Protein AF-A0A7X7YHY4-F1 (afdb_monomer)

Sequence (370 aa):
EFGNKSLGGVEYPEKTPDALAEPYRSQIYEALDLHNGIWAAFHLRSSAHLWWWDYYIDPFHLYNQFLPLALYAGDDDLAVESLRTADRVVSGSEAVRATPGLSDFYAVSTQTVFTLTNGRFSGLEKLSQWLHGSSKSAYRSDPIFNLTMPAQGSFVVHVVKVAPWGIDSIKILIDNVSVSEATYAVDSANFDISVPLSAGLHKVQVKNTGQDWFLVGSYEFVPNDIRPIDSIGMVSDNRAWLWIFDTASQLGMTPNPPFENETITVRGLADGDYFIDSYATRPPGGRIATVEASSVGGILTAGLPTFSRDIAVKVIPVCFVGIGDLLTMASAWLSDQSQWPADRNGDGRVDIMDLEALSGVWMTRCIEYP

Secondary structure (DSSP, 8-state):
--SSSEETTEE-SSS-GGGSPTTHHHHHHTTHHHHHHHHHHHHTT-----TTIIIIITTTTGGGGHHHHHHHHTT--TTSS--EEPPP-B---S-EEE---B--TTPPPS--EEEEETTEES-GGG-BSEEE-GGGGGG----EEEEEESSSEEEEEEEEEE-TT-TT-EEEEETTEE-------TT-EEEEEEEEE-SEEEEEEEEE-SSSEEEEEEEEEE--SS-S-EEEEEE-SS-EEEEEE-HHHHTTSPPPSPB-S-EEEEESPPSEEEEEEEEE-STT-EEEEEEEEEEETTEEEEEPPPBSSEEEEEEEE-----HHHHHHHHHHHHH-TT-----SSSSSS--HHHHHHHHHHHHHHTTS--

Solvent-accessible surface area (backbone atoms only — not comparable to full-atom values): 20390 Å² total; per-residue (Å²): 96,77,87,73,57,24,51,88,77,46,77,52,97,66,100,51,60,86,79,46,60,82,49,61,27,58,34,57,80,67,38,42,71,60,49,54,40,47,56,48,17,60,34,66,81,47,83,61,78,71,86,57,38,82,78,50,36,60,78,66,61,50,69,56,57,54,46,8,53,44,62,67,50,70,88,63,72,73,84,86,47,73,68,40,80,40,71,48,28,46,72,39,28,44,53,49,66,54,51,46,52,27,76,60,86,79,54,64,55,88,50,51,71,31,50,54,51,73,88,39,70,56,68,37,67,32,29,57,24,47,34,28,5,65,79,40,55,90,34,49,47,57,46,30,40,37,40,70,32,78,31,67,33,30,40,35,40,37,31,49,34,38,38,74,55,26,60,62,19,53,36,40,22,54,74,83,42,79,75,51,77,56,83,68,64,76,58,41,57,69,49,75,51,76,42,81,37,65,52,43,82,45,42,40,34,45,36,44,73,25,43,35,36,33,38,40,62,33,36,33,34,32,52,33,74,60,32,74,39,45,40,50,15,31,29,22,57,62,38,35,41,37,40,36,30,28,55,47,37,73,72,47,44,82,56,69,78,68,47,65,85,42,51,40,45,47,76,57,35,51,65,47,52,25,39,41,40,30,27,39,58,53,74,85,33,36,80,75,48,75,48,79,39,53,24,57,94,22,38,28,60,46,76,47,77,73,43,58,50,48,39,31,36,38,37,41,61,60,80,79,76,46,73,68,50,52,52,49,52,50,51,52,60,73,69,54,82,86,77,81,88,64,68,85,84,70,78,88,67,88,52,71,68,50,50,54,60,43,51,66,54,56,65,53,56,69,73,78,65,135

Foldseek 3Di:
DDDPCDDPRDHDDDLALVSDDPPSSVCLLQVLCVLCQCLQQAFVVHDRDDPCCVSRCVVNVVPLLVQQVCQVCVLDDPPVFPKDKWQKWFFAWDFLKLFALCEDPQDAQPDQEWEQDSSHTPPSNRGYLKQWEDQNVVRHHWHKYKYFAQAKFKKKWFFQWDAQFQAQFKWKAKVNHTFDRDGDDGGDGGDMDIGIDGGGIIIIIIHGHTHGITRTRIMTIPGRDTHQKTKIHMDGQFKIKIKMFRPCVSVSHDWDPKDPFIKTKTFNHHWAKKKKWKWDSGPPIHTDDIDMWTQDPRITMDTDHTDTGIIMIMIHGDDDCDPVNVVVVVVVVVVDPPDDDQPPVPPPDCDVVSVVVVVVVVVSVVVPDD

Nearest PDB structures (foldseek):
  1spp-assembly1_B  TM=4.273E-01  e=7.389E-02  Sus scrofa
  6qe7-assembly1_A  TM=2.360E-01  e=1.186E-03  Acetivibrio thermocellus
  1nqj-assembly2_B  TM=4.763E-01  e=2.328E-01  Hathewaya histolytica
  7bzt-assembly1_E  TM=3.839E-01  e=6.541E-01  Homo sapiens
  7wr7-assembly1_A  TM=2.816E-01  e=1.104E-01  Homo sapiens

Structure (mmCIF, N/CA/C/O backbone):
data_AF-A0A7X7YHY4-F1
#
_entry.id   AF-A0A7X7YHY4-F1
#
loop_
_atom_site.group_PDB
_atom_site.id
_atom_site.type_symbol
_atom_site.label_atom_id
_atom_site.label_alt_id
_atom_site.label_comp_id
_atom_site.label_asym_id
_atom_site.label_entity_id
_atom_site.label_seq_id
_atom_site.pdbx_PDB_ins_code
_atom_site.Cartn_x
_atom_site.Cartn_y
_atom_site.Cartn_z
_atom_site.occupancy
_atom_site.B_iso_or_equiv
_atom_site.auth_seq_id
_atom_site.auth_comp_id
_atom_site.auth_asym_id
_atom_site.auth_atom_id
_atom_site.pdbx_PDB_model_num
ATOM 1 N N . GLU A 1 1 ? 15.287 -12.973 -6.610 1.00 38.38 1 GLU A N 1
ATOM 2 C CA . GLU A 1 1 ? 14.851 -14.370 -6.405 1.00 38.38 1 GLU A CA 1
ATOM 3 C C . GLU A 1 1 ? 15.840 -15.043 -5.470 1.00 38.38 1 GLU A C 1
ATOM 5 O O . GLU A 1 1 ? 17.034 -14.849 -5.668 1.00 38.38 1 GLU A O 1
ATOM 10 N N . PHE A 1 2 ? 15.366 -15.769 -4.458 1.00 44.53 2 PHE A N 1
ATOM 11 C CA . PHE A 1 2 ? 16.198 -16.705 -3.695 1.00 44.53 2 PHE A CA 1
ATOM 12 C C . PHE A 1 2 ? 16.125 -18.090 -4.365 1.00 44.53 2 PHE A C 1
ATOM 14 O O . PHE A 1 2 ? 15.246 -18.345 -5.189 1.00 44.53 2 PHE A O 1
ATOM 21 N N . GLY A 1 3 ? 17.023 -19.008 -3.998 1.00 38.94 3 GLY A N 1
ATOM 22 C CA . GLY A 1 3 ? 16.894 -20.429 -4.359 1.00 38.94 3 GLY A CA 1
ATOM 23 C C . GLY A 1 3 ? 17.849 -20.964 -5.428 1.00 38.94 3 GLY A C 1
ATOM 24 O O . GLY A 1 3 ? 17.668 -22.092 -5.869 1.00 38.94 3 GLY A O 1
ATOM 25 N N . ASN A 1 4 ? 18.887 -20.217 -5.826 1.00 45.16 4 ASN A N 1
ATOM 26 C CA . ASN A 1 4 ? 19.926 -20.757 -6.720 1.00 45.16 4 ASN A CA 1
ATOM 27 C C . ASN A 1 4 ? 21.339 -20.248 -6.377 1.00 45.16 4 ASN A C 1
ATOM 29 O O . ASN A 1 4 ? 22.083 -19.816 -7.249 1.00 45.16 4 ASN A O 1
ATOM 33 N N . LYS A 1 5 ? 21.655 -20.158 -5.073 1.00 53.06 5 LYS A N 1
ATOM 34 C CA . LYS A 1 5 ? 22.750 -19.333 -4.501 1.00 53.06 5 LYS A CA 1
ATOM 35 C C . LYS A 1 5 ? 22.674 -17.833 -4.826 1.00 53.06 5 LYS A C 1
ATOM 37 O O . LYS A 1 5 ? 23.527 -17.076 -4.378 1.00 53.06 5 LYS A O 1
ATOM 42 N N . SER A 1 6 ? 21.662 -17.417 -5.584 1.00 47.62 6 SER A N 1
ATOM 43 C CA . SER A 1 6 ? 21.396 -16.032 -5.936 1.00 47.62 6 SER A CA 1
ATOM 44 C C . SER A 1 6 ? 20.590 -15.330 -4.844 1.00 47.62 6 SER A C 1
ATOM 46 O O . SER A 1 6 ? 19.629 -15.904 -4.328 1.00 47.62 6 SER A O 1
ATOM 48 N N . LEU A 1 7 ? 20.959 -14.088 -4.534 1.00 53.44 7 LEU A N 1
ATOM 49 C CA . LEU A 1 7 ? 20.134 -13.117 -3.817 1.00 53.44 7 LEU A CA 1
ATOM 50 C C . LEU A 1 7 ? 20.278 -11.776 -4.543 1.00 53.44 7 LEU A C 1
ATOM 52 O O . LEU A 1 7 ? 21.387 -11.349 -4.852 1.00 53.44 7 LEU A O 1
ATOM 56 N N . GLY A 1 8 ? 19.157 -11.160 -4.929 1.00 50.25 8 GLY A N 1
ATOM 57 C CA . GLY A 1 8 ? 19.166 -9.941 -5.754 1.00 50.25 8 GLY A CA 1
ATOM 58 C C . GLY A 1 8 ? 19.834 -10.086 -7.136 1.00 50.25 8 GLY A C 1
ATOM 59 O O . GLY A 1 8 ? 20.130 -9.080 -7.768 1.00 50.25 8 GLY A O 1
ATOM 60 N N . GLY A 1 9 ? 20.093 -11.314 -7.608 1.00 48.25 9 GLY A N 1
ATOM 61 C CA . GLY A 1 9 ? 20.873 -11.580 -8.825 1.00 48.25 9 GLY A CA 1
ATOM 62 C C . GLY A 1 9 ? 22.367 -11.848 -8.584 1.00 48.25 9 GLY A C 1
ATOM 63 O O . GLY A 1 9 ? 23.075 -12.172 -9.532 1.00 48.25 9 GLY A O 1
ATOM 64 N N . VAL A 1 10 ? 22.853 -11.771 -7.341 1.00 45.66 10 VAL A N 1
ATOM 65 C CA . VAL A 1 10 ? 24.259 -12.023 -6.982 1.00 45.66 10 VAL A CA 1
ATOM 66 C C . VAL A 1 10 ? 24.429 -13.459 -6.486 1.00 45.66 10 VAL A C 1
ATOM 68 O O . VAL A 1 10 ? 23.756 -13.855 -5.539 1.00 45.66 10 VAL A O 1
ATOM 71 N N . GLU A 1 11 ? 25.310 -14.246 -7.113 1.00 51.94 11 GLU A N 1
ATOM 72 C CA . GLU A 1 11 ? 25.667 -15.596 -6.648 1.00 51.94 11 GLU A CA 1
ATOM 73 C C . GLU A 1 11 ? 26.631 -15.551 -5.451 1.00 51.94 11 GLU A C 1
ATOM 75 O O . GLU A 1 11 ? 27.674 -14.897 -5.515 1.00 51.94 11 GLU A O 1
ATOM 80 N N . TYR A 1 12 ? 26.330 -16.307 -4.389 1.00 56.16 12 TYR A N 1
ATOM 81 C CA . TYR A 1 12 ? 27.159 -16.381 -3.181 1.00 56.16 12 TYR A CA 1
ATOM 82 C C . TYR A 1 12 ? 27.761 -17.782 -2.952 1.00 56.16 12 TYR A C 1
ATOM 84 O O . TYR A 1 12 ? 27.056 -18.785 -3.106 1.00 56.16 12 TYR A O 1
ATOM 92 N N . PRO A 1 13 ? 29.058 -17.912 -2.587 1.00 45.59 13 PRO A N 1
ATOM 93 C CA . PRO A 1 13 ? 29.722 -19.220 -2.602 1.00 45.59 13 PRO A CA 1
ATOM 94 C C . PRO A 1 13 ? 29.287 -20.189 -1.490 1.00 45.59 13 PRO A C 1
ATOM 96 O O . PRO A 1 13 ? 29.252 -21.400 -1.733 1.00 45.59 13 PRO A O 1
ATOM 99 N N . GLU A 1 14 ? 28.953 -19.676 -0.300 1.00 52.41 14 GLU A N 1
ATOM 100 C CA . GLU A 1 14 ? 28.766 -20.453 0.937 1.00 52.41 14 GLU A CA 1
ATOM 101 C C . GLU A 1 14 ? 27.497 -20.056 1.718 1.00 52.41 14 GLU A C 1
ATOM 103 O O . GLU A 1 14 ? 26.879 -19.027 1.462 1.00 52.41 14 GLU A O 1
ATOM 108 N N . LYS A 1 15 ? 27.073 -20.920 2.651 1.00 54.47 15 LYS A N 1
ATOM 109 C CA . LYS A 1 15 ? 25.731 -20.924 3.272 1.00 54.47 15 LYS A CA 1
ATOM 110 C C . LYS A 1 15 ? 25.506 -19.889 4.395 1.00 54.47 15 LYS A C 1
ATOM 112 O O . LYS A 1 15 ? 24.612 -20.092 5.213 1.00 54.47 15 LYS A O 1
ATOM 117 N N . THR A 1 16 ? 26.306 -18.829 4.498 1.00 63.56 16 THR A N 1
ATOM 118 C CA . THR A 1 16 ? 26.253 -17.883 5.629 1.00 63.56 16 THR A CA 1
ATOM 119 C C . THR A 1 16 ? 25.935 -16.451 5.173 1.00 63.56 16 THR A C 1
ATOM 121 O O . THR A 1 16 ? 26.610 -15.936 4.279 1.00 63.56 16 THR A O 1
ATOM 124 N N . PRO A 1 17 ? 24.953 -15.758 5.792 1.00 66.94 17 PRO A N 1
ATOM 125 C CA . PRO A 1 17 ? 24.632 -14.366 5.462 1.00 66.94 17 PRO A CA 1
ATOM 126 C C . PRO A 1 17 ? 25.795 -13.402 5.715 1.00 66.94 17 PRO A C 1
ATOM 128 O O . PRO A 1 17 ? 25.865 -12.349 5.094 1.00 66.94 17 PRO A O 1
ATOM 131 N N . ASP A 1 18 ? 26.747 -13.777 6.573 1.00 74.25 18 ASP A N 1
ATOM 132 C CA . ASP A 1 18 ? 27.978 -13.025 6.836 1.00 74.25 18 ASP A CA 1
ATOM 133 C C . ASP A 1 18 ? 28.838 -12.757 5.588 1.00 74.25 18 ASP A C 1
ATOM 135 O O . ASP A 1 18 ? 29.633 -11.819 5.590 1.00 74.25 18 ASP A O 1
ATOM 139 N N . ALA A 1 19 ? 28.677 -13.551 4.522 1.00 73.88 19 ALA A N 1
ATOM 140 C CA . ALA A 1 19 ? 29.342 -13.337 3.235 1.00 73.88 19 ALA A CA 1
ATOM 141 C C . ALA A 1 19 ? 28.641 -12.293 2.337 1.00 73.88 19 ALA A C 1
ATOM 143 O O . ALA A 1 19 ? 29.170 -11.935 1.282 1.00 73.88 19 ALA A O 1
ATOM 144 N N . LEU A 1 20 ? 27.452 -11.815 2.721 1.00 71.00 20 LEU A N 1
ATOM 145 C CA . LEU A 1 20 ? 26.691 -10.814 1.980 1.00 71.00 20 LEU A CA 1
ATOM 146 C C . LEU A 1 20 ? 27.177 -9.397 2.313 1.00 71.00 20 LEU A C 1
ATOM 148 O O . LEU A 1 20 ? 27.482 -9.069 3.460 1.00 71.00 20 LEU A O 1
ATOM 152 N N . ALA A 1 21 ? 27.185 -8.525 1.305 1.00 73.88 21 ALA A N 1
ATOM 153 C CA . ALA A 1 21 ? 27.317 -7.090 1.528 1.00 73.88 21 ALA A CA 1
ATOM 154 C C . ALA A 1 21 ? 26.028 -6.520 2.146 1.00 73.88 21 ALA A C 1
ATOM 156 O O . ALA A 1 21 ? 24.936 -7.054 1.936 1.00 73.88 21 ALA A O 1
ATOM 157 N N . GLU A 1 22 ? 26.134 -5.401 2.862 1.00 72.25 22 GLU A N 1
ATOM 158 C CA . GLU A 1 22 ? 24.947 -4.616 3.211 1.00 72.25 22 GLU A CA 1
ATOM 159 C C . GLU A 1 22 ? 24.322 -3.991 1.947 1.00 72.25 22 GLU A C 1
ATOM 161 O O . GLU A 1 22 ? 25.059 -3.638 1.021 1.00 72.25 22 GLU A O 1
ATOM 166 N N . PRO A 1 23 ? 22.986 -3.837 1.887 1.00 67.56 23 PRO A N 1
ATOM 167 C CA . PRO A 1 23 ? 22.009 -4.153 2.940 1.00 67.56 23 PRO A CA 1
ATOM 168 C C . PRO A 1 23 ? 21.560 -5.626 2.986 1.00 67.56 23 PRO A C 1
ATOM 170 O O . PRO A 1 23 ? 20.834 -6.025 3.889 1.00 67.56 23 PRO A O 1
ATOM 173 N N . TYR A 1 24 ? 21.970 -6.468 2.036 1.00 73.00 24 TYR A N 1
ATOM 174 C CA . TYR A 1 24 ? 21.436 -7.829 1.896 1.00 73.00 24 TYR A CA 1
ATOM 175 C C . TYR A 1 24 ? 21.663 -8.721 3.125 1.00 73.00 24 TYR A C 1
ATOM 177 O O . TYR A 1 24 ? 20.822 -9.561 3.448 1.00 73.00 24 TYR A O 1
ATOM 185 N N . ARG A 1 25 ? 22.776 -8.526 3.845 1.00 76.19 25 ARG A N 1
ATOM 186 C CA . ARG A 1 25 ? 23.043 -9.232 5.106 1.00 76.19 25 ARG A CA 1
ATOM 187 C C . ARG A 1 25 ? 22.022 -8.891 6.191 1.00 76.19 25 ARG A C 1
ATOM 189 O O . ARG A 1 25 ? 21.435 -9.803 6.774 1.00 76.19 25 ARG A O 1
ATOM 196 N N . SER A 1 26 ? 21.808 -7.603 6.466 1.00 75.50 26 SER A N 1
ATOM 197 C CA . SER A 1 26 ? 20.820 -7.162 7.458 1.00 75.50 26 SER A CA 1
AT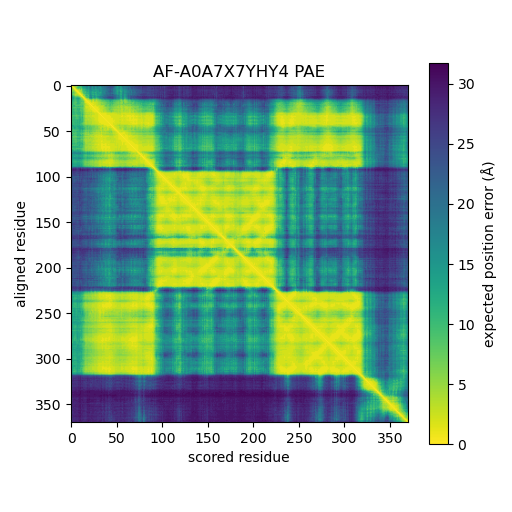OM 198 C C . SER A 1 26 ? 19.398 -7.566 7.062 1.00 75.50 26 SER A C 1
ATOM 200 O O . SER A 1 26 ? 18.672 -8.075 7.909 1.00 75.50 26 SER A O 1
ATOM 202 N N . GLN A 1 27 ? 19.035 -7.491 5.777 1.00 80.75 27 GLN A N 1
ATOM 203 C CA . GLN A 1 27 ? 17.734 -7.958 5.272 1.00 80.75 27 GLN A CA 1
ATOM 204 C C . GLN A 1 27 ? 17.447 -9.439 5.589 1.00 80.75 27 GLN A C 1
ATOM 206 O O . GLN A 1 27 ? 16.311 -9.779 5.931 1.00 80.75 27 GLN A O 1
ATOM 211 N N . ILE A 1 28 ? 18.456 -10.324 5.537 1.00 79.12 28 ILE A N 1
ATOM 212 C CA . ILE A 1 28 ? 18.288 -11.722 5.970 1.00 79.12 28 ILE A CA 1
ATOM 213 C C . ILE A 1 28 ? 18.055 -11.813 7.480 1.00 79.12 28 ILE A C 1
ATOM 215 O O . ILE A 1 28 ? 17.080 -12.436 7.899 1.00 79.12 28 ILE A O 1
ATOM 219 N N . TYR A 1 29 ? 18.927 -11.213 8.296 1.00 77.94 29 TYR A N 1
ATOM 220 C CA . TYR A 1 29 ? 18.837 -11.331 9.757 1.00 77.94 29 TYR A CA 1
ATOM 221 C C . TYR A 1 29 ? 17.596 -10.641 10.349 1.00 77.94 29 TYR A C 1
ATOM 223 O O . TYR A 1 29 ? 17.088 -11.067 11.383 1.00 77.94 29 TYR A O 1
ATOM 231 N N . GLU A 1 30 ? 17.075 -9.614 9.679 1.00 82.50 30 GLU A N 1
ATOM 232 C CA . GLU A 1 30 ? 15.824 -8.928 10.023 1.00 82.50 30 GLU A CA 1
ATOM 233 C C . GLU A 1 30 ? 14.576 -9.603 9.431 1.00 82.50 30 GLU A C 1
ATOM 235 O O . GLU A 1 30 ? 13.463 -9.109 9.630 1.00 82.50 30 GLU A O 1
ATOM 240 N N . ALA A 1 31 ? 14.760 -10.729 8.729 1.00 88.25 31 ALA A N 1
ATOM 241 C CA . ALA A 1 31 ? 13.719 -11.530 8.094 1.00 88.25 31 ALA A CA 1
ATOM 242 C C . ALA A 1 31 ? 12.815 -10.741 7.131 1.00 88.25 31 ALA A C 1
ATOM 244 O O . ALA A 1 31 ? 11.614 -11.005 7.066 1.00 88.25 31 ALA A O 1
ATOM 245 N N . LEU A 1 32 ? 13.365 -9.752 6.418 1.00 88.31 32 LEU A N 1
ATOM 246 C CA . LEU A 1 32 ? 12.579 -8.702 5.767 1.00 88.31 32 LEU A CA 1
ATOM 247 C C . LEU A 1 32 ? 11.507 -9.245 4.809 1.00 88.31 32 LEU A C 1
ATOM 249 O O . LEU A 1 32 ? 10.341 -8.878 4.930 1.00 88.31 32 LEU A O 1
ATOM 253 N N . ASP A 1 33 ? 11.871 -10.159 3.906 1.00 86.31 33 ASP A N 1
ATOM 254 C CA . ASP A 1 33 ? 10.929 -10.737 2.938 1.00 86.31 33 ASP A CA 1
ATOM 255 C C . ASP A 1 33 ? 9.823 -11.560 3.615 1.00 86.31 33 ASP A C 1
ATOM 257 O O . ASP A 1 33 ? 8.667 -11.536 3.186 1.00 86.31 33 ASP A O 1
ATOM 261 N N . LEU A 1 34 ? 10.160 -12.271 4.699 1.00 91.75 34 LEU A N 1
ATOM 262 C CA . LEU A 1 34 ? 9.187 -13.032 5.480 1.00 91.75 34 LEU A CA 1
ATOM 263 C C . LEU A 1 34 ? 8.229 -12.086 6.212 1.00 91.75 34 LEU A C 1
ATOM 265 O O . LEU A 1 34 ? 7.018 -12.251 6.095 1.00 91.75 34 LEU A O 1
ATOM 269 N N . HIS A 1 35 ? 8.771 -11.099 6.930 1.00 94.31 35 HIS A N 1
ATOM 270 C CA . HIS A 1 35 ? 8.023 -10.097 7.691 1.00 94.31 35 HIS A CA 1
ATOM 271 C C . HIS A 1 35 ? 7.052 -9.336 6.788 1.00 94.31 35 HIS A C 1
ATOM 273 O O . HIS A 1 35 ? 5.843 -9.359 7.013 1.00 94.31 35 HIS A O 1
ATOM 279 N N . ASN A 1 36 ? 7.564 -8.728 5.717 1.00 93.00 36 ASN A N 1
ATOM 280 C CA . ASN A 1 36 ? 6.755 -7.943 4.792 1.00 93.00 36 ASN A CA 1
ATOM 281 C C . ASN A 1 36 ? 5.705 -8.830 4.108 1.00 93.00 36 ASN A C 1
ATOM 283 O O . ASN A 1 36 ? 4.553 -8.425 3.968 1.00 93.00 36 ASN A O 1
ATOM 287 N N . GLY A 1 37 ? 6.078 -10.061 3.736 1.00 93.19 37 GLY A N 1
ATOM 288 C CA . GLY A 1 37 ? 5.175 -11.034 3.130 1.00 93.19 37 GLY A CA 1
ATOM 289 C C . GLY A 1 37 ? 3.985 -11.388 4.025 1.00 93.19 37 GLY A C 1
ATOM 290 O O . GLY A 1 37 ? 2.843 -11.288 3.574 1.00 93.19 37 GLY A O 1
ATOM 291 N N . ILE A 1 38 ? 4.220 -11.771 5.286 1.00 95.69 38 ILE A N 1
ATOM 292 C CA . ILE A 1 38 ? 3.141 -12.181 6.205 1.00 95.69 38 ILE A CA 1
ATOM 293 C C . ILE A 1 38 ? 2.239 -11.006 6.599 1.00 95.69 38 ILE A C 1
ATOM 295 O O . ILE A 1 38 ? 1.014 -11.147 6.575 1.00 95.69 38 ILE A O 1
ATOM 299 N N . TRP A 1 39 ? 2.821 -9.837 6.893 1.00 97.06 39 TRP A N 1
ATOM 300 C CA . TRP A 1 39 ? 2.059 -8.651 7.279 1.00 97.06 39 TRP A CA 1
ATOM 301 C C . TRP A 1 39 ? 1.232 -8.106 6.113 1.00 97.06 39 TRP A C 1
ATOM 303 O O . TRP A 1 39 ? 0.050 -7.804 6.302 1.00 97.06 39 TRP A O 1
ATOM 313 N N . ALA A 1 40 ? 1.792 -8.064 4.899 1.00 94.94 40 ALA A N 1
ATOM 314 C CA . ALA A 1 40 ? 1.051 -7.635 3.719 1.00 94.94 40 ALA A CA 1
ATOM 315 C C . ALA A 1 40 ? -0.053 -8.618 3.321 1.00 94.94 40 ALA A C 1
ATOM 317 O O . ALA A 1 40 ? -1.155 -8.186 2.990 1.00 94.94 40 ALA A O 1
ATOM 318 N N . ALA A 1 41 ? 0.205 -9.929 3.376 1.00 94.50 41 ALA A N 1
ATOM 319 C CA . ALA A 1 41 ? -0.792 -10.926 3.006 1.00 94.50 41 ALA A CA 1
ATOM 320 C C . ALA A 1 41 ? -2.038 -10.849 3.898 1.00 94.50 41 ALA A C 1
ATOM 322 O O . ALA A 1 41 ? -3.147 -10.779 3.366 1.00 94.50 41 ALA A O 1
ATOM 323 N N . PHE A 1 42 ? -1.866 -10.755 5.224 1.00 95.31 42 PHE A N 1
ATOM 324 C CA . PHE A 1 42 ? -2.983 -10.571 6.157 1.00 95.31 42 PHE A CA 1
ATOM 325 C C . PHE A 1 42 ? -3.812 -9.326 5.804 1.00 95.31 42 PHE A C 1
ATOM 327 O O . PHE A 1 42 ? -5.018 -9.413 5.582 1.00 95.31 42 PHE A O 1
ATOM 334 N N . HIS A 1 43 ? -3.149 -8.176 5.653 1.00 96.00 43 HIS A N 1
ATOM 335 C CA . HIS A 1 43 ? -3.794 -6.885 5.392 1.00 96.00 43 HIS A CA 1
ATOM 336 C C . HIS A 1 43 ? -4.381 -6.735 3.978 1.00 96.00 43 HIS A C 1
ATOM 338 O O . HIS A 1 43 ? -5.097 -5.769 3.714 1.00 96.00 43 HIS A O 1
ATOM 344 N N . LEU A 1 44 ? -4.111 -7.685 3.078 1.00 90.56 44 LEU A N 1
ATOM 345 C CA . LEU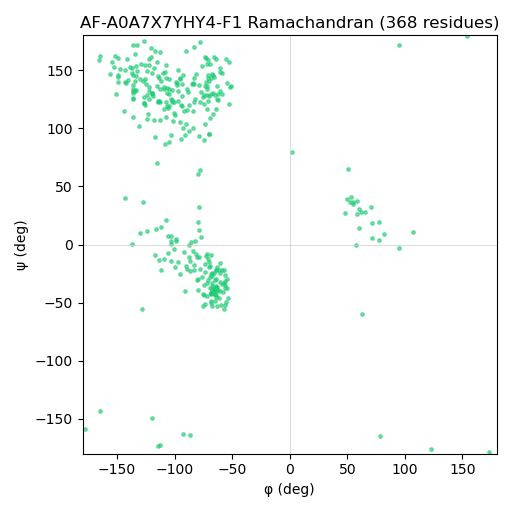 A 1 44 ? -4.637 -7.740 1.710 1.00 90.56 44 LEU A CA 1
ATOM 346 C C . LEU A 1 44 ? -5.528 -8.970 1.456 1.00 90.56 44 LEU A C 1
ATOM 348 O O . LEU A 1 44 ? -5.848 -9.250 0.301 1.00 90.56 44 LEU A O 1
ATOM 352 N N . ARG A 1 45 ? -5.957 -9.689 2.507 1.00 89.00 45 ARG A N 1
ATOM 353 C CA . ARG A 1 45 ? -6.822 -10.889 2.418 1.00 89.00 45 ARG A CA 1
ATOM 354 C C . ARG A 1 45 ? -6.226 -12.015 1.560 1.00 89.00 45 ARG A C 1
ATOM 356 O O . ARG A 1 45 ? -6.943 -12.704 0.835 1.00 89.00 45 ARG A O 1
ATOM 363 N N . SER A 1 46 ? -4.913 -12.192 1.639 1.00 87.94 46 SER A N 1
ATOM 364 C CA . SER A 1 46 ? -4.143 -13.194 0.901 1.00 87.94 46 SER A CA 1
ATOM 365 C C . SER A 1 46 ? -3.411 -14.145 1.854 1.00 87.94 46 SER A C 1
ATOM 367 O O . SER A 1 46 ? -3.318 -13.901 3.056 1.00 87.94 46 SER A O 1
ATOM 369 N N . SER A 1 47 ? -2.854 -15.231 1.319 1.00 83.69 47 SER A N 1
ATOM 370 C CA . SER A 1 47 ? -1.944 -16.114 2.048 1.00 83.69 47 SER A CA 1
ATOM 371 C C . SER A 1 47 ? -0.486 -15.763 1.745 1.00 83.69 47 SER A C 1
ATOM 373 O O . SER A 1 47 ? -0.080 -15.638 0.590 1.00 83.69 47 SER A O 1
ATOM 375 N N . ALA A 1 48 ? 0.333 -15.645 2.790 1.00 86.62 48 ALA A N 1
ATOM 376 C CA . ALA A 1 48 ? 1.782 -15.627 2.644 1.00 86.62 48 ALA A CA 1
ATOM 377 C C . ALA A 1 48 ? 2.306 -17.064 2.675 1.00 86.62 48 ALA A C 1
ATOM 379 O O . ALA A 1 48 ? 2.141 -17.770 3.670 1.00 86.62 48 ALA A O 1
ATOM 380 N N . HIS A 1 49 ? 2.969 -17.489 1.603 1.00 81.31 49 HIS A N 1
ATOM 381 C CA . HIS A 1 49 ? 3.728 -18.733 1.592 1.00 81.31 49 HIS A CA 1
ATOM 382 C C . HIS A 1 49 ? 5.077 -18.503 0.915 1.00 81.31 49 HIS A C 1
ATOM 384 O O . HIS A 1 49 ? 5.152 -18.291 -0.295 1.00 81.31 49 HIS A O 1
ATOM 390 N N . LEU A 1 50 ? 6.147 -18.533 1.706 1.00 83.06 50 LEU A N 1
ATOM 391 C CA . LEU A 1 50 ? 7.508 -18.335 1.226 1.00 83.06 50 LEU A CA 1
ATOM 392 C C . LEU A 1 50 ? 8.131 -19.711 0.961 1.00 83.06 50 LEU A C 1
ATOM 394 O O . LEU A 1 50 ? 8.453 -20.446 1.890 1.00 83.06 50 LEU A O 1
ATOM 398 N N . TRP A 1 51 ? 8.260 -20.062 -0.323 1.00 78.31 51 TRP A N 1
ATOM 399 C CA . TRP A 1 51 ? 8.674 -21.399 -0.778 1.00 78.31 51 TRP A CA 1
ATOM 400 C C . TRP A 1 51 ? 10.025 -21.851 -0.206 1.00 78.31 51 TRP A C 1
ATOM 402 O O . TRP A 1 51 ? 10.206 -23.024 0.097 1.00 78.31 51 TRP A O 1
ATOM 412 N N . TRP A 1 52 ? 10.957 -20.917 -0.012 1.00 78.38 52 TRP A N 1
ATOM 413 C CA . TRP A 1 52 ? 12.324 -21.158 0.466 1.00 78.38 52 TRP A CA 1
ATOM 414 C C . TRP A 1 52 ? 12.428 -21.378 1.986 1.00 78.38 52 TRP A C 1
ATOM 416 O O . TRP A 1 52 ? 13.412 -20.975 2.607 1.00 78.38 52 TRP A O 1
ATOM 426 N N . TRP A 1 53 ? 11.412 -21.971 2.617 1.00 84.00 53 TRP A N 1
ATOM 427 C CA . TRP A 1 53 ? 11.381 -22.179 4.068 1.00 84.00 53 TRP A CA 1
ATOM 428 C C . TRP A 1 53 ? 12.571 -23.014 4.568 1.00 84.00 53 TRP A C 1
ATOM 430 O O . TRP A 1 53 ? 13.108 -22.722 5.631 1.00 84.00 53 TRP A O 1
ATOM 440 N N . ASP A 1 54 ? 13.032 -23.977 3.773 1.00 80.69 54 ASP A N 1
ATOM 441 C CA . ASP A 1 54 ? 14.149 -24.891 4.037 1.00 80.69 54 ASP A CA 1
ATOM 442 C C . ASP A 1 54 ? 15.542 -24.265 3.834 1.00 80.69 54 ASP A C 1
ATOM 444 O O . ASP A 1 54 ? 16.528 -24.743 4.395 1.00 80.69 54 ASP A O 1
ATOM 448 N N . TYR A 1 55 ? 15.634 -23.176 3.062 1.00 77.25 55 TYR A N 1
ATOM 449 C CA . TYR A 1 55 ? 16.885 -22.451 2.793 1.00 77.25 55 TYR A CA 1
ATOM 450 C C . TYR A 1 55 ? 16.980 -21.074 3.467 1.00 77.25 55 TYR A C 1
ATOM 452 O O . TYR A 1 55 ? 18.069 -20.501 3.499 1.00 77.25 55 TYR A O 1
ATOM 460 N N . TYR A 1 56 ? 15.876 -20.544 4.001 1.00 82.06 56 TYR A N 1
ATOM 461 C CA . TYR A 1 56 ? 15.802 -19.209 4.606 1.00 82.06 56 TYR A CA 1
ATOM 462 C C . TYR A 1 56 ? 15.194 -19.225 6.015 1.00 82.06 56 TYR A C 1
ATOM 464 O O . TYR A 1 56 ? 15.840 -18.782 6.959 1.00 82.06 56 TYR A O 1
ATOM 472 N N . ILE A 1 57 ? 13.983 -19.764 6.194 1.00 87.25 57 ILE A N 1
ATOM 473 C CA . ILE A 1 57 ? 13.278 -19.681 7.487 1.00 87.25 57 ILE A CA 1
ATOM 474 C C . ILE A 1 57 ? 13.905 -20.625 8.521 1.00 87.25 57 ILE A C 1
ATOM 476 O O . ILE A 1 57 ? 14.236 -20.186 9.623 1.00 87.25 57 ILE A O 1
ATOM 480 N N . ASP A 1 58 ? 14.087 -21.897 8.165 1.00 86.19 58 ASP A N 1
ATOM 481 C CA . ASP A 1 58 ? 14.610 -22.930 9.063 1.00 86.19 58 ASP A CA 1
ATOM 482 C C . ASP A 1 58 ? 16.098 -22.716 9.415 1.00 86.19 58 ASP A C 1
ATOM 484 O O . ASP A 1 58 ? 16.409 -22.654 10.610 1.00 86.19 58 ASP A O 1
ATOM 488 N N . PRO A 1 59 ? 17.020 -22.470 8.450 1.00 84.81 59 PRO A N 1
ATOM 489 C CA . PRO A 1 59 ? 18.448 -22.316 8.755 1.00 84.81 59 PRO A CA 1
ATOM 490 C C . PRO A 1 59 ? 18.794 -21.062 9.563 1.00 84.81 59 PRO A C 1
ATOM 492 O O . PRO A 1 59 ? 19.823 -21.042 10.237 1.00 84.81 59 PRO A O 1
ATOM 495 N N . PHE A 1 60 ? 17.959 -20.018 9.496 1.00 83.06 60 PHE A N 1
ATOM 496 C CA . PHE A 1 60 ? 18.131 -18.777 10.262 1.00 83.06 60 PHE A CA 1
ATOM 497 C C . PHE A 1 60 ? 17.148 -18.655 11.438 1.00 83.06 60 PHE A C 1
ATOM 499 O O . PHE A 1 60 ? 17.117 -17.625 12.106 1.00 83.06 60 PHE A O 1
ATOM 506 N N . HIS A 1 61 ? 16.382 -19.714 11.729 1.00 87.44 61 HIS A N 1
ATOM 507 C CA . HIS A 1 61 ? 15.445 -19.813 12.855 1.00 87.44 61 HIS A CA 1
ATOM 508 C C . HIS A 1 61 ? 14.399 -18.677 12.923 1.00 87.44 61 HIS A C 1
ATOM 510 O O . HIS A 1 61 ? 13.984 -18.250 14.002 1.00 87.44 61 HIS A O 1
ATOM 516 N N . LEU A 1 62 ? 13.919 -18.213 11.764 1.00 89.50 62 LEU A N 1
ATOM 517 C CA . LEU A 1 62 ? 13.055 -17.029 11.621 1.00 89.50 62 LEU A CA 1
ATOM 518 C C . LEU A 1 62 ? 11.575 -17.281 11.981 1.00 89.50 62 LEU A C 1
ATOM 520 O O . LEU A 1 62 ? 10.708 -16.451 11.716 1.00 89.50 62 LEU A O 1
ATOM 524 N N . TYR A 1 63 ? 11.256 -18.412 12.616 1.00 91.19 63 TYR A N 1
ATOM 525 C CA . TYR A 1 63 ? 9.892 -18.751 13.040 1.00 91.19 63 TYR A CA 1
ATOM 526 C C . TYR A 1 63 ? 9.307 -17.778 14.077 1.00 91.19 63 TYR A C 1
ATOM 528 O O . TYR A 1 63 ? 8.089 -17.686 14.224 1.00 91.19 63 TYR A O 1
ATOM 536 N N . ASN A 1 64 ? 10.147 -17.013 14.778 1.00 93.00 64 ASN A N 1
ATOM 537 C CA . ASN A 1 64 ? 9.688 -15.980 15.706 1.00 93.00 64 ASN A CA 1
ATOM 538 C C . ASN A 1 64 ? 8.928 -14.831 15.013 1.00 93.00 64 ASN A C 1
ATOM 540 O O . ASN A 1 64 ? 8.123 -14.180 15.673 1.00 93.00 64 ASN A O 1
ATOM 544 N N . GLN A 1 65 ? 9.110 -14.612 13.705 1.00 92.62 65 GLN A N 1
ATOM 545 C CA . GLN A 1 65 ? 8.400 -13.566 12.954 1.00 92.62 65 GLN A CA 1
ATOM 546 C C . GLN A 1 65 ? 6.887 -13.808 12.865 1.00 92.62 65 GLN A C 1
ATOM 548 O O . GLN A 1 65 ? 6.118 -12.861 12.737 1.00 92.62 65 GLN A O 1
ATOM 553 N N . PHE A 1 66 ? 6.432 -15.060 12.992 1.00 94.31 66 PHE A N 1
ATOM 554 C CA . PHE A 1 66 ? 5.001 -15.373 13.011 1.00 94.31 66 PHE A CA 1
ATOM 555 C C . PHE A 1 66 ? 4.315 -14.974 14.330 1.00 94.31 66 PHE A C 1
ATOM 557 O O . PHE A 1 66 ? 3.105 -14.761 14.337 1.00 94.31 66 PHE A O 1
ATOM 564 N N . LEU A 1 67 ? 5.056 -14.855 15.442 1.00 95.31 67 LEU A N 1
ATOM 565 C CA . LEU A 1 67 ? 4.475 -14.606 16.768 1.00 95.31 67 LEU A CA 1
ATOM 566 C C . LEU A 1 67 ? 3.769 -13.237 16.874 1.00 95.31 67 LEU A C 1
ATOM 568 O O . LEU A 1 67 ? 2.620 -13.225 17.311 1.00 95.31 67 LEU A O 1
ATOM 572 N N . PRO A 1 68 ? 4.362 -12.099 16.455 1.00 96.88 68 PRO A N 1
ATOM 573 C CA . PRO A 1 68 ? 3.671 -10.810 16.478 1.00 96.88 68 PRO A CA 1
ATOM 574 C C . PRO A 1 68 ? 2.380 -10.791 15.658 1.00 96.88 68 PRO A C 1
ATOM 576 O O . PRO A 1 68 ? 1.376 -10.257 16.122 1.00 96.88 68 PRO A O 1
ATOM 579 N N . LEU A 1 69 ? 2.381 -11.412 14.471 1.00 95.94 69 LEU A N 1
ATOM 580 C CA . LEU A 1 69 ? 1.186 -11.497 13.631 1.00 95.94 69 LEU A CA 1
ATOM 581 C C . LEU A 1 69 ? 0.124 -12.416 14.252 1.00 95.94 69 LEU A C 1
ATOM 583 O O . LEU A 1 69 ? -1.055 -12.087 14.198 1.00 95.94 69 LEU A O 1
ATOM 587 N N . ALA A 1 70 ? 0.518 -13.519 14.894 1.00 94.69 70 ALA A N 1
ATOM 588 C CA . ALA A 1 70 ? -0.407 -14.386 15.624 1.00 94.69 70 ALA A CA 1
ATOM 589 C C . ALA A 1 70 ? -1.032 -13.681 16.844 1.00 94.69 70 ALA A C 1
ATOM 591 O O . ALA A 1 70 ? -2.228 -13.819 17.075 1.00 94.69 70 ALA A O 1
ATOM 592 N N . LEU A 1 71 ? -0.257 -12.881 17.588 1.00 94.50 71 LEU A N 1
ATOM 593 C CA . LEU A 1 71 ? -0.761 -12.056 18.698 1.00 94.50 71 LEU A CA 1
ATOM 594 C C . LEU A 1 71 ? -1.654 -10.898 18.230 1.00 94.50 71 LEU A C 1
ATOM 596 O O . LEU A 1 71 ? -2.506 -10.437 18.983 1.00 94.50 71 LEU A O 1
ATOM 600 N N . TYR A 1 72 ? -1.448 -10.408 17.008 1.00 95.75 72 TYR A N 1
ATOM 601 C CA . TYR A 1 72 ? -2.319 -9.419 16.383 1.00 95.75 72 TYR A CA 1
ATOM 602 C C . TYR A 1 72 ? -3.626 -10.063 15.904 1.00 95.75 72 TYR A C 1
ATOM 604 O O . TYR A 1 72 ? -4.696 -9.614 16.289 1.00 95.75 72 TYR A O 1
ATOM 612 N N . ALA A 1 73 ? -3.558 -11.135 15.117 1.00 92.25 73 ALA A N 1
ATOM 613 C CA . ALA A 1 73 ? -4.714 -11.742 14.455 1.00 92.25 73 ALA A CA 1
ATOM 614 C C . ALA A 1 73 ? -5.540 -12.712 15.323 1.00 92.25 73 ALA A C 1
ATOM 616 O O . ALA A 1 73 ? -6.660 -13.043 14.949 1.00 92.25 73 ALA A O 1
ATOM 617 N N . GLY A 1 74 ? -4.990 -13.213 16.436 1.00 84.69 74 GLY A N 1
ATOM 618 C CA . GLY A 1 74 ? -5.459 -14.440 17.097 1.00 84.69 74 GLY A CA 1
ATOM 619 C C . GLY A 1 74 ? -6.908 -14.459 17.597 1.00 84.69 74 GLY A C 1
ATOM 620 O O . GLY A 1 74 ? -7.484 -15.540 17.685 1.00 84.69 74 GLY A O 1
ATOM 621 N N . ASP A 1 75 ? -7.490 -13.290 17.875 1.00 78.50 75 ASP A N 1
ATOM 622 C CA . ASP A 1 75 ? -8.856 -13.140 18.397 1.00 78.50 75 ASP A CA 1
ATOM 623 C C . ASP A 1 75 ? -9.881 -12.684 17.330 1.00 78.50 75 ASP A C 1
ATOM 625 O O . ASP A 1 75 ? -11.041 -12.441 17.661 1.00 78.50 75 ASP A O 1
ATOM 629 N N . ASP A 1 76 ? -9.477 -12.530 16.059 1.00 82.44 76 ASP A N 1
ATOM 630 C CA . ASP A 1 76 ? -10.342 -11.994 14.997 1.00 82.44 76 ASP A CA 1
ATOM 631 C C . ASP A 1 76 ? -10.929 -13.092 14.094 1.00 82.44 76 ASP A C 1
ATOM 633 O O . ASP A 1 76 ? -10.197 -13.788 13.384 1.00 82.44 76 ASP A O 1
ATOM 637 N N . ASP A 1 77 ? -12.260 -13.164 13.998 1.00 83.88 77 ASP A N 1
ATOM 638 C CA . ASP A 1 77 ? -12.922 -13.840 12.878 1.00 83.88 77 ASP A CA 1
ATOM 639 C C . ASP A 1 77 ? -13.116 -12.852 11.714 1.00 83.88 77 ASP A C 1
ATOM 641 O O . ASP A 1 77 ? -14.054 -12.059 11.674 1.00 83.88 77 ASP A O 1
ATOM 645 N N . LEU A 1 78 ? -12.210 -12.899 10.737 1.00 85.75 78 LEU A N 1
ATOM 646 C CA . LEU A 1 78 ? -12.297 -12.075 9.526 1.00 85.75 78 LEU A CA 1
ATOM 647 C C . LEU A 1 78 ? -13.400 -12.524 8.546 1.00 85.75 78 LEU A C 1
ATOM 649 O O . LEU A 1 78 ? -13.649 -11.826 7.561 1.00 85.75 78 LEU A O 1
ATOM 653 N N . ALA A 1 79 ? -14.025 -13.691 8.743 1.00 84.31 79 ALA A N 1
ATOM 654 C CA . ALA A 1 79 ? -15.013 -14.245 7.816 1.00 84.31 79 ALA A CA 1
ATOM 655 C C . ALA A 1 79 ? -16.442 -13.741 8.076 1.00 84.31 79 ALA A C 1
ATOM 657 O O . ALA A 1 79 ? -17.252 -13.743 7.147 1.00 84.31 79 ALA A O 1
ATOM 658 N N . VAL A 1 80 ? -16.746 -13.282 9.296 1.00 83.12 80 VAL A N 1
ATOM 659 C CA . VAL A 1 80 ? -18.039 -12.649 9.636 1.00 83.12 80 VAL A CA 1
ATOM 660 C C . VAL A 1 80 ? -18.116 -11.171 9.225 1.00 83.12 80 VAL A C 1
ATOM 662 O O . VAL A 1 80 ? -19.189 -10.572 9.231 1.00 83.12 80 VAL A O 1
ATOM 665 N N . GLU A 1 81 ? -16.988 -10.585 8.827 1.00 84.75 81 GLU A N 1
ATOM 666 C CA . GLU A 1 81 ? -16.836 -9.159 8.549 1.00 84.75 81 GLU A CA 1
ATOM 667 C C . GLU A 1 81 ? -17.045 -8.819 7.062 1.00 84.75 81 GLU A C 1
ATOM 669 O O . GLU A 1 81 ? -16.525 -9.480 6.157 1.00 84.75 81 GLU A O 1
ATOM 674 N N . SER A 1 82 ? -17.747 -7.714 6.781 1.00 88.81 82 SER A N 1
ATOM 675 C CA . SER A 1 82 ? -17.946 -7.201 5.411 1.00 88.81 82 SER A CA 1
ATOM 676 C C . SER A 1 82 ? -16.716 -6.431 4.906 1.00 88.81 82 SER A C 1
ATOM 678 O O . SER A 1 82 ? -16.767 -5.238 4.612 1.00 88.81 82 SER A O 1
ATOM 680 N N . LEU A 1 83 ? -15.577 -7.123 4.836 1.00 90.75 83 LEU A N 1
ATOM 681 C CA . LEU A 1 83 ? -14.269 -6.528 4.564 1.00 90.75 83 LEU A CA 1
ATOM 682 C C . LEU A 1 83 ? -14.136 -5.991 3.132 1.00 90.75 83 LEU A C 1
ATOM 684 O O . LEU A 1 83 ? -14.286 -6.721 2.146 1.00 90.75 83 LEU A O 1
ATOM 688 N N . ARG A 1 84 ? -13.695 -4.739 3.030 1.00 89.56 84 ARG A N 1
ATOM 689 C CA . ARG A 1 84 ? -13.181 -4.087 1.816 1.00 89.56 84 ARG A CA 1
ATOM 690 C C . ARG A 1 84 ? -11.753 -3.588 2.061 1.00 89.56 84 ARG A C 1
ATOM 692 O O . ARG A 1 84 ? -11.332 -3.427 3.205 1.00 89.56 84 ARG A O 1
ATOM 699 N N . THR A 1 85 ? -10.990 -3.358 0.994 1.00 89.06 85 THR A N 1
ATOM 700 C CA . THR A 1 85 ? -9.651 -2.757 1.101 1.00 89.06 85 THR A CA 1
ATOM 701 C C . THR A 1 85 ? -9.764 -1.367 1.722 1.00 89.06 85 THR A C 1
ATOM 703 O O . THR A 1 85 ? -10.601 -0.567 1.298 1.00 89.06 85 THR A O 1
ATOM 706 N N . ALA A 1 86 ? -8.928 -1.077 2.716 1.00 87.44 86 ALA A N 1
ATOM 707 C CA . ALA A 1 86 ? -8.840 0.253 3.293 1.00 87.44 86 ALA A CA 1
ATOM 708 C C . ALA A 1 86 ? -8.192 1.230 2.301 1.00 87.44 86 ALA A C 1
ATOM 710 O O . ALA A 1 86 ? -7.210 0.908 1.620 1.00 87.44 86 ALA A O 1
ATOM 711 N N . ASP A 1 87 ? -8.718 2.455 2.266 1.00 83.62 87 ASP A N 1
ATOM 712 C CA . ASP A 1 87 ? -7.958 3.596 1.766 1.00 83.62 87 ASP A CA 1
ATOM 713 C C . ASP A 1 87 ? -6.640 3.720 2.540 1.00 83.62 87 ASP A C 1
ATOM 715 O O . ASP A 1 87 ? -6.503 3.236 3.666 1.00 83.62 87 ASP A O 1
ATOM 719 N N . ARG A 1 88 ? -5.662 4.410 1.955 1.00 83.44 88 ARG A N 1
ATOM 720 C CA . ARG A 1 88 ? -4.449 4.760 2.686 1.00 83.44 88 ARG A CA 1
ATOM 721 C C . ARG A 1 88 ? -4.802 5.664 3.870 1.00 83.44 88 ARG A C 1
ATOM 723 O O . ARG A 1 88 ? -5.400 6.721 3.674 1.00 83.44 88 ARG A O 1
ATOM 730 N N . VAL A 1 89 ? -4.408 5.256 5.075 1.00 86.00 89 VAL A N 1
ATOM 731 C CA . VAL A 1 89 ? -4.796 5.934 6.320 1.00 86.00 89 VAL A CA 1
ATOM 732 C C . VAL A 1 89 ? -3.768 6.947 6.814 1.00 86.00 89 VAL A C 1
ATOM 734 O O . VAL A 1 89 ? -4.154 7.883 7.509 1.00 86.00 89 VAL A O 1
ATOM 737 N N . VAL A 1 90 ? -2.485 6.798 6.465 1.00 83.81 90 VAL A N 1
ATOM 738 C CA . VAL A 1 90 ? -1.439 7.765 6.839 1.00 83.81 90 VAL A CA 1
ATOM 739 C C . VAL A 1 90 ? -1.218 8.834 5.781 1.00 83.81 90 VAL A C 1
ATOM 741 O O . VAL A 1 90 ? -1.243 8.593 4.569 1.00 83.81 90 VAL A O 1
ATOM 744 N N . SER A 1 91 ? -0.890 10.024 6.265 1.00 66.19 91 SER A N 1
ATOM 745 C CA . SER A 1 91 ? -0.364 11.098 5.442 1.00 66.19 91 SER A CA 1
ATOM 746 C C . SER A 1 91 ? 1.099 10.800 5.068 1.00 66.19 91 SER A C 1
ATOM 748 O O . SER A 1 91 ? 1.985 11.270 5.774 1.00 66.19 91 SER A O 1
ATOM 750 N N . GLY A 1 92 ? 1.384 10.109 3.937 1.00 54.06 92 GLY A N 1
ATOM 751 C CA . GLY A 1 92 ? 2.775 9.910 3.445 1.00 54.06 92 GLY A CA 1
ATOM 752 C C . GLY A 1 92 ? 3.294 10.406 2.042 1.00 54.06 92 GLY A C 1
ATOM 753 O O . GLY A 1 92 ? 2.695 10.082 1.020 1.00 54.06 92 GLY A O 1
ATOM 754 N N . SER A 1 93 ? 4.440 11.112 1.969 1.00 49.06 93 SER A N 1
ATOM 755 C CA . SER A 1 93 ? 5.235 11.588 0.822 1.00 49.06 93 SER A CA 1
ATOM 756 C C . SER A 1 93 ? 6.165 10.521 0.304 1.00 49.06 93 SER A C 1
ATOM 758 O O . SER A 1 93 ? 7.298 10.340 0.740 1.00 49.06 93 SER A O 1
ATOM 760 N N . GLU A 1 94 ? 5.695 9.923 -0.768 1.00 53.66 94 GLU A N 1
ATOM 761 C CA . GLU A 1 94 ? 6.586 9.422 -1.781 1.00 53.66 94 GLU A CA 1
ATOM 762 C C . GLU A 1 94 ? 6.214 10.098 -3.097 1.00 53.66 94 GLU A C 1
ATOM 764 O O . GLU A 1 94 ? 5.075 10.527 -3.305 1.00 53.66 94 GLU A O 1
ATOM 769 N N . ALA A 1 95 ? 7.193 10.190 -3.990 1.00 53.84 95 ALA A N 1
ATOM 770 C CA . ALA A 1 95 ? 7.137 9.387 -5.203 1.00 53.84 95 ALA A CA 1
ATOM 771 C C . ALA A 1 95 ? 5.864 8.517 -5.324 1.00 53.84 95 ALA A C 1
ATOM 773 O O . ALA A 1 95 ? 5.891 7.318 -5.052 1.00 53.84 95 ALA A O 1
ATOM 774 N N . VAL A 1 96 ? 4.728 9.093 -5.736 1.00 75.75 96 VAL A N 1
ATOM 775 C CA . VAL A 1 96 ? 3.552 8.261 -6.026 1.00 75.75 96 VAL A CA 1
ATOM 776 C C . VAL A 1 96 ? 3.918 7.436 -7.243 1.00 75.75 96 VAL A C 1
ATOM 778 O O . VAL A 1 96 ? 4.113 7.987 -8.324 1.00 75.75 96 VAL A O 1
ATOM 781 N N . ARG A 1 97 ? 4.046 6.123 -7.065 1.00 82.12 97 ARG A N 1
ATOM 782 C CA . ARG A 1 97 ? 4.573 5.247 -8.102 1.00 82.12 97 ARG A CA 1
ATOM 783 C C . ARG A 1 97 ? 3.456 4.442 -8.760 1.00 82.12 97 ARG A C 1
ATOM 785 O O . ARG A 1 97 ? 2.774 3.648 -8.119 1.00 82.12 97 ARG A O 1
ATOM 792 N N . ALA A 1 98 ? 3.281 4.637 -10.061 1.00 89.00 98 ALA A N 1
ATOM 793 C CA . ALA A 1 98 ? 2.499 3.754 -10.911 1.00 89.00 98 ALA A CA 1
ATOM 794 C C . ALA A 1 98 ? 3.437 2.693 -11.501 1.00 89.00 98 ALA A C 1
ATOM 796 O O . ALA A 1 98 ? 4.098 2.918 -12.519 1.00 89.00 98 ALA A O 1
ATOM 797 N N . THR A 1 99 ? 3.513 1.540 -10.839 1.00 88.75 99 THR A N 1
ATOM 798 C CA . THR A 1 99 ? 4.225 0.361 -11.349 1.00 88.75 99 THR A CA 1
ATOM 799 C C . THR A 1 99 ? 3.315 -0.395 -12.326 1.00 88.75 99 THR A C 1
ATOM 801 O O . THR A 1 99 ? 2.187 -0.726 -11.952 1.00 88.75 99 THR A O 1
ATOM 804 N N . PRO A 1 100 ? 3.749 -0.666 -13.568 1.00 91.19 100 PRO A N 1
ATOM 805 C CA . PRO A 1 100 ? 2.986 -1.464 -14.521 1.00 91.19 100 PRO A CA 1
ATOM 806 C C . PRO A 1 100 ? 2.749 -2.903 -14.044 1.00 91.19 100 PRO A C 1
ATOM 808 O O . PRO A 1 100 ? 3.693 -3.600 -13.679 1.00 91.19 100 PRO A O 1
ATOM 811 N N . GLY A 1 101 ? 1.499 -3.369 -14.084 1.00 84.06 101 GLY A N 1
ATOM 812 C CA . GLY A 1 101 ? 1.141 -4.766 -13.809 1.00 84.06 101 GLY A CA 1
ATOM 813 C C . GLY A 1 101 ? 0.968 -5.632 -15.063 1.00 84.06 101 GLY A C 1
ATOM 814 O O . GLY A 1 101 ? 0.974 -6.857 -14.962 1.00 84.06 101 GLY A O 1
ATOM 815 N N . LEU A 1 102 ? 0.839 -5.025 -16.249 1.00 89.12 102 LEU A N 1
ATOM 816 C CA . LEU A 1 102 ? 0.682 -5.742 -17.515 1.00 89.12 102 LEU A CA 1
ATOM 817 C C . LEU A 1 102 ? 2.056 -5.956 -18.170 1.00 89.12 102 LEU A C 1
ATOM 819 O O . LEU A 1 102 ? 2.627 -5.046 -18.778 1.00 89.12 102 LEU A O 1
ATOM 823 N N . SER A 1 103 ? 2.598 -7.165 -18.007 1.00 91.44 103 SER A N 1
ATOM 824 C CA . SER A 1 103 ? 3.998 -7.491 -18.317 1.00 91.44 103 SER A CA 1
ATOM 825 C C . SER A 1 103 ? 4.241 -8.193 -19.661 1.00 91.44 103 SER A C 1
ATOM 827 O O . SER A 1 103 ? 5.365 -8.149 -20.170 1.00 91.44 103 SER A O 1
ATOM 829 N N . ASP A 1 104 ? 3.224 -8.809 -20.272 1.00 92.50 104 ASP A N 1
ATOM 830 C CA . ASP A 1 104 ? 3.350 -9.462 -21.584 1.00 92.50 104 ASP A CA 1
ATOM 831 C C . ASP A 1 104 ? 3.615 -8.428 -22.692 1.00 92.50 104 ASP A C 1
ATOM 833 O O . ASP A 1 104 ? 2.913 -7.425 -22.827 1.00 92.50 104 ASP A O 1
ATOM 837 N N . PHE A 1 105 ? 4.641 -8.704 -23.498 1.00 94.56 105 PHE A N 1
ATOM 838 C CA . PHE A 1 105 ? 5.069 -7.894 -24.633 1.00 94.56 105 PHE A CA 1
ATOM 839 C C . PHE A 1 105 ? 3.954 -7.671 -25.670 1.00 94.56 105 PHE A C 1
ATOM 841 O O . PHE A 1 105 ? 3.914 -6.621 -26.304 1.00 94.56 105 PHE A O 1
ATOM 848 N N . TYR A 1 106 ? 3.045 -8.628 -25.867 1.00 95.69 106 TYR A N 1
ATOM 849 C CA . TYR A 1 106 ? 1.973 -8.520 -26.869 1.00 95.69 106 TYR A CA 1
ATOM 850 C C . TYR A 1 106 ? 0.600 -8.185 -26.273 1.00 95.69 106 TYR A C 1
ATOM 852 O O . TYR A 1 106 ? -0.401 -8.187 -26.995 1.00 95.69 106 TYR A O 1
ATOM 860 N N . ALA A 1 107 ? 0.522 -7.874 -24.978 1.00 92.56 107 ALA A N 1
ATOM 861 C CA . ALA A 1 107 ? -0.743 -7.507 -24.363 1.00 92.56 107 ALA A CA 1
ATOM 862 C C . ALA A 1 107 ? -1.195 -6.097 -24.774 1.00 92.56 107 ALA A C 1
ATOM 864 O O . ALA A 1 107 ? -0.431 -5.132 -24.767 1.00 92.56 107 ALA A O 1
ATOM 865 N N . VAL A 1 108 ? -2.484 -5.970 -25.094 1.00 93.25 108 VAL A N 1
ATOM 866 C CA . VAL A 1 108 ? -3.127 -4.680 -25.359 1.00 93.25 108 VAL A CA 1
ATOM 867 C C . VAL A 1 108 ? -3.745 -4.175 -24.062 1.00 93.25 108 VAL A C 1
ATOM 869 O O . VAL A 1 108 ? -4.640 -4.812 -23.505 1.00 93.25 108 VAL A O 1
ATOM 872 N N . SER A 1 109 ? -3.292 -3.016 -23.587 1.00 94.12 109 SER A N 1
ATOM 873 C CA . SER A 1 109 ? -3.905 -2.367 -22.429 1.00 94.12 109 SER A CA 1
ATOM 874 C C . SER A 1 109 ? -5.355 -1.971 -22.729 1.00 94.12 109 SER A C 1
ATOM 876 O O . SER A 1 109 ? -5.634 -1.247 -23.684 1.00 94.12 109 SER A O 1
ATOM 878 N N . THR A 1 110 ? -6.283 -2.419 -21.883 1.00 94.88 110 THR A N 1
ATOM 879 C CA . THR A 1 110 ? -7.714 -2.077 -21.963 1.00 94.88 110 THR A CA 1
ATOM 880 C C . THR A 1 110 ? -8.071 -0.790 -21.212 1.00 94.88 110 THR A C 1
ATOM 882 O O . THR A 1 110 ? -9.231 -0.383 -21.211 1.00 94.88 110 THR A O 1
ATOM 885 N N . GLN A 1 111 ? -7.093 -0.129 -20.582 1.00 95.50 111 GLN A N 1
ATOM 886 C CA . GLN A 1 111 ? -7.281 1.091 -19.801 1.00 95.50 111 GLN A CA 1
ATOM 887 C C . GLN A 1 111 ? -6.075 2.017 -19.984 1.00 95.50 111 GLN A C 1
ATOM 889 O O . GLN A 1 111 ? -4.975 1.706 -19.550 1.00 95.50 111 GLN A O 1
ATOM 894 N N . THR A 1 112 ? -6.283 3.184 -20.594 1.00 94.25 112 THR A N 1
ATOM 895 C CA . THR A 1 112 ? -5.216 4.176 -20.825 1.00 94.25 112 THR A CA 1
ATOM 896 C C . THR A 1 112 ? -5.224 5.333 -19.830 1.00 94.25 112 THR A C 1
ATOM 898 O O . THR A 1 112 ? -4.333 6.173 -19.892 1.00 94.25 112 THR A O 1
ATOM 901 N N . VAL A 1 113 ? -6.204 5.400 -18.923 1.00 97.06 113 VAL A N 1
ATOM 902 C CA . VAL A 1 113 ? -6.339 6.469 -17.923 1.00 97.06 113 VAL A CA 1
ATOM 903 C C . VAL A 1 113 ? -6.263 5.875 -16.520 1.00 97.06 113 VAL A C 1
ATOM 905 O O . VAL A 1 113 ? -7.010 4.954 -16.190 1.00 97.06 113 VAL A O 1
ATOM 908 N N . PHE A 1 114 ? -5.386 6.432 -15.692 1.00 96.44 114 PHE A N 1
ATOM 909 C CA . PHE A 1 114 ? -5.137 6.031 -14.312 1.00 96.44 114 PHE A CA 1
ATOM 910 C C . PHE A 1 114 ? -5.301 7.266 -13.430 1.00 96.44 114 PHE A C 1
ATOM 912 O O . PHE A 1 114 ? -4.613 8.267 -13.620 1.00 96.44 114 PHE A O 1
ATOM 919 N N . THR A 1 115 ? -6.234 7.226 -12.485 1.00 93.56 115 THR A N 1
ATOM 920 C CA . THR A 1 115 ? -6.509 8.366 -11.601 1.00 93.56 115 THR A CA 1
ATOM 921 C C . THR A 1 115 ? -5.962 8.075 -10.213 1.00 93.56 115 THR A C 1
ATOM 923 O O . THR A 1 115 ? -6.227 7.010 -9.656 1.00 93.56 115 THR A O 1
ATOM 926 N N . LEU A 1 116 ? -5.205 9.022 -9.661 1.00 86.69 116 LEU A N 1
ATOM 927 C CA . LEU A 1 116 ? -4.768 9.003 -8.275 1.00 86.69 116 LEU A CA 1
ATOM 928 C C . LEU A 1 116 ? -5.962 9.355 -7.385 1.00 86.69 116 LEU A C 1
ATOM 930 O O . LEU A 1 116 ? -6.553 10.425 -7.517 1.00 86.69 116 LEU A O 1
ATOM 934 N N . THR A 1 117 ? -6.342 8.464 -6.479 1.00 79.06 117 THR A N 1
ATOM 935 C CA . THR A 1 117 ? -7.408 8.693 -5.494 1.00 79.06 117 THR A CA 1
ATOM 936 C C . THR A 1 117 ? -6.930 8.169 -4.149 1.00 79.06 117 THR A C 1
ATOM 938 O O . THR A 1 117 ? -6.361 7.084 -4.082 1.00 79.06 117 THR A O 1
ATOM 941 N N . ASN A 1 118 ? -7.081 8.965 -3.087 1.00 69.81 118 ASN A N 1
ATOM 942 C CA . ASN A 1 118 ? -6.628 8.623 -1.730 1.00 69.81 118 ASN A CA 1
ATOM 943 C C . ASN A 1 118 ? -5.164 8.123 -1.674 1.00 69.81 118 ASN A C 1
ATOM 945 O O . ASN A 1 118 ? -4.829 7.182 -0.960 1.00 69.81 118 ASN A O 1
ATOM 949 N N . GLY A 1 119 ? -4.284 8.741 -2.474 1.00 70.25 119 GLY A N 1
ATOM 950 C CA . GLY A 1 119 ? -2.862 8.391 -2.557 1.00 70.25 119 GLY A CA 1
ATOM 951 C C . GLY A 1 119 ? -2.527 7.138 -3.378 1.00 70.25 119 GLY A C 1
ATOM 952 O O . GLY A 1 119 ? -1.354 6.788 -3.451 1.00 70.25 119 GLY A O 1
ATOM 953 N N . ARG A 1 120 ? -3.500 6.476 -4.025 1.00 75.06 120 ARG A N 1
ATOM 954 C CA . ARG A 1 120 ? -3.271 5.275 -4.853 1.00 75.06 120 ARG A CA 1
ATOM 955 C C . ARG A 1 120 ? -3.818 5.395 -6.274 1.00 75.06 120 ARG A C 1
ATOM 957 O O . ARG A 1 120 ? -4.888 5.957 -6.498 1.00 75.06 120 ARG A O 1
ATOM 964 N N . PHE A 1 121 ? -3.084 4.846 -7.239 1.00 85.00 121 PHE A N 1
ATOM 965 C CA . PHE A 1 121 ? -3.605 4.593 -8.582 1.00 85.00 121 PHE A CA 1
ATOM 966 C C . PHE A 1 121 ? -4.357 3.259 -8.603 1.00 85.00 121 PHE A C 1
ATOM 968 O O . PHE A 1 121 ? -3.899 2.272 -8.031 1.00 85.00 121 PHE A O 1
ATOM 975 N N . SER A 1 122 ? -5.491 3.220 -9.299 1.00 82.00 122 SER A N 1
ATOM 976 C CA . SER A 1 122 ? -6.267 2.002 -9.552 1.00 82.00 122 SER A CA 1
ATOM 977 C C . SER A 1 122 ? -6.146 1.556 -11.013 1.00 82.00 122 SER A C 1
ATOM 979 O O . SER A 1 122 ? -5.891 2.365 -11.909 1.00 82.00 122 SER A O 1
ATOM 981 N N . GLY A 1 123 ? -6.328 0.259 -11.271 1.00 87.81 123 GLY A N 1
ATOM 982 C CA . GLY A 1 123 ? -6.239 -0.311 -12.619 1.00 87.81 123 GLY A CA 1
ATOM 983 C C . GLY A 1 123 ? -4.816 -0.615 -13.105 1.00 87.81 123 GLY A C 1
ATOM 984 O O . GLY A 1 123 ? -4.639 -0.908 -14.288 1.00 87.81 123 GLY A O 1
ATOM 985 N N . LEU A 1 124 ? -3.795 -0.526 -12.239 1.00 89.56 124 LEU A N 1
ATOM 986 C CA . LEU A 1 124 ? -2.385 -0.733 -12.606 1.00 89.56 124 LEU A CA 1
ATOM 987 C C . LEU A 1 124 ? -2.105 -2.125 -13.200 1.00 89.56 124 LEU A C 1
ATOM 989 O O . LEU A 1 124 ? -1.174 -2.266 -13.988 1.00 89.56 124 LEU A O 1
ATOM 993 N N . GLU A 1 125 ? -2.953 -3.123 -12.940 1.00 90.25 125 GLU A N 1
ATOM 994 C CA . GLU A 1 125 ? -2.916 -4.439 -13.594 1.00 90.25 125 GLU A CA 1
ATOM 995 C C . GLU A 1 125 ? -3.110 -4.381 -15.123 1.00 90.25 125 GLU A C 1
ATOM 997 O O . GLU A 1 125 ? -2.788 -5.334 -15.827 1.00 90.25 125 GLU A O 1
ATOM 1002 N N . LYS A 1 126 ? -3.602 -3.251 -15.651 1.00 95.56 126 LYS A N 1
ATOM 1003 C CA . LYS A 1 126 ? -3.746 -2.963 -17.089 1.00 95.56 126 LYS A CA 1
ATOM 1004 C C . LYS A 1 126 ? -2.708 -1.966 -17.604 1.00 95.56 126 LYS A C 1
ATOM 1006 O O . LYS A 1 126 ? -2.661 -1.722 -18.811 1.00 95.56 126 LYS A O 1
ATOM 1011 N N . LEU A 1 127 ? -1.899 -1.360 -16.733 1.00 96.00 127 LEU A N 1
ATOM 1012 C CA . LEU A 1 127 ? -0.807 -0.482 -17.146 1.00 96.00 127 LEU A CA 1
ATOM 1013 C C . LEU A 1 127 ? 0.305 -1.346 -17.751 1.00 96.00 127 LEU A C 1
ATOM 1015 O O . LEU A 1 127 ? 0.879 -2.184 -17.061 1.00 96.00 127 LEU A O 1
ATOM 1019 N N . SER A 1 128 ? 0.580 -1.144 -19.041 1.00 96.25 128 SER A N 1
ATOM 1020 C CA . SER A 1 128 ? 1.643 -1.838 -19.778 1.00 96.25 128 SER A CA 1
ATOM 1021 C C . SER A 1 128 ? 3.024 -1.348 -19.354 1.00 96.25 128 SER A C 1
ATOM 1023 O O . SER A 1 128 ? 3.261 -0.137 -19.315 1.00 96.25 128 SER A O 1
ATOM 1025 N N . GLN A 1 129 ? 3.953 -2.278 -19.117 1.00 95.38 129 GLN A N 1
ATOM 1026 C CA . GLN A 1 129 ? 5.382 -1.945 -19.018 1.00 95.38 129 GLN A CA 1
ATOM 1027 C C . GLN A 1 129 ? 6.003 -1.631 -20.389 1.00 95.38 129 GLN A C 1
ATOM 1029 O O . GLN A 1 129 ? 7.073 -1.032 -20.464 1.00 95.38 129 GLN A O 1
ATOM 1034 N N . TRP A 1 130 ? 5.331 -2.009 -21.482 1.00 95.88 130 TRP A N 1
ATOM 1035 C CA . TRP A 1 130 ? 5.800 -1.828 -22.853 1.00 95.88 130 TRP A CA 1
ATOM 1036 C C . TRP A 1 130 ? 5.146 -0.613 -23.513 1.00 95.88 130 TRP A C 1
ATOM 1038 O O . TRP A 1 130 ? 3.951 -0.617 -23.827 1.00 95.88 130 TRP A O 1
ATOM 1048 N N . LEU A 1 131 ? 5.946 0.422 -23.770 1.00 95.19 131 LEU A N 1
ATOM 1049 C CA . LEU A 1 131 ? 5.520 1.635 -24.467 1.00 95.19 131 LEU A CA 1
ATOM 1050 C C . LEU A 1 131 ? 5.849 1.502 -25.966 1.00 95.19 131 LEU A C 1
ATOM 1052 O O . LEU A 1 131 ? 6.956 1.828 -26.398 1.00 95.19 131 LEU A O 1
ATOM 1056 N N . HIS A 1 132 ? 4.915 0.979 -26.766 1.00 95.75 132 HIS A N 1
ATOM 1057 C CA . HIS A 1 132 ? 5.136 0.671 -28.189 1.00 95.75 132 HIS A CA 1
ATOM 1058 C C . HIS A 1 132 ? 5.069 1.879 -29.139 1.00 95.75 132 HIS A C 1
ATOM 1060 O O . HIS A 1 132 ? 4.149 2.696 -29.080 1.00 95.75 132 HIS A O 1
ATOM 1066 N N . GLY A 1 133 ? 6.012 1.929 -30.082 1.00 94.00 133 GLY A N 1
ATOM 1067 C CA . GLY A 1 133 ? 6.049 2.859 -31.209 1.00 94.00 133 GLY A CA 1
ATOM 1068 C C . GLY A 1 133 ? 5.272 2.379 -32.441 1.00 94.00 133 GLY A C 1
ATOM 1069 O O . GLY A 1 133 ? 4.441 1.469 -32.389 1.00 94.00 133 GLY A O 1
ATOM 1070 N N . SER A 1 134 ? 5.534 3.013 -33.584 1.00 93.94 134 SER A N 1
ATOM 1071 C CA . SER A 1 134 ? 4.749 2.854 -34.816 1.00 93.94 134 SER A CA 1
ATOM 1072 C C . SER A 1 134 ? 4.799 1.452 -35.441 1.00 93.94 134 SER A C 1
ATOM 1074 O O . SER A 1 134 ? 3.790 1.021 -35.999 1.00 93.94 134 SER A O 1
ATOM 1076 N N . SER A 1 135 ? 5.899 0.701 -35.293 1.00 92.62 135 SER A N 1
ATOM 1077 C CA . SER A 1 135 ? 6.018 -0.674 -35.827 1.00 92.62 135 SER A CA 1
ATOM 1078 C C . SER A 1 135 ? 5.130 -1.684 -35.102 1.00 92.62 135 SER A C 1
ATOM 1080 O O . SER A 1 135 ? 4.879 -2.770 -35.622 1.00 92.62 135 SER A O 1
ATOM 1082 N N . LYS A 1 136 ? 4.670 -1.346 -33.892 1.00 91.56 136 LYS A N 1
ATOM 1083 C CA . LYS A 1 136 ? 3.842 -2.199 -33.029 1.00 91.56 136 LYS A CA 1
ATOM 1084 C C . LYS A 1 136 ? 2.576 -1.464 -32.581 1.00 91.56 136 LYS A C 1
ATOM 1086 O O . LYS A 1 136 ? 2.092 -1.649 -31.469 1.00 91.56 136 LYS A O 1
ATOM 1091 N N . SER A 1 137 ? 2.019 -0.648 -33.478 1.00 91.81 137 SER A N 1
ATOM 1092 C CA . SER A 1 137 ? 0.849 0.211 -33.238 1.00 91.81 137 SER A CA 1
ATOM 1093 C C . SER A 1 137 ? -0.392 -0.528 -32.717 1.00 91.81 137 SER A C 1
ATOM 1095 O O . SER A 1 137 ? -1.147 0.050 -31.942 1.00 91.81 137 SER A O 1
ATOM 1097 N N . ALA A 1 138 ? -0.573 -1.805 -33.070 1.00 93.25 138 ALA A N 1
ATOM 1098 C CA . ALA A 1 138 ? -1.647 -2.661 -32.552 1.00 93.25 138 ALA A CA 1
ATOM 1099 C C . ALA A 1 138 ? -1.558 -2.940 -31.034 1.00 93.25 138 ALA A C 1
ATOM 1101 O O . ALA A 1 138 ? -2.570 -3.255 -30.417 1.00 93.25 138 ALA A O 1
ATOM 1102 N N . TYR A 1 139 ? -0.370 -2.797 -30.437 1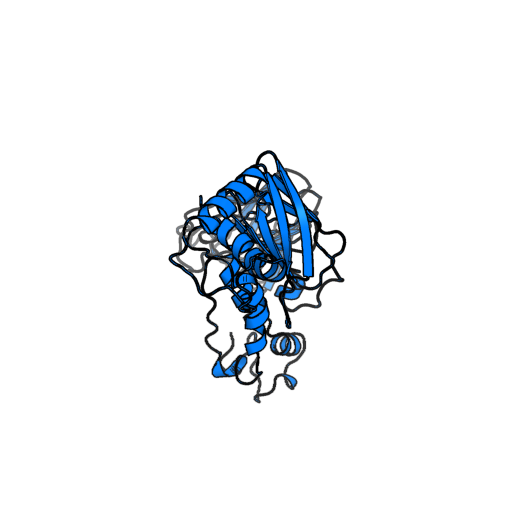.00 93.50 139 TYR A N 1
ATOM 1103 C CA . TYR A 1 139 ? -0.076 -3.052 -29.019 1.00 93.50 139 TYR A CA 1
ATOM 1104 C C . TYR A 1 139 ? 0.250 -1.757 -28.254 1.00 93.50 139 TYR A C 1
ATOM 1106 O O . TYR A 1 139 ? 0.828 -1.776 -27.166 1.00 93.50 139 TYR A O 1
ATOM 1114 N N . ARG A 1 140 ? -0.061 -0.599 -28.845 1.00 91.81 140 ARG A N 1
ATOM 1115 C CA . ARG A 1 140 ? 0.298 0.709 -28.302 1.00 91.81 140 ARG A CA 1
ATOM 1116 C C . ARG A 1 140 ? -0.626 1.136 -27.166 1.00 91.81 140 ARG A C 1
ATOM 1118 O O . ARG A 1 140 ? -1.818 1.342 -27.364 1.00 91.81 140 ARG A O 1
ATOM 1125 N N . SER A 1 141 ? -0.024 1.400 -26.012 1.00 90.00 141 SER A N 1
ATOM 1126 C CA . SER A 1 141 ? -0.626 2.124 -24.895 1.00 90.00 141 SER A CA 1
ATOM 1127 C C . SER A 1 141 ? 0.109 3.447 -24.678 1.00 90.00 141 SER A C 1
ATOM 1129 O O . SER A 1 141 ? 1.312 3.433 -24.441 1.00 90.00 141 SER A O 1
ATOM 1131 N N . ASP A 1 142 ? -0.611 4.569 -24.713 1.00 94.62 142 ASP A N 1
ATOM 1132 C CA . ASP A 1 142 ? -0.102 5.893 -24.324 1.00 94.62 142 ASP A CA 1
ATOM 1133 C C . ASP A 1 142 ? -0.757 6.285 -22.978 1.00 94.62 142 ASP A C 1
ATOM 1135 O O . ASP A 1 142 ? -1.836 6.895 -23.002 1.00 94.62 142 ASP A O 1
ATOM 1139 N N . PRO A 1 143 ? -0.201 5.883 -21.816 1.00 97.56 143 PRO A N 1
ATOM 1140 C CA . PRO A 1 143 ? -0.858 6.048 -20.521 1.00 97.56 143 PRO A CA 1
ATOM 1141 C C . PRO A 1 143 ? -1.015 7.519 -20.123 1.00 97.56 143 PRO A C 1
ATOM 1143 O O . PRO A 1 143 ? -0.156 8.360 -20.395 1.00 97.56 143 PRO A O 1
ATOM 1146 N N . ILE A 1 144 ? -2.133 7.808 -19.460 1.00 98.19 144 ILE A N 1
ATOM 1147 C CA . ILE A 1 144 ? -2.539 9.112 -18.941 1.00 98.19 144 ILE A CA 1
ATOM 1148 C C . ILE A 1 144 ? -2.758 8.973 -17.436 1.00 98.19 144 ILE A C 1
ATOM 1150 O O . ILE A 1 144 ? -3.576 8.165 -16.999 1.00 98.19 144 ILE A O 1
ATOM 1154 N N . PHE A 1 145 ? -2.081 9.802 -16.656 1.00 97.81 145 PHE A N 1
ATOM 1155 C CA . PHE A 1 145 ? -2.216 9.889 -15.211 1.00 97.81 145 PHE A CA 1
ATOM 1156 C C . PHE A 1 145 ? -2.948 11.178 -14.839 1.00 97.81 145 PHE A C 1
ATOM 1158 O O . PHE A 1 145 ? -2.503 12.267 -15.200 1.00 97.81 145 PHE A O 1
ATOM 1165 N N . ASN A 1 146 ? -4.062 11.056 -14.122 1.00 95.88 146 ASN A N 1
ATOM 1166 C CA . ASN A 1 146 ? -4.761 12.187 -13.518 1.00 95.88 146 ASN A CA 1
ATOM 1167 C C . ASN A 1 146 ? -4.426 12.217 -12.027 1.00 95.88 146 ASN A C 1
ATOM 1169 O O . ASN A 1 146 ? -4.666 11.228 -11.334 1.00 95.88 146 ASN A O 1
ATOM 1173 N N . LEU A 1 147 ? -3.904 13.329 -11.522 1.00 92.25 147 LEU A N 1
ATOM 1174 C CA . LEU A 1 147 ? -3.558 13.473 -10.109 1.00 92.25 147 LEU A CA 1
ATOM 1175 C C . LEU A 1 147 ? -3.638 14.926 -9.644 1.00 92.25 147 LEU A C 1
ATOM 1177 O O . LEU A 1 147 ? -3.581 15.844 -10.457 1.00 92.25 147 LEU A O 1
ATOM 1181 N N . THR A 1 148 ? -3.700 15.123 -8.330 1.00 88.44 148 THR A N 1
ATOM 1182 C CA . THR A 1 148 ? -3.459 16.427 -7.706 1.00 88.44 148 THR A CA 1
ATOM 1183 C C . THR A 1 148 ? -2.097 16.395 -7.028 1.00 88.44 148 THR A C 1
ATOM 1185 O O . THR A 1 148 ? -1.884 15.596 -6.117 1.00 88.44 148 THR A O 1
ATOM 1188 N N . MET A 1 149 ? -1.190 17.267 -7.460 1.00 85.88 149 MET A N 1
ATOM 1189 C CA . MET A 1 149 ? 0.062 17.549 -6.763 1.00 85.88 149 MET A CA 1
ATOM 1190 C C . MET A 1 149 ? -0.209 18.579 -5.654 1.00 85.88 149 MET A C 1
ATOM 1192 O O . MET A 1 149 ? -0.716 19.659 -5.957 1.00 85.88 149 MET A O 1
ATOM 1196 N N . PRO A 1 150 ? 0.095 18.300 -4.379 1.00 76.00 150 PRO A N 1
ATOM 1197 C CA . PRO A 1 150 ? -0.096 19.269 -3.294 1.00 76.00 150 PRO A CA 1
ATOM 1198 C C . PRO A 1 150 ? 0.981 20.368 -3.270 1.00 76.00 150 PRO A C 1
ATOM 1200 O O . PRO A 1 150 ? 0.688 21.493 -2.874 1.00 76.00 150 PRO A O 1
ATOM 1203 N N . ALA A 1 151 ? 2.194 20.075 -3.752 1.00 79.12 151 ALA A N 1
ATOM 1204 C CA . ALA A 1 151 ? 3.300 21.021 -3.881 1.00 79.12 151 ALA A CA 1
ATOM 1205 C C . ALA A 1 151 ? 3.962 20.925 -5.266 1.00 79.12 151 ALA A C 1
ATOM 1207 O O . ALA A 1 151 ? 3.646 20.046 -6.068 1.00 79.12 151 ALA A O 1
ATOM 1208 N N . GLN A 1 152 ? 4.872 21.858 -5.557 1.00 85.06 152 GLN A N 1
ATOM 1209 C CA . GLN A 1 152 ? 5.682 21.827 -6.775 1.00 85.06 152 GLN A CA 1
ATOM 1210 C C . GLN A 1 152 ? 6.680 20.664 -6.743 1.00 85.06 152 GLN A C 1
ATOM 1212 O O . GLN A 1 152 ? 7.295 20.389 -5.715 1.00 85.06 152 GLN A O 1
ATOM 1217 N N . GLY A 1 153 ? 6.897 20.054 -7.906 1.00 87.94 153 GLY A N 1
ATOM 1218 C CA . GLY A 1 153 ? 7.717 18.871 -8.064 1.00 87.94 153 GLY A CA 1
ATOM 1219 C C . GLY A 1 153 ? 8.137 18.545 -9.492 1.00 87.94 153 GLY A C 1
ATOM 1220 O O . GLY A 1 153 ? 8.408 19.433 -10.301 1.00 87.94 153 GLY A O 1
ATOM 1221 N N . SER A 1 154 ? 8.179 17.245 -9.766 1.00 90.50 154 SER A N 1
ATOM 1222 C CA . SER A 1 154 ? 8.566 16.578 -10.996 1.00 90.50 154 SER A CA 1
ATOM 1223 C C . SER A 1 154 ? 7.779 15.279 -11.202 1.00 90.50 154 SER A C 1
ATOM 1225 O O . SER A 1 154 ? 7.415 14.580 -10.258 1.00 90.50 154 SER A O 1
ATOM 1227 N N . PHE A 1 155 ? 7.591 14.912 -12.462 1.00 94.25 155 PHE A N 1
ATOM 1228 C CA . PHE A 1 155 ? 7.197 13.579 -12.899 1.00 94.25 155 PHE A CA 1
ATOM 1229 C C . PHE A 1 155 ? 8.408 12.863 -13.502 1.00 94.25 155 PHE A C 1
ATOM 1231 O O . PHE A 1 155 ? 9.127 13.457 -14.309 1.00 94.25 155 PHE A O 1
ATOM 1238 N N . VAL A 1 156 ? 8.627 11.604 -13.126 1.00 92.38 156 VAL A N 1
ATOM 1239 C CA . VAL A 1 156 ? 9.767 10.781 -13.544 1.00 92.38 156 VAL A CA 1
ATOM 1240 C C . VAL A 1 156 ? 9.276 9.507 -14.234 1.00 92.38 156 VAL A C 1
ATOM 1242 O O . VAL A 1 156 ? 8.354 8.840 -13.766 1.00 92.38 156 VAL A O 1
ATOM 1245 N N . VAL A 1 157 ? 9.900 9.154 -15.357 1.00 94.12 157 VAL A N 1
ATOM 1246 C CA . VAL A 1 157 ? 9.728 7.860 -16.031 1.00 94.12 157 VAL A CA 1
ATOM 1247 C C . VAL A 1 157 ? 11.010 7.055 -15.861 1.00 94.12 157 VAL A C 1
ATOM 1249 O O . VAL A 1 157 ? 12.048 7.467 -16.376 1.00 94.12 157 VAL A O 1
ATOM 1252 N N . HIS A 1 158 ? 10.933 5.913 -15.178 1.00 89.50 158 HIS A N 1
ATOM 1253 C CA . HIS A 1 158 ? 12.071 5.018 -14.966 1.00 89.50 158 HIS A CA 1
ATOM 1254 C C . HIS A 1 158 ? 12.145 3.999 -16.107 1.00 89.50 158 HIS A C 1
ATOM 1256 O O . HIS A 1 158 ? 11.358 3.046 -16.171 1.00 89.50 158 HIS A O 1
ATOM 1262 N N . VAL A 1 159 ? 13.073 4.201 -17.041 1.00 92.31 159 VAL A N 1
ATOM 1263 C CA . VAL A 1 159 ? 13.250 3.340 -18.216 1.00 92.31 159 VAL A CA 1
ATOM 1264 C C . VAL A 1 159 ? 14.261 2.242 -17.897 1.00 92.31 159 VAL A C 1
ATOM 1266 O O . VAL A 1 159 ? 15.449 2.499 -17.711 1.00 92.31 159 VAL A O 1
ATOM 1269 N N . VAL A 1 160 ? 13.801 0.990 -17.898 1.00 89.12 160 VAL A N 1
ATOM 1270 C CA . VAL A 1 160 ? 14.668 -0.186 -17.725 1.00 89.12 160 VAL A CA 1
ATOM 1271 C C . VAL A 1 160 ? 15.463 -0.441 -19.000 1.00 89.12 160 VAL A C 1
ATOM 1273 O O . VAL A 1 160 ? 16.660 -0.706 -18.930 1.00 89.12 160 VAL A O 1
ATOM 1276 N N . LYS A 1 161 ? 14.825 -0.349 -20.175 1.00 90.12 161 LYS A N 1
ATOM 1277 C CA . LYS A 1 161 ? 15.489 -0.546 -21.473 1.00 90.12 161 LYS A CA 1
ATOM 1278 C C . LYS A 1 161 ? 14.753 0.147 -22.624 1.00 90.12 161 LYS A C 1
ATOM 1280 O O . LYS A 1 161 ? 13.526 0.167 -22.643 1.00 90.12 161 LYS A O 1
ATOM 1285 N N . VAL A 1 162 ? 15.487 0.635 -23.625 1.00 91.50 162 VAL A N 1
ATOM 1286 C CA . VAL A 1 162 ? 14.935 1.082 -24.918 1.00 91.50 162 VAL A CA 1
ATOM 1287 C C . VAL A 1 162 ? 15.421 0.197 -26.071 1.00 91.50 162 VAL A C 1
ATOM 1289 O O . VAL A 1 162 ? 16.554 -0.280 -26.065 1.00 91.50 162 VAL A O 1
ATOM 1292 N N . ALA A 1 163 ? 14.571 -0.034 -27.073 1.00 91.12 163 ALA A N 1
ATOM 1293 C CA . ALA A 1 163 ? 14.965 -0.710 -28.306 1.00 91.12 163 ALA A CA 1
ATOM 1294 C C . ALA A 1 163 ? 15.909 0.162 -29.167 1.00 91.12 163 ALA A C 1
ATOM 1296 O O . ALA A 1 163 ? 15.803 1.391 -29.136 1.00 91.12 163 ALA A O 1
ATOM 1297 N N . PRO A 1 164 ? 16.759 -0.422 -30.038 1.00 87.06 164 PRO A N 1
ATOM 1298 C CA . PRO A 1 164 ? 17.673 0.351 -30.887 1.00 87.06 164 PRO A CA 1
ATOM 1299 C C . PRO A 1 164 ? 16.996 1.405 -31.776 1.00 87.06 164 PRO A C 1
ATOM 1301 O O . PRO A 1 164 ? 17.635 2.381 -32.154 1.00 87.06 164 PRO A O 1
ATOM 1304 N N . TRP A 1 165 ? 15.720 1.219 -32.136 1.00 85.50 165 TRP A N 1
ATOM 1305 C CA . TRP A 1 165 ? 14.936 2.145 -32.972 1.00 85.50 165 TRP A CA 1
ATOM 1306 C C . TRP A 1 165 ? 13.874 2.926 -32.157 1.00 85.50 165 TRP A C 1
ATOM 1308 O O . TRP A 1 165 ? 12.883 3.419 -32.701 1.00 85.50 165 TRP A O 1
ATOM 1318 N N . GLY A 1 166 ? 14.069 3.029 -30.836 1.00 79.94 166 GLY A N 1
ATOM 1319 C CA . GLY A 1 166 ? 13.271 3.848 -29.911 1.00 79.94 166 GLY A CA 1
ATOM 1320 C C . GLY A 1 166 ? 13.895 5.207 -29.550 1.00 79.94 166 GLY A C 1
ATOM 1321 O O . GLY A 1 166 ? 13.337 5.912 -28.717 1.00 79.94 166 GLY A O 1
ATOM 1322 N N . ILE A 1 167 ? 15.030 5.580 -30.150 1.00 77.38 167 ILE A N 1
ATOM 1323 C CA . ILE A 1 167 ? 15.835 6.777 -29.818 1.00 77.38 167 ILE A CA 1
ATOM 1324 C C . ILE A 1 167 ? 15.003 8.075 -29.858 1.00 77.38 167 ILE A C 1
ATOM 1326 O O . ILE A 1 167 ? 14.187 8.254 -30.761 1.00 77.38 167 ILE A O 1
ATOM 1330 N N . ASP A 1 168 ? 15.233 8.966 -28.886 1.00 75.12 168 ASP A N 1
ATOM 1331 C CA . ASP A 1 168 ? 14.691 10.332 -28.739 1.00 75.12 168 ASP A CA 1
ATOM 1332 C C . ASP A 1 168 ? 13.167 10.477 -28.931 1.00 75.12 168 ASP A C 1
ATOM 1334 O O . ASP A 1 168 ? 12.650 11.521 -29.332 1.00 75.12 168 ASP A O 1
ATOM 1338 N N . SER A 1 169 ? 12.417 9.406 -28.659 1.00 86.94 169 SER A N 1
ATOM 1339 C CA . SER A 1 169 ? 11.046 9.272 -29.158 1.00 86.94 169 SER A CA 1
ATOM 1340 C C . SER A 1 169 ? 9.938 9.289 -28.106 1.00 86.94 169 SER A C 1
ATOM 1342 O O . SER A 1 169 ? 8.758 9.445 -28.449 1.00 86.94 169 SER A O 1
ATOM 1344 N N . ILE A 1 170 ? 10.290 9.155 -26.830 1.00 91.12 170 ILE A N 1
ATOM 1345 C CA . ILE A 1 170 ? 9.358 9.308 -25.715 1.00 91.12 170 ILE A CA 1
ATOM 1346 C C . ILE A 1 170 ? 9.040 10.791 -25.489 1.00 91.12 170 ILE A C 1
ATOM 1348 O O . ILE A 1 170 ? 9.938 11.621 -25.355 1.00 91.12 170 ILE A O 1
ATOM 1352 N N . LYS A 1 171 ? 7.747 11.125 -25.455 1.00 92.50 171 LYS A N 1
ATOM 1353 C CA . LYS A 1 171 ? 7.245 12.478 -25.190 1.00 92.50 171 LYS A CA 1
ATOM 1354 C C . LYS A 1 171 ? 6.329 12.465 -23.981 1.00 92.50 171 LYS A C 1
ATOM 1356 O O . LYS A 1 171 ? 5.417 11.637 -23.906 1.00 92.50 171 LYS A O 1
ATOM 1361 N N . ILE A 1 172 ? 6.555 13.406 -23.072 1.00 95.62 172 ILE A N 1
ATOM 1362 C CA . ILE A 1 172 ? 5.693 13.647 -21.917 1.00 95.62 172 ILE A CA 1
ATOM 1363 C C . ILE A 1 172 ? 4.880 14.911 -22.189 1.00 95.62 172 ILE A C 1
ATOM 1365 O O . ILE A 1 172 ? 5.432 15.947 -22.567 1.00 95.62 172 ILE A O 1
ATOM 1369 N N . LEU A 1 173 ? 3.563 14.815 -22.008 1.00 96.44 173 LEU A N 1
ATOM 1370 C CA . LEU A 1 173 ? 2.640 15.934 -22.114 1.00 96.44 173 LEU A CA 1
ATOM 1371 C C . LEU A 1 173 ? 2.024 16.208 -20.742 1.00 96.44 173 LEU A C 1
ATOM 1373 O O . LEU A 1 173 ? 1.367 15.327 -20.192 1.00 96.44 173 LEU A O 1
ATOM 1377 N N . ILE A 1 174 ? 2.181 17.423 -20.224 1.00 96.50 174 ILE A N 1
ATOM 1378 C CA . ILE A 1 174 ? 1.486 17.908 -19.025 1.00 96.50 174 ILE A CA 1
ATOM 1379 C C . ILE A 1 174 ? 0.357 18.819 -19.502 1.00 96.50 174 ILE A C 1
ATOM 1381 O O . ILE A 1 174 ? 0.589 19.752 -20.267 1.00 96.50 174 ILE A O 1
ATOM 1385 N N . ASP A 1 175 ? -0.880 18.503 -19.128 1.00 96.56 175 ASP A N 1
ATOM 1386 C CA . ASP A 1 175 ? -2.091 19.257 -19.486 1.00 96.56 175 ASP A CA 1
ATOM 1387 C C . ASP A 1 175 ? -2.231 19.507 -21.001 1.00 96.56 175 ASP A C 1
ATOM 1389 O O . ASP A 1 175 ? -2.760 20.513 -21.476 1.00 96.56 175 ASP A O 1
ATOM 1393 N N . ASN A 1 176 ? -1.815 18.494 -21.772 1.00 93.31 176 ASN A N 1
ATOM 1394 C CA . ASN A 1 176 ? -1.740 18.444 -23.239 1.00 93.31 176 ASN A CA 1
ATOM 1395 C C . ASN A 1 176 ? -0.626 19.310 -23.880 1.00 93.31 176 ASN A C 1
ATOM 1397 O O . ASN A 1 176 ? -0.532 19.349 -25.106 1.00 93.31 176 ASN A O 1
ATOM 1401 N N . VAL A 1 177 ? 0.251 19.939 -23.091 1.00 93.88 177 VAL A N 1
ATOM 1402 C CA . VAL A 1 177 ? 1.463 20.638 -23.556 1.00 93.88 177 VAL A CA 1
ATOM 1403 C C . VAL A 1 177 ? 2.659 19.687 -23.496 1.00 93.88 177 VAL A C 1
ATOM 1405 O O . VAL A 1 177 ? 2.910 19.080 -22.461 1.00 93.88 177 VAL A O 1
ATOM 1408 N N . SER A 1 178 ? 3.413 19.544 -24.590 1.00 90.94 178 SER A N 1
ATOM 1409 C CA . SER A 1 178 ? 4.642 18.731 -24.610 1.00 90.94 178 SER A CA 1
ATOM 1410 C C . SER A 1 178 ? 5.748 19.428 -23.813 1.00 90.94 178 SER A C 1
ATOM 1412 O O . SER A 1 178 ? 6.086 20.567 -24.127 1.00 90.94 178 SER A O 1
ATOM 1414 N N . VAL A 1 179 ? 6.311 18.750 -22.809 1.00 89.56 179 VAL A N 1
ATOM 1415 C CA . VAL A 1 179 ? 7.283 19.335 -21.857 1.00 89.56 179 VAL A CA 1
ATOM 1416 C C . VAL A 1 179 ? 8.672 18.692 -21.887 1.00 89.56 179 VAL A C 1
ATOM 1418 O O . VAL A 1 179 ? 9.596 19.233 -21.287 1.00 89.56 179 VAL A O 1
ATOM 1421 N N . SER A 1 180 ? 8.849 17.572 -22.593 1.00 76.38 180 SER A N 1
ATOM 1422 C CA . SER A 1 180 ? 10.161 16.950 -22.797 1.00 76.38 180 SER A CA 1
ATOM 1423 C C . SER A 1 180 ? 10.399 16.475 -24.222 1.00 76.38 180 SER A C 1
ATOM 1425 O O . SER A 1 180 ? 9.497 15.981 -24.900 1.00 76.38 180 SER A O 1
ATOM 1427 N N . GLU A 1 181 ? 11.669 16.562 -24.609 1.00 67.38 181 GLU A N 1
ATOM 1428 C CA . GLU A 1 181 ? 12.314 15.725 -25.615 1.00 67.38 181 GLU A CA 1
ATOM 1429 C C . GLU A 1 181 ? 13.619 15.250 -24.964 1.00 67.38 181 GLU A C 1
ATOM 1431 O O . GLU A 1 181 ? 14.547 16.032 -24.770 1.00 67.38 181 GLU A O 1
ATOM 1436 N N . ALA A 1 182 ? 13.634 14.005 -24.487 1.00 68.19 182 ALA A N 1
ATOM 1437 C CA . ALA A 1 182 ? 14.781 13.450 -23.775 1.00 68.19 182 ALA A CA 1
ATOM 1438 C C . ALA A 1 182 ? 15.740 12.789 -24.766 1.00 68.19 182 ALA A C 1
ATOM 1440 O O . ALA A 1 182 ? 15.292 12.005 -25.602 1.00 68.19 182 ALA A O 1
ATOM 1441 N N . THR A 1 183 ? 17.036 13.072 -24.632 1.00 70.06 183 THR A N 1
ATOM 1442 C CA . THR A 1 183 ? 18.096 12.437 -25.419 1.00 70.06 183 THR A CA 1
ATOM 1443 C C . THR A 1 183 ? 18.825 11.373 -24.602 1.00 70.06 183 THR A C 1
ATOM 1445 O O . THR A 1 183 ? 19.192 11.594 -23.448 1.00 70.06 183 THR A O 1
ATOM 1448 N N . TYR A 1 184 ? 19.026 10.198 -25.194 1.00 79.56 184 TYR A N 1
ATOM 1449 C CA . TYR A 1 184 ? 19.720 9.057 -24.580 1.00 79.56 184 TYR A CA 1
ATOM 1450 C C . TYR A 1 184 ? 20.436 8.232 -25.650 1.00 79.56 184 TYR A C 1
ATOM 1452 O O . TYR A 1 184 ? 20.145 8.327 -26.842 1.00 79.56 184 TYR A O 1
ATOM 1460 N N . ALA A 1 185 ? 21.415 7.431 -25.231 1.00 72.62 185 ALA A N 1
ATOM 1461 C CA . ALA A 1 185 ? 22.173 6.612 -26.163 1.00 72.62 185 ALA A CA 1
ATOM 1462 C C . ALA A 1 185 ? 21.327 5.451 -26.724 1.00 72.62 185 ALA A C 1
ATOM 1464 O O . ALA A 1 185 ? 20.322 5.016 -26.155 1.00 72.62 185 ALA A O 1
ATOM 1465 N N . VAL A 1 186 ? 21.755 4.931 -27.873 1.00 70.94 186 VAL A N 1
ATOM 1466 C CA . VAL A 1 186 ? 21.141 3.750 -28.494 1.00 70.94 186 VAL A CA 1
ATOM 1467 C C . VAL A 1 186 ? 21.312 2.537 -27.574 1.00 70.94 186 VAL A C 1
ATOM 1469 O O . VAL A 1 186 ? 22.401 2.330 -27.045 1.00 70.94 186 VAL A O 1
ATOM 1472 N N . ASP A 1 187 ? 20.254 1.733 -27.408 1.00 73.25 187 ASP A N 1
ATOM 1473 C CA . ASP A 1 187 ? 20.228 0.541 -26.532 1.00 73.25 187 ASP A CA 1
ATOM 1474 C C . ASP A 1 187 ? 20.546 0.851 -25.047 1.00 73.25 187 ASP A C 1
ATOM 1476 O O . ASP A 1 187 ? 21.007 -0.016 -24.303 1.00 73.25 187 ASP A O 1
ATOM 1480 N N . SER A 1 188 ? 20.287 2.089 -24.591 1.00 80.25 188 SER A N 1
ATOM 1481 C CA . SER A 1 188 ? 20.392 2.467 -23.176 1.00 80.25 188 SER A CA 1
ATOM 1482 C C . SER A 1 188 ? 19.483 1.629 -22.267 1.00 80.25 188 SER A C 1
ATOM 1484 O O . SER A 1 188 ? 18.363 1.248 -22.624 1.00 80.25 188 SER A O 1
ATOM 1486 N N . ALA A 1 189 ? 19.961 1.409 -21.044 1.00 86.62 189 ALA A N 1
ATOM 1487 C CA . ALA A 1 189 ? 19.249 0.728 -19.973 1.00 86.62 189 ALA A CA 1
ATOM 1488 C C . ALA A 1 189 ? 19.379 1.509 -18.659 1.00 86.62 189 ALA A C 1
ATOM 1490 O O . ALA A 1 189 ? 20.369 2.216 -18.468 1.00 86.62 189 ALA A O 1
ATOM 1491 N N . ASN A 1 190 ? 18.398 1.345 -17.770 1.00 85.56 190 ASN A N 1
ATOM 1492 C CA . ASN A 1 190 ? 18.341 1.911 -16.417 1.00 85.56 190 ASN A CA 1
ATOM 1493 C C . ASN A 1 190 ? 18.618 3.426 -16.367 1.00 85.56 190 ASN A C 1
ATOM 1495 O O . ASN A 1 190 ? 19.623 3.867 -15.809 1.00 85.56 190 ASN A O 1
ATOM 1499 N N . PHE A 1 191 ? 17.729 4.219 -16.969 1.00 87.06 191 PHE A N 1
ATOM 1500 C CA . PHE A 1 191 ? 17.819 5.680 -16.974 1.00 87.06 191 PHE A CA 1
ATOM 1501 C C . PHE A 1 191 ? 16.465 6.347 -16.719 1.00 87.06 191 PHE A C 1
ATOM 1503 O O . PHE A 1 191 ? 15.415 5.817 -17.081 1.00 87.06 191 PHE A O 1
ATOM 1510 N N . ASP A 1 192 ? 16.511 7.543 -16.137 1.00 88.94 192 ASP A N 1
ATOM 1511 C CA . ASP A 1 192 ? 15.325 8.291 -15.729 1.00 88.94 192 ASP A CA 1
ATOM 1512 C C . ASP A 1 192 ? 15.073 9.493 -16.642 1.00 88.94 192 ASP A C 1
ATOM 1514 O O . ASP A 1 192 ? 16.000 10.185 -17.069 1.00 88.94 192 ASP A O 1
ATOM 1518 N N . ILE A 1 193 ? 13.798 9.782 -16.899 1.00 90.56 193 ILE A N 1
ATOM 1519 C CA . ILE A 1 193 ? 13.359 10.989 -17.606 1.00 90.56 193 ILE A CA 1
ATOM 1520 C C . ILE A 1 193 ? 12.484 11.801 -16.662 1.00 90.56 193 ILE A C 1
ATOM 1522 O O . ILE A 1 193 ? 11.346 11.421 -16.401 1.00 90.56 193 ILE A O 1
ATOM 1526 N N . SER A 1 194 ? 13.017 12.919 -16.170 1.00 91.06 194 SER A N 1
ATOM 1527 C CA . SER A 1 194 ? 12.350 13.805 -15.213 1.00 91.06 194 SER A CA 1
ATOM 1528 C C . SER A 1 194 ? 11.892 15.105 -15.880 1.00 91.06 194 SER A C 1
ATOM 1530 O O . SER A 1 194 ? 12.649 15.721 -16.631 1.00 91.06 194 SER A O 1
ATOM 1532 N N . VAL A 1 195 ? 10.659 15.532 -15.604 1.00 93.06 195 VAL A N 1
ATOM 1533 C CA . VAL A 1 195 ? 10.094 16.829 -16.019 1.00 93.06 195 VAL A CA 1
ATOM 1534 C C . VAL A 1 195 ? 9.463 17.532 -14.824 1.00 93.06 195 VAL A C 1
ATOM 1536 O O . VAL A 1 195 ? 8.840 16.850 -14.018 1.00 93.06 195 VAL A O 1
ATOM 1539 N N . PRO A 1 196 ? 9.562 18.866 -14.689 1.00 92.06 196 PRO A N 1
ATOM 1540 C CA . PRO A 1 196 ? 8.916 19.580 -13.593 1.00 92.06 196 PRO A CA 1
ATOM 1541 C C . PRO A 1 196 ? 7.385 19.524 -13.708 1.00 92.06 196 PRO A C 1
ATOM 1543 O O . PRO A 1 196 ? 6.830 19.574 -14.805 1.00 92.06 196 PRO A O 1
ATOM 1546 N N . LEU A 1 197 ? 6.709 19.473 -12.564 1.00 92.00 197 LEU A N 1
ATOM 1547 C CA . LEU A 1 197 ? 5.255 19.443 -12.414 1.00 92.00 197 LEU A CA 1
ATOM 1548 C C . LEU A 1 197 ? 4.864 20.436 -11.307 1.00 92.00 197 LEU A C 1
ATOM 1550 O O . LEU A 1 197 ? 5.500 20.471 -10.257 1.00 92.00 197 LEU A O 1
ATOM 1554 N N . SER A 1 198 ? 3.874 21.298 -11.526 1.00 92.31 198 SER A N 1
ATOM 1555 C CA . SER A 1 198 ? 3.452 22.278 -10.510 1.00 92.31 198 SER A CA 1
ATOM 1556 C C . SER A 1 198 ? 2.572 21.650 -9.421 1.00 92.31 198 SER A C 1
ATOM 1558 O O . SER A 1 198 ? 2.184 20.490 -9.513 1.00 92.31 198 SER A O 1
ATOM 1560 N N . ALA A 1 199 ? 2.243 22.431 -8.388 1.00 89.00 199 ALA A N 1
ATOM 1561 C CA . ALA A 1 199 ? 1.117 22.115 -7.514 1.00 89.00 199 ALA A CA 1
ATOM 1562 C C . ALA A 1 199 ? -0.209 22.328 -8.270 1.00 89.00 199 ALA A C 1
ATOM 1564 O O . ALA A 1 199 ? -0.327 23.265 -9.063 1.00 89.00 199 ALA A O 1
ATOM 1565 N N . GLY A 1 200 ? -1.218 21.510 -7.977 1.00 90.25 200 GLY A N 1
ATOM 1566 C CA . GLY A 1 200 ? -2.545 21.563 -8.584 1.00 90.25 200 GLY A CA 1
ATOM 1567 C C . GLY A 1 200 ? -2.965 20.255 -9.255 1.00 90.25 200 GLY A C 1
ATOM 1568 O O . GLY A 1 200 ? -2.284 19.232 -9.178 1.00 90.25 200 GLY A O 1
ATOM 1569 N N . LEU A 1 201 ? -4.137 20.288 -9.890 1.00 94.00 201 LEU A N 1
ATOM 1570 C CA . LEU A 1 201 ? -4.660 19.181 -10.689 1.00 94.00 201 LEU A CA 1
ATOM 1571 C C . LEU A 1 201 ? -3.905 19.102 -12.022 1.00 94.00 201 LEU A C 1
ATOM 1573 O O . LEU A 1 201 ? -3.855 20.092 -12.747 1.00 94.00 201 LEU A O 1
ATOM 1577 N N . HIS A 1 202 ? -3.400 17.917 -12.359 1.00 95.62 202 HIS A N 1
ATOM 1578 C CA . HIS A 1 202 ? -2.635 17.661 -13.574 1.00 95.62 202 HIS A CA 1
ATOM 1579 C C . HIS A 1 202 ? -3.088 16.397 -14.305 1.00 95.62 202 HIS A C 1
ATOM 1581 O O . HIS A 1 202 ? -3.425 15.376 -13.698 1.00 95.62 202 HIS A O 1
ATOM 1587 N N . LYS A 1 203 ? -3.022 16.465 -15.636 1.00 97.88 203 LYS A N 1
ATOM 1588 C CA . LYS A 1 203 ? -3.137 15.341 -16.566 1.00 97.88 203 LYS A CA 1
ATOM 1589 C C . LYS A 1 203 ? -1.787 15.125 -17.250 1.00 97.88 203 LYS A C 1
ATOM 1591 O O . LYS A 1 203 ? -1.417 15.885 -18.145 1.00 97.88 203 LYS A O 1
ATOM 1596 N N . VAL A 1 204 ? -1.077 14.064 -16.880 1.00 97.56 204 VAL A N 1
ATOM 1597 C CA . VAL A 1 204 ? 0.242 13.720 -17.433 1.00 97.56 204 VAL A CA 1
ATOM 1598 C C . VAL A 1 204 ? 0.115 12.535 -18.387 1.00 97.56 204 VAL A C 1
ATOM 1600 O O . VAL A 1 204 ? -0.278 11.452 -17.972 1.00 97.56 204 VAL A O 1
ATOM 1603 N N . GLN A 1 205 ? 0.433 12.718 -19.669 1.00 97.75 205 GLN A N 1
ATOM 1604 C CA . GLN A 1 205 ? 0.435 11.648 -20.673 1.00 97.75 205 GLN A CA 1
ATOM 1605 C C . GLN A 1 205 ? 1.860 11.296 -21.100 1.00 97.75 205 GLN A C 1
ATOM 1607 O O . GLN A 1 205 ? 2.642 12.187 -21.426 1.00 97.75 205 GLN A O 1
ATOM 1612 N N . VAL A 1 206 ? 2.162 10.001 -21.202 1.00 96.62 206 VAL A N 1
ATOM 1613 C CA . VAL A 1 206 ? 3.408 9.500 -21.798 1.00 96.62 206 VAL A CA 1
ATOM 1614 C C . VAL A 1 206 ? 3.106 8.833 -23.134 1.00 96.62 206 VAL A C 1
ATOM 1616 O O . VAL A 1 206 ? 2.157 8.059 -23.256 1.00 96.62 206 VAL A O 1
ATOM 1619 N N . LYS A 1 207 ? 3.897 9.151 -24.161 1.00 93.94 207 LYS A N 1
ATOM 1620 C CA . LYS A 1 207 ? 3.731 8.624 -25.521 1.00 93.94 207 LYS A CA 1
ATOM 1621 C C . LYS A 1 207 ? 5.065 8.180 -26.088 1.00 93.94 207 LYS A C 1
ATOM 1623 O O . LYS A 1 207 ? 6.045 8.906 -25.970 1.00 93.94 207 LYS A O 1
ATOM 1628 N N . ASN A 1 208 ? 5.078 7.071 -26.818 1.00 93.25 208 ASN A N 1
ATOM 1629 C CA . ASN A 1 208 ? 6.175 6.752 -27.730 1.00 93.25 208 ASN A CA 1
ATOM 1630 C C . ASN A 1 208 ? 5.816 7.250 -29.141 1.00 93.25 208 ASN A C 1
ATOM 1632 O O . ASN A 1 208 ? 4.786 6.883 -29.705 1.00 93.25 208 ASN A O 1
ATOM 1636 N N . THR A 1 209 ? 6.622 8.141 -29.710 1.00 91.44 209 THR A N 1
ATOM 1637 C CA . THR A 1 209 ? 6.435 8.684 -31.070 1.00 91.44 209 THR A CA 1
ATOM 1638 C C . THR A 1 209 ? 7.378 8.068 -32.106 1.00 91.44 209 THR A C 1
ATOM 1640 O O . THR A 1 209 ? 7.310 8.421 -33.281 1.00 91.44 209 THR A O 1
ATOM 1643 N N . GLY A 1 210 ? 8.220 7.130 -31.679 1.00 89.94 210 GLY A N 1
ATOM 1644 C CA . GLY A 1 210 ? 9.274 6.499 -32.460 1.00 89.94 210 GLY A CA 1
ATOM 1645 C C . GLY A 1 210 ? 8.826 5.213 -33.126 1.00 89.94 210 GLY A C 1
ATOM 1646 O O . GLY A 1 210 ? 7.631 4.937 -33.279 1.00 89.94 210 GLY A O 1
ATOM 1647 N N . GLN A 1 211 ? 9.809 4.425 -33.555 1.00 91.19 211 GLN A N 1
ATOM 1648 C CA . GLN A 1 211 ? 9.557 3.262 -34.391 1.00 91.19 211 GLN A CA 1
ATOM 1649 C C . GLN A 1 211 ? 9.334 1.971 -33.595 1.00 91.19 211 GLN A C 1
ATOM 1651 O O . GLN A 1 211 ? 8.448 1.202 -33.973 1.00 91.19 211 GLN A O 1
ATOM 1656 N N . ASP A 1 212 ? 10.093 1.729 -32.523 1.00 91.44 212 ASP A N 1
ATOM 1657 C CA . ASP A 1 212 ? 10.021 0.486 -31.729 1.00 91.44 212 ASP A CA 1
ATOM 1658 C C . ASP A 1 212 ? 9.633 0.748 -30.254 1.00 91.44 212 ASP A C 1
ATOM 1660 O O . ASP A 1 212 ? 8.840 1.655 -30.030 1.00 91.44 212 ASP A O 1
ATOM 1664 N N . TRP A 1 213 ? 10.067 -0.029 -29.250 1.00 93.56 213 TRP A N 1
ATOM 1665 C CA . TRP A 1 213 ? 9.512 -0.003 -27.874 1.00 93.56 213 TRP A CA 1
ATOM 1666 C C . TRP A 1 213 ? 10.453 0.529 -26.771 1.00 93.56 213 TRP A C 1
ATOM 1668 O O . TRP A 1 213 ? 11.672 0.588 -26.936 1.00 93.56 213 TRP A O 1
ATOM 1678 N N . PHE A 1 214 ? 9.862 0.837 -25.607 1.00 94.19 214 PHE A N 1
ATOM 1679 C CA . PHE A 1 214 ? 10.538 0.977 -24.304 1.00 94.19 214 PHE A CA 1
ATOM 1680 C C . PHE A 1 214 ? 9.973 -0.034 -23.306 1.00 94.19 214 PHE A C 1
ATOM 1682 O O . PHE A 1 214 ? 8.777 -0.323 -23.346 1.00 94.19 214 PHE A O 1
ATOM 1689 N N . LEU A 1 215 ? 10.825 -0.505 -22.399 1.00 94.00 215 LEU A N 1
ATOM 1690 C CA . LEU A 1 215 ? 10.462 -1.193 -21.167 1.00 94.00 215 LEU A CA 1
ATOM 1691 C C . LEU A 1 215 ? 10.566 -0.191 -20.009 1.00 94.00 215 LEU A C 1
ATOM 1693 O O . LEU A 1 215 ? 11.659 0.279 -19.683 1.00 94.00 215 LEU A O 1
ATOM 1697 N N . VAL A 1 216 ? 9.427 0.143 -19.409 1.00 95.25 216 VAL A N 1
ATOM 1698 C CA . VAL A 1 216 ? 9.294 1.087 -18.293 1.00 95.25 216 VAL A CA 1
ATOM 1699 C C . VAL A 1 216 ? 9.098 0.303 -17.000 1.00 95.25 216 VAL A C 1
ATOM 1701 O O . VAL A 1 216 ? 8.183 -0.510 -16.910 1.00 95.25 216 VAL A O 1
ATOM 1704 N N . GLY A 1 217 ? 9.943 0.555 -15.999 1.00 82.81 217 GLY A N 1
ATOM 1705 C CA . GLY A 1 217 ? 9.836 -0.080 -14.682 1.00 82.81 217 GLY A CA 1
ATOM 1706 C C . GLY A 1 217 ? 8.770 0.578 -13.809 1.00 82.81 217 GLY A C 1
ATOM 1707 O O . GLY A 1 217 ? 8.020 -0.105 -13.117 1.00 82.81 217 GLY A O 1
ATOM 1708 N N . SER A 1 218 ? 8.665 1.906 -13.873 1.00 89.31 218 SER A N 1
ATOM 1709 C CA . SER A 1 218 ? 7.637 2.674 -13.169 1.00 89.31 218 SER A CA 1
ATOM 1710 C C . SER A 1 218 ? 7.512 4.106 -13.691 1.00 89.31 218 SER A C 1
ATOM 1712 O O . SER A 1 218 ? 8.418 4.651 -14.325 1.00 89.31 218 SER A O 1
ATOM 1714 N N . TYR A 1 219 ? 6.377 4.722 -13.372 1.00 94.75 219 TYR A N 1
ATOM 1715 C CA . TYR A 1 219 ? 6.153 6.163 -13.465 1.00 94.75 219 TYR A CA 1
ATOM 1716 C C . TYR A 1 219 ? 6.009 6.728 -12.051 1.00 94.75 219 TYR A C 1
ATOM 1718 O O . TYR A 1 219 ? 5.389 6.081 -11.208 1.00 94.75 219 TYR A O 1
ATOM 1726 N N . GLU A 1 220 ? 6.560 7.903 -11.778 1.00 90.00 220 GLU A N 1
ATOM 1727 C CA . GLU A 1 220 ? 6.725 8.423 -10.420 1.00 90.00 220 GLU A CA 1
ATOM 1728 C C . GLU A 1 220 ? 6.434 9.931 -10.333 1.00 90.00 220 GLU A C 1
ATOM 1730 O O . GLU A 1 220 ? 6.781 10.688 -11.237 1.00 90.00 220 GLU A O 1
ATOM 1735 N N . PHE A 1 221 ? 5.801 10.382 -9.244 1.00 89.88 221 PHE A N 1
ATOM 1736 C CA . PHE A 1 221 ? 5.457 11.793 -9.008 1.00 89.88 221 PHE A CA 1
ATOM 1737 C C . PHE A 1 221 ? 6.060 12.289 -7.679 1.00 89.88 221 PHE A C 1
ATOM 1739 O O . PHE A 1 221 ? 5.639 11.848 -6.610 1.00 89.88 221 PHE A O 1
ATOM 1746 N N . VAL A 1 222 ? 7.039 13.200 -7.748 1.00 79.38 222 VAL A N 1
ATOM 1747 C CA . VAL A 1 222 ? 7.903 13.677 -6.639 1.00 79.38 222 VAL A CA 1
ATOM 1748 C C . VAL A 1 222 ? 7.838 15.207 -6.535 1.00 79.38 222 VAL A C 1
ATOM 1750 O O . VAL A 1 222 ? 7.612 15.831 -7.555 1.00 79.38 222 VAL A O 1
ATOM 1753 N N . PRO A 1 223 ? 8.087 15.851 -5.381 1.00 61.84 223 PRO A N 1
ATOM 1754 C CA . PRO A 1 223 ? 7.561 15.395 -4.119 1.00 61.84 223 PRO A CA 1
ATOM 1755 C C . PRO A 1 223 ? 6.035 15.518 -4.192 1.00 61.84 223 PRO A C 1
ATOM 1757 O O . PRO A 1 223 ? 5.479 16.570 -4.508 1.00 61.84 223 PRO A O 1
ATOM 1760 N N . ASN A 1 224 ? 5.346 14.435 -3.861 1.00 60.22 224 ASN A N 1
ATOM 1761 C CA . ASN A 1 224 ? 4.048 14.594 -3.230 1.00 60.22 224 ASN A CA 1
ATOM 1762 C C . ASN A 1 224 ? 4.318 15.076 -1.781 1.00 60.22 224 ASN A C 1
ATOM 1764 O O . ASN A 1 224 ? 5.292 14.631 -1.177 1.00 60.22 224 ASN A O 1
ATOM 1768 N N . ASP A 1 225 ? 3.535 16.013 -1.239 1.00 51.34 225 ASP A N 1
ATOM 1769 C CA . ASP A 1 225 ? 3.879 16.821 -0.041 1.00 51.34 225 ASP A CA 1
ATOM 1770 C C . ASP A 1 225 ? 3.164 16.374 1.233 1.00 51.34 225 ASP A C 1
ATOM 1772 O O . ASP A 1 225 ? 2.002 16.721 1.450 1.00 51.34 225 ASP A O 1
ATOM 1776 N N . ILE A 1 226 ? 3.838 15.522 2.010 1.00 56.06 226 ILE A N 1
ATOM 1777 C CA . ILE A 1 226 ? 3.245 14.543 2.935 1.00 56.06 226 ILE A CA 1
ATOM 1778 C C . ILE A 1 226 ? 4.452 13.798 3.669 1.00 56.06 226 ILE A C 1
ATOM 1780 O O . ILE A 1 226 ? 5.517 14.415 3.725 1.00 56.06 226 ILE A O 1
ATOM 1784 N N . ARG A 1 227 ? 4.425 12.579 4.283 1.00 63.28 227 ARG A N 1
ATOM 1785 C CA . ARG A 1 227 ? 5.555 11.944 5.101 1.00 63.28 227 ARG A CA 1
ATOM 1786 C C . ARG A 1 227 ? 6.172 10.545 4.666 1.00 63.28 227 ARG A C 1
ATOM 1788 O O . ARG A 1 227 ? 5.504 9.796 3.977 1.00 63.28 227 ARG A O 1
ATOM 1795 N N . PRO A 1 228 ? 7.371 10.066 5.070 1.00 78.88 228 PRO A N 1
ATOM 1796 C CA . PRO A 1 228 ? 7.925 8.779 4.569 1.00 78.88 228 PRO A CA 1
ATOM 1797 C C . PRO A 1 228 ? 7.316 7.505 5.219 1.00 78.88 228 PRO A C 1
ATOM 1799 O O . PRO A 1 228 ? 7.980 6.761 5.936 1.00 78.88 228 PRO A O 1
ATOM 1802 N N . ILE A 1 229 ? 6.013 7.286 5.003 1.00 84.31 229 ILE A N 1
ATOM 1803 C CA . ILE A 1 229 ? 5.180 6.233 5.610 1.00 84.31 229 ILE A CA 1
ATOM 1804 C C . ILE A 1 229 ? 4.080 5.822 4.619 1.00 84.31 229 ILE A C 1
ATOM 1806 O O . ILE A 1 229 ? 3.463 6.682 3.995 1.00 84.31 229 ILE A O 1
ATOM 1810 N N . ASP A 1 230 ? 3.745 4.542 4.498 1.00 85.69 230 ASP A N 1
ATOM 1811 C CA . ASP A 1 230 ? 2.519 4.074 3.833 1.00 85.69 230 ASP A CA 1
ATOM 1812 C C . ASP A 1 230 ? 1.717 3.140 4.760 1.00 85.69 230 ASP A C 1
ATOM 1814 O O . ASP A 1 230 ? 2.108 2.871 5.895 1.00 85.69 230 ASP A O 1
ATOM 1818 N N . SER A 1 231 ? 0.529 2.720 4.324 1.00 91.56 231 SER A N 1
ATOM 1819 C CA . SER A 1 231 ? -0.359 1.847 5.085 1.00 91.56 231 SER A CA 1
ATOM 1820 C C . SER A 1 231 ? -1.234 0.980 4.183 1.00 91.56 231 SER A C 1
ATOM 1822 O O . SER A 1 231 ? -1.913 1.501 3.295 1.00 91.56 231 SER A O 1
ATOM 1824 N N . ILE A 1 232 ? -1.278 -0.328 4.417 1.00 94.25 232 ILE A N 1
ATOM 1825 C CA . ILE A 1 232 ? -2.248 -1.243 3.789 1.00 94.25 232 ILE A CA 1
ATOM 1826 C C . ILE A 1 232 ? -3.174 -1.830 4.845 1.00 94.25 232 ILE A C 1
ATOM 1828 O O . ILE A 1 232 ? -2.843 -1.852 6.027 1.00 94.25 232 ILE A O 1
ATOM 1832 N N . GLY A 1 233 ? -4.354 -2.280 4.431 1.00 95.00 233 GLY A N 1
ATOM 1833 C CA . GLY A 1 233 ? -5.328 -2.766 5.388 1.00 95.00 233 GLY A CA 1
ATOM 1834 C C . GLY A 1 233 ? -6.693 -3.102 4.824 1.00 95.00 233 GLY A C 1
ATOM 1835 O O . GLY A 1 233 ? -6.976 -2.965 3.630 1.00 95.00 233 GLY A O 1
ATOM 1836 N N . MET A 1 234 ? -7.545 -3.503 5.754 1.00 95.25 234 MET A N 1
ATOM 1837 C CA . MET A 1 234 ? -8.930 -3.895 5.565 1.00 95.25 234 MET A CA 1
ATOM 1838 C C . MET A 1 234 ? -9.811 -3.031 6.462 1.00 95.25 234 MET A C 1
ATOM 1840 O O . MET A 1 234 ? -9.396 -2.624 7.546 1.00 95.25 234 MET A O 1
ATOM 1844 N N . VAL A 1 235 ? -11.035 -2.773 6.027 1.00 94.56 235 VAL A N 1
ATOM 1845 C CA . VAL A 1 235 ? -12.043 -2.042 6.797 1.00 94.56 235 VAL A CA 1
ATOM 1846 C C . VAL A 1 235 ? -13.415 -2.659 6.522 1.00 94.56 235 VAL A C 1
ATOM 1848 O O . VAL A 1 235 ? -13.700 -3.045 5.387 1.00 94.56 235 VAL A O 1
ATOM 1851 N N . SER A 1 236 ? -14.236 -2.789 7.556 1.00 93.25 236 SER A N 1
ATOM 1852 C CA . SER A 1 236 ? -15.669 -3.087 7.491 1.00 93.25 236 SER A CA 1
ATOM 1853 C C . SER A 1 236 ? -16.454 -1.860 7.973 1.00 93.25 236 SER A C 1
ATOM 1855 O O . SER A 1 236 ? -15.876 -0.795 8.197 1.00 93.25 236 SER A O 1
ATOM 1857 N N . ASP A 1 237 ? -17.769 -1.982 8.136 1.00 89.88 237 ASP A N 1
ATOM 1858 C CA . ASP A 1 237 ? -18.588 -0.877 8.640 1.00 89.88 237 ASP A CA 1
ATOM 1859 C C . ASP A 1 237 ? -18.330 -0.581 10.130 1.00 89.88 237 ASP A C 1
ATOM 1861 O O . ASP A 1 237 ? -18.700 0.484 10.603 1.00 89.88 237 ASP A O 1
ATOM 1865 N N . ASN A 1 238 ? -17.683 -1.469 10.890 1.00 92.69 238 ASN A N 1
ATOM 1866 C CA . ASN A 1 238 ? -17.429 -1.277 12.324 1.00 92.69 238 ASN A CA 1
ATOM 1867 C C . ASN A 1 238 ? -16.015 -1.679 12.782 1.00 92.69 238 ASN A C 1
ATOM 1869 O O . ASN A 1 238 ? -15.716 -1.550 13.966 1.00 92.69 238 ASN A O 1
ATOM 1873 N N . ARG A 1 239 ? -15.125 -2.146 11.899 1.00 95.19 239 ARG A N 1
ATOM 1874 C CA . ARG A 1 239 ? -13.737 -2.482 12.260 1.00 95.19 239 ARG A CA 1
ATOM 1875 C C . ARG A 1 239 ? -12.739 -2.098 11.178 1.00 95.19 239 ARG A C 1
ATOM 1877 O O . ARG A 1 239 ? -13.085 -1.961 10.006 1.00 95.19 239 ARG A O 1
ATOM 1884 N N . ALA A 1 240 ? -11.470 -1.969 11.555 1.00 96.31 240 ALA A N 1
ATOM 1885 C CA . ALA A 1 240 ? -10.369 -1.893 10.599 1.00 96.31 240 ALA A CA 1
ATOM 1886 C C . ALA A 1 240 ? -9.116 -2.615 11.105 1.00 96.31 240 ALA A C 1
ATOM 1888 O O . ALA A 1 240 ? -8.841 -2.628 12.301 1.00 96.31 240 ALA A O 1
ATOM 1889 N N . TRP A 1 241 ? -8.333 -3.143 10.167 1.00 97.56 241 TRP A N 1
ATOM 1890 C CA . TRP A 1 241 ? -7.019 -3.748 10.380 1.00 97.56 241 TRP A CA 1
ATOM 1891 C C . TRP A 1 241 ? -6.043 -3.063 9.448 1.00 97.56 241 TRP A C 1
ATOM 1893 O O . TRP A 1 241 ? -6.264 -3.034 8.236 1.00 97.56 241 TRP A O 1
ATOM 1903 N N . LEU A 1 242 ? -4.995 -2.472 10.001 1.00 97.75 242 LEU A N 1
ATOM 1904 C CA . LEU A 1 242 ? -4.106 -1.560 9.299 1.00 97.75 242 LEU A CA 1
ATOM 1905 C C . LEU A 1 242 ? -2.664 -1.918 9.657 1.00 97.75 242 LEU A C 1
ATOM 1907 O O . LEU A 1 242 ? -2.321 -1.990 10.833 1.00 97.75 242 LEU A O 1
ATOM 1911 N N . TRP A 1 243 ? -1.802 -2.067 8.660 1.00 98.00 243 TRP A N 1
ATOM 1912 C CA . TRP A 1 243 ? -0.357 -2.135 8.844 1.00 98.00 243 TRP A CA 1
ATOM 1913 C C . TRP A 1 243 ? 0.263 -0.903 8.207 1.00 98.00 243 TRP A C 1
ATOM 1915 O O . TRP A 1 243 ? 0.017 -0.612 7.036 1.00 98.00 243 TRP A O 1
ATOM 1925 N N . ILE A 1 244 ? 1.009 -0.157 9.013 1.00 96.19 244 ILE A N 1
ATOM 1926 C CA . ILE A 1 244 ? 1.550 1.168 8.724 1.00 96.19 244 ILE A CA 1
ATOM 1927 C C . ILE A 1 244 ? 3.068 1.065 8.814 1.00 96.19 244 ILE A C 1
ATOM 1929 O O . ILE A 1 244 ? 3.593 0.534 9.790 1.00 96.19 244 ILE A O 1
ATOM 1933 N N . PHE A 1 245 ? 3.777 1.544 7.799 1.00 93.81 245 PHE A N 1
ATOM 1934 C CA . PHE A 1 245 ? 5.186 1.218 7.623 1.00 93.81 245 PHE A CA 1
ATOM 1935 C C . PHE A 1 245 ? 6.000 2.325 6.952 1.00 93.81 245 PHE A C 1
ATOM 1937 O O . PHE A 1 245 ? 5.553 2.991 6.024 1.00 93.81 245 PHE A O 1
ATOM 1944 N N . ASP A 1 246 ? 7.240 2.457 7.406 1.00 90.44 246 ASP A N 1
ATOM 1945 C CA . ASP A 1 246 ? 8.347 3.136 6.749 1.00 90.44 246 ASP A CA 1
ATOM 1946 C C . ASP A 1 246 ? 8.683 2.416 5.445 1.00 90.44 246 ASP A C 1
ATOM 1948 O O . ASP A 1 246 ? 9.102 1.250 5.436 1.00 90.44 246 ASP A O 1
ATOM 1952 N N . THR A 1 247 ? 8.498 3.125 4.343 1.00 84.25 247 THR A N 1
ATOM 1953 C CA . THR A 1 247 ? 8.692 2.629 2.984 1.00 84.25 247 THR A CA 1
ATOM 1954 C C . THR A 1 247 ? 10.163 2.333 2.691 1.00 84.25 247 THR A C 1
ATOM 1956 O O . THR A 1 247 ? 10.464 1.330 2.041 1.00 84.25 247 THR A O 1
ATOM 1959 N N . ALA A 1 248 ? 11.096 3.099 3.271 1.00 79.50 248 ALA A N 1
ATOM 1960 C CA . ALA A 1 248 ? 12.529 2.821 3.178 1.00 79.50 248 ALA A CA 1
ATOM 1961 C C . ALA A 1 248 ? 12.885 1.498 3.877 1.00 79.50 248 ALA A C 1
ATOM 1963 O O . ALA A 1 248 ? 13.605 0.670 3.311 1.00 79.50 248 ALA A O 1
ATOM 1964 N N . SER A 1 249 ? 12.308 1.239 5.059 1.00 82.69 249 SER A N 1
ATOM 1965 C CA . SER A 1 249 ? 12.487 -0.046 5.746 1.00 82.69 249 SER A CA 1
ATOM 1966 C C . SER A 1 249 ? 11.897 -1.222 4.960 1.00 82.69 249 SER A C 1
ATOM 1968 O O . SER A 1 249 ? 12.435 -2.320 5.082 1.00 82.69 249 SER A O 1
ATOM 1970 N N . GLN A 1 250 ? 10.839 -1.042 4.155 1.00 81.44 250 GLN A N 1
ATOM 1971 C CA . GLN A 1 250 ? 10.286 -2.141 3.340 1.00 81.44 250 GLN A CA 1
ATOM 1972 C C . GLN A 1 250 ? 11.203 -2.535 2.182 1.00 81.44 250 GLN A C 1
ATOM 1974 O O . GLN A 1 250 ? 11.247 -3.701 1.802 1.00 81.44 250 GLN A O 1
ATOM 1979 N N . LEU A 1 251 ? 11.967 -1.576 1.656 1.00 75.31 251 LEU A N 1
ATOM 1980 C CA . LEU A 1 251 ? 12.998 -1.800 0.640 1.00 75.31 251 LEU A CA 1
ATOM 1981 C C . LEU A 1 251 ? 14.332 -2.274 1.246 1.00 75.31 251 LEU A C 1
ATOM 1983 O O . LEU A 1 251 ? 15.324 -2.412 0.529 1.00 75.31 251 LEU A O 1
ATOM 1987 N N . GLY A 1 252 ? 14.377 -2.483 2.567 1.00 73.25 252 GLY A N 1
ATOM 1988 C CA . GLY A 1 252 ? 15.585 -2.854 3.295 1.00 73.25 252 GLY A CA 1
ATOM 1989 C C . GLY A 1 252 ? 16.692 -1.812 3.174 1.00 73.25 252 GLY A C 1
ATOM 1990 O O . GLY A 1 252 ? 17.869 -2.168 3.163 1.00 73.25 252 GLY A O 1
ATOM 1991 N N . MET A 1 253 ? 16.314 -0.542 3.029 1.00 74.56 253 MET A N 1
ATOM 1992 C CA . MET A 1 253 ? 17.207 0.601 3.179 1.00 74.56 253 MET A CA 1
ATOM 1993 C C . MET A 1 253 ? 17.320 0.962 4.666 1.00 74.56 253 MET A C 1
ATOM 1995 O O . MET A 1 253 ? 16.559 0.463 5.497 1.00 74.56 253 MET A O 1
ATOM 1999 N N . THR A 1 254 ? 18.255 1.851 5.011 1.00 78.19 254 THR A N 1
ATOM 2000 C CA . THR A 1 254 ? 18.328 2.433 6.358 1.00 78.19 254 THR A CA 1
ATOM 2001 C C . THR A 1 254 ? 16.965 3.029 6.731 1.00 78.19 254 THR A C 1
ATOM 2003 O O . THR A 1 254 ? 16.510 3.923 6.014 1.00 78.19 254 THR A O 1
ATOM 2006 N N . PRO A 1 255 ? 16.318 2.574 7.822 1.00 81.31 255 PRO A N 1
ATOM 2007 C CA . PRO A 1 255 ? 15.047 3.136 8.253 1.00 81.31 255 PRO A CA 1
ATOM 2008 C C . PRO A 1 255 ? 15.164 4.623 8.576 1.00 81.31 255 PRO A C 1
ATOM 2010 O O . PRO A 1 255 ? 16.214 5.108 9.014 1.00 81.31 255 PRO A O 1
ATOM 2013 N N . ASN A 1 256 ? 14.055 5.329 8.415 1.00 85.50 256 ASN A N 1
ATOM 2014 C CA . ASN A 1 256 ? 13.918 6.698 8.880 1.00 85.50 256 ASN A CA 1
ATOM 2015 C C . ASN A 1 256 ? 14.021 6.773 10.422 1.00 85.50 256 ASN A C 1
ATOM 2017 O O . ASN A 1 256 ? 13.820 5.767 11.116 1.00 85.50 256 ASN A O 1
ATOM 2021 N N . PRO A 1 257 ? 14.330 7.957 10.990 1.00 91.25 257 PRO A N 1
ATOM 2022 C CA . PRO A 1 257 ? 14.203 8.191 12.427 1.00 91.25 257 PRO A CA 1
ATOM 2023 C C . PRO A 1 257 ? 12.796 7.834 12.943 1.00 91.25 257 PRO A C 1
ATOM 2025 O O . PRO A 1 257 ? 11.850 7.845 12.154 1.00 91.25 257 PRO A O 1
ATOM 2028 N N . PRO A 1 258 ? 12.632 7.547 14.250 1.00 94.25 258 PRO A N 1
ATOM 2029 C CA . PRO A 1 258 ? 11.335 7.205 14.822 1.00 94.25 258 PRO A CA 1
ATOM 2030 C C . PRO A 1 258 ? 10.241 8.213 14.459 1.00 94.25 258 PRO A C 1
ATOM 2032 O O . PRO A 1 258 ? 10.441 9.427 14.512 1.00 94.25 258 PRO A O 1
ATOM 2035 N N . PHE A 1 259 ? 9.074 7.688 14.107 1.00 92.31 259 PHE A N 1
ATOM 2036 C CA . PHE A 1 259 ? 7.922 8.471 13.696 1.00 92.31 259 PHE A CA 1
ATOM 2037 C C . PHE A 1 259 ? 7.156 8.931 14.928 1.00 92.31 259 PHE A C 1
ATOM 2039 O O . PHE A 1 259 ? 6.623 8.112 15.675 1.00 92.31 259 PHE A O 1
ATOM 2046 N N . GLU A 1 260 ? 7.118 10.243 15.147 1.00 93.12 260 GLU A N 1
ATOM 2047 C CA . GLU A 1 260 ? 6.478 10.877 16.299 1.00 93.12 260 GLU A CA 1
ATOM 2048 C C . GLU A 1 260 ? 5.266 11.710 15.870 1.00 93.12 260 GLU A C 1
ATOM 2050 O O . GLU A 1 260 ? 5.286 12.398 14.842 1.00 93.12 260 GLU A O 1
ATOM 2055 N N . ASN A 1 261 ? 4.222 11.703 16.707 1.00 88.69 261 ASN A N 1
ATOM 2056 C CA . ASN A 1 261 ? 2.985 12.460 16.485 1.00 88.69 261 ASN A CA 1
ATOM 2057 C C . ASN A 1 261 ? 2.369 12.177 15.099 1.00 88.69 261 ASN A C 1
ATOM 2059 O O . ASN A 1 261 ? 1.924 13.084 14.387 1.00 88.69 261 ASN A O 1
ATOM 2063 N N . GLU A 1 262 ? 2.396 10.910 14.686 1.00 91.44 262 GLU A N 1
ATOM 2064 C CA . GLU A 1 262 ? 1.685 10.455 13.496 1.00 91.44 262 GLU A CA 1
ATOM 2065 C C . GLU A 1 262 ? 0.189 10.335 13.768 1.00 91.44 262 GLU A C 1
ATOM 2067 O O . GLU A 1 262 ? -0.246 10.110 14.900 1.00 91.44 262 GLU A O 1
ATOM 2072 N N . THR A 1 263 ? -0.605 10.462 12.711 1.00 91.69 263 THR A N 1
ATOM 2073 C CA . THR A 1 263 ? -2.053 10.274 12.762 1.00 91.69 263 THR A CA 1
ATOM 2074 C C . THR A 1 263 ? -2.519 9.382 11.622 1.00 91.69 263 THR A C 1
ATOM 2076 O O . THR A 1 263 ? -1.939 9.368 10.533 1.00 91.69 263 THR A O 1
ATOM 2079 N N . ILE A 1 264 ? -3.597 8.647 11.879 1.00 93.38 264 ILE A N 1
ATOM 2080 C CA . ILE A 1 264 ? -4.345 7.898 10.871 1.00 93.38 264 ILE A CA 1
ATOM 2081 C C . ILE A 1 264 ? -5.692 8.564 10.618 1.00 93.38 264 ILE A C 1
ATOM 2083 O O . ILE A 1 264 ? -6.283 9.142 11.526 1.00 93.38 264 ILE A O 1
ATOM 2087 N N . THR A 1 265 ? -6.186 8.465 9.387 1.00 91.00 265 THR A N 1
ATOM 2088 C CA . THR A 1 265 ? -7.561 8.803 9.001 1.00 91.00 265 THR A CA 1
ATOM 2089 C C . THR A 1 265 ? -8.202 7.590 8.334 1.00 91.00 265 THR A C 1
ATOM 2091 O O . THR A 1 265 ? -7.861 7.245 7.204 1.00 91.00 265 THR A O 1
ATOM 2094 N N . VAL A 1 266 ? -9.134 6.939 9.026 1.00 89.94 266 VAL A N 1
ATOM 2095 C CA . VAL A 1 266 ? -9.848 5.742 8.560 1.00 89.94 266 VAL A CA 1
ATOM 2096 C C . VAL A 1 266 ? -11.205 6.157 7.988 1.00 89.94 266 VAL A C 1
ATOM 2098 O O . VAL A 1 266 ? -11.862 7.046 8.531 1.00 89.94 266 VAL A O 1
ATOM 2101 N N . ARG A 1 267 ? -11.617 5.556 6.862 1.00 86.12 267 ARG A N 1
ATOM 2102 C CA . ARG A 1 267 ? -12.797 5.983 6.086 1.00 86.12 267 ARG A CA 1
ATOM 2103 C C . ARG A 1 267 ? -13.812 4.868 5.854 1.00 86.12 267 ARG A C 1
ATOM 2105 O O . ARG A 1 267 ? -13.456 3.750 5.476 1.00 86.12 267 ARG A O 1
ATOM 2112 N N . GLY A 1 268 ? -15.085 5.228 5.990 1.00 81.00 268 GLY A N 1
ATOM 2113 C CA . GLY A 1 268 ? -16.251 4.361 5.836 1.00 81.00 268 GLY A CA 1
ATOM 2114 C C . GLY A 1 268 ? -16.407 3.338 6.963 1.00 81.00 268 GLY A C 1
ATOM 2115 O O . GLY A 1 268 ? -16.863 2.230 6.705 1.00 81.00 268 GLY A O 1
ATOM 2116 N N . LEU A 1 269 ? -15.990 3.704 8.175 1.00 87.25 269 LEU A N 1
ATOM 2117 C CA . LEU A 1 269 ? -16.574 3.147 9.396 1.00 87.25 269 LEU A CA 1
ATOM 2118 C C . LEU A 1 269 ? -17.971 3.769 9.586 1.00 87.25 269 LEU A C 1
ATOM 2120 O O . LEU A 1 269 ? -18.254 4.826 9.024 1.00 87.25 269 LEU A O 1
ATOM 2124 N N . ALA A 1 270 ? -18.829 3.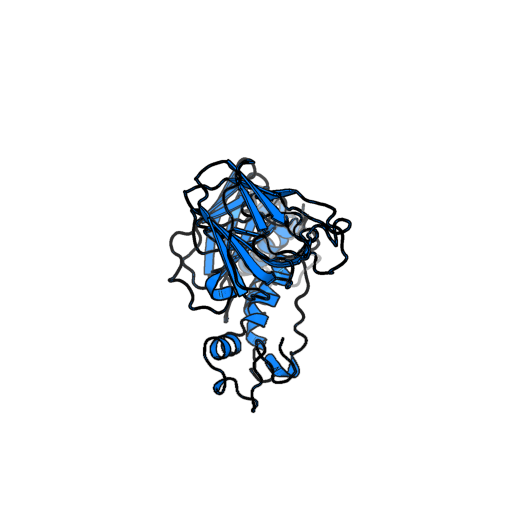165 10.395 1.00 89.38 270 ALA A N 1
ATOM 2125 C CA . ALA A 1 270 ? -20.058 3.771 10.887 1.00 89.38 270 ALA A CA 1
ATOM 2126 C C . ALA A 1 270 ? -19.738 4.844 11.941 1.00 89.38 270 ALA A C 1
ATOM 2128 O O . ALA A 1 270 ? -18.653 4.846 12.531 1.00 89.38 270 ALA A O 1
ATOM 2129 N N . ASP A 1 271 ? -20.677 5.753 12.193 1.00 88.12 271 ASP A N 1
ATOM 2130 C CA . ASP A 1 271 ? -20.533 6.757 13.251 1.00 88.12 271 ASP A CA 1
ATOM 2131 C C . ASP A 1 271 ? -20.657 6.099 14.635 1.00 88.12 271 ASP A C 1
ATOM 2133 O O . ASP A 1 271 ? -21.525 5.253 14.853 1.00 88.12 271 ASP A O 1
ATOM 2137 N N . GLY A 1 272 ? -19.783 6.481 15.567 1.00 92.38 272 GLY A N 1
ATOM 2138 C CA . GLY A 1 272 ? -19.678 5.860 16.892 1.00 92.38 272 GLY A CA 1
ATOM 2139 C C . GLY A 1 272 ? -18.287 6.011 17.506 1.00 92.38 272 GLY A C 1
ATOM 2140 O O . GLY A 1 272 ? -17.393 6.582 16.882 1.00 92.38 272 GLY A O 1
ATOM 2141 N N . ASP A 1 273 ? -18.103 5.492 18.719 1.00 94.19 273 ASP A N 1
ATOM 2142 C CA . ASP A 1 273 ? -16.826 5.514 19.440 1.00 94.19 273 ASP A CA 1
ATOM 2143 C C . ASP A 1 273 ? -16.042 4.214 19.228 1.00 94.19 273 ASP A C 1
ATOM 2145 O O . ASP A 1 273 ? -16.621 3.126 19.185 1.00 94.19 273 ASP A O 1
ATOM 2149 N N . TYR A 1 274 ? -14.717 4.320 19.104 1.00 95.94 274 TYR A N 1
ATOM 2150 C CA . TYR A 1 274 ? -13.824 3.200 18.806 1.00 95.94 274 TYR A CA 1
ATOM 2151 C C . TYR A 1 274 ? -12.562 3.222 19.674 1.00 95.94 274 TYR A C 1
ATOM 2153 O O . TYR A 1 274 ? -12.001 4.282 19.955 1.00 95.94 274 TYR A O 1
ATOM 2161 N N . PHE A 1 275 ? -12.073 2.031 20.018 1.00 95.94 275 PHE A N 1
ATOM 2162 C CA . PHE A 1 275 ? -10.700 1.797 20.448 1.00 95.94 275 PHE A CA 1
ATOM 2163 C C . PHE A 1 275 ? -9.787 1.638 19.230 1.00 95.94 275 PHE A C 1
ATOM 2165 O O . PHE A 1 275 ? -10.124 0.956 18.259 1.00 95.94 275 PHE A O 1
ATOM 2172 N N . ILE A 1 276 ? -8.609 2.248 19.310 1.00 97.50 276 ILE A N 1
ATOM 2173 C CA . ILE A 1 276 ? -7.538 2.182 18.322 1.00 97.50 276 ILE A CA 1
ATOM 2174 C C . ILE A 1 276 ? -6.347 1.514 19.007 1.00 97.50 276 ILE A C 1
ATOM 2176 O O . ILE A 1 276 ? -5.541 2.156 19.686 1.00 97.50 276 ILE A O 1
ATOM 2180 N N . ASP A 1 277 ? -6.278 0.197 18.852 1.00 97.00 277 ASP A N 1
ATOM 2181 C CA . ASP A 1 277 ? -5.270 -0.656 19.468 1.00 97.00 277 ASP A CA 1
ATOM 2182 C C . ASP A 1 277 ? -4.057 -0.775 18.549 1.00 97.00 277 ASP A C 1
ATOM 2184 O O . ASP A 1 277 ? -4.140 -1.329 17.455 1.00 97.00 277 ASP A O 1
ATOM 2188 N N . SER A 1 278 ? -2.915 -0.275 19.006 1.00 98.19 278 SER A N 1
ATOM 2189 C CA . SER A 1 278 ? -1.640 -0.320 18.290 1.00 98.19 278 SER A CA 1
ATOM 2190 C C . SER A 1 278 ? -0.769 -1.475 18.782 1.00 98.19 278 SER A C 1
ATOM 2192 O O . SER A 1 278 ? -0.637 -1.682 19.987 1.00 98.19 278 SER A O 1
ATOM 2194 N N . TYR A 1 279 ? -0.123 -2.194 17.868 1.00 98.31 279 TYR A N 1
ATOM 2195 C CA . TYR A 1 279 ? 0.640 -3.418 18.110 1.00 98.31 279 TYR A CA 1
ATOM 2196 C C . TYR A 1 279 ? 2.059 -3.327 17.544 1.00 98.31 279 TYR A C 1
ATOM 2198 O O . TYR A 1 279 ? 2.276 -2.838 16.432 1.00 98.31 279 TYR A O 1
ATOM 2206 N N . ALA A 1 280 ? 3.019 -3.874 18.289 1.00 97.50 280 ALA A N 1
ATOM 2207 C CA . ALA A 1 280 ? 4.359 -4.135 17.784 1.00 97.50 280 ALA A CA 1
ATOM 2208 C C . ALA A 1 280 ? 4.315 -5.288 16.771 1.00 97.50 280 ALA A C 1
ATOM 2210 O O . ALA A 1 280 ? 3.820 -6.375 17.069 1.00 97.50 280 ALA A O 1
ATOM 2211 N N . THR A 1 281 ? 4.870 -5.062 15.583 1.00 97.06 281 THR A N 1
ATOM 2212 C CA . THR A 1 281 ? 4.872 -6.030 14.472 1.00 97.06 281 THR A CA 1
ATOM 2213 C C . THR A 1 281 ? 6.052 -7.000 14.505 1.00 97.06 281 THR A C 1
ATOM 2215 O O . THR A 1 281 ? 6.075 -7.973 13.753 1.00 97.06 281 THR A O 1
ATOM 2218 N N . ARG A 1 282 ? 7.042 -6.740 15.368 1.00 94.00 282 ARG A N 1
ATOM 2219 C CA . ARG A 1 282 ? 8.305 -7.484 15.487 1.00 94.00 282 ARG A CA 1
ATOM 2220 C C . ARG A 1 282 ? 8.428 -8.131 16.871 1.00 94.00 282 ARG A C 1
ATOM 2222 O O . ARG A 1 282 ? 7.849 -7.602 17.821 1.00 94.00 282 ARG A O 1
ATOM 2229 N N . PRO A 1 283 ? 9.158 -9.257 17.014 1.00 91.38 283 PRO A N 1
ATOM 2230 C CA . PRO A 1 283 ? 9.268 -9.980 18.283 1.00 91.38 283 PRO A CA 1
ATOM 2231 C C . PRO A 1 283 ? 9.692 -9.074 19.458 1.00 91.38 283 PRO A C 1
ATOM 2233 O O . PRO A 1 283 ? 10.619 -8.281 19.294 1.00 91.38 283 PRO A O 1
ATOM 2236 N N . PRO A 1 284 ? 9.055 -9.183 20.642 1.00 94.19 284 PRO A N 1
ATOM 2237 C CA . PRO A 1 284 ? 8.079 -10.208 21.039 1.00 94.19 284 PRO A CA 1
ATOM 2238 C C . PRO A 1 284 ? 6.649 -10.003 20.503 1.00 94.19 284 PRO A C 1
ATOM 2240 O O . PRO A 1 284 ? 5.847 -10.928 20.589 1.00 94.19 284 PRO A O 1
ATOM 2243 N N . GLY A 1 285 ? 6.337 -8.842 19.922 1.00 93.69 285 GLY A N 1
ATOM 2244 C CA . GLY A 1 285 ? 4.996 -8.480 19.458 1.00 93.69 285 GLY A CA 1
ATOM 2245 C C . GLY A 1 285 ? 4.051 -8.036 20.580 1.00 93.69 285 GLY A C 1
ATOM 2246 O O . GLY A 1 285 ? 4.482 -7.749 21.697 1.00 93.69 285 GLY A O 1
ATOM 2247 N N . GLY A 1 286 ? 2.751 -7.995 20.274 1.00 93.88 286 GLY A N 1
ATOM 2248 C CA . GLY A 1 286 ? 1.685 -7.638 21.220 1.00 93.88 286 GLY A CA 1
ATOM 22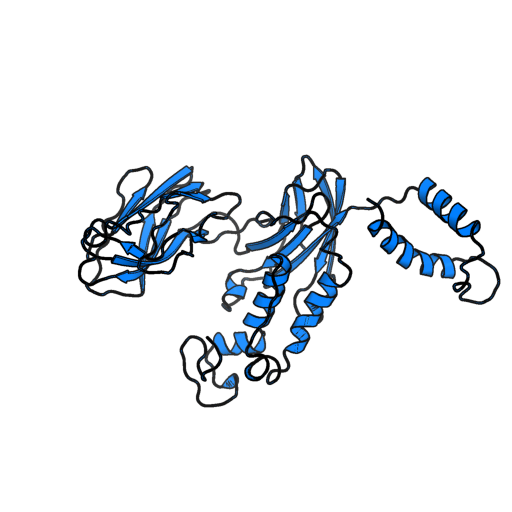49 C C . GLY A 1 286 ? 1.273 -6.161 21.188 1.00 93.88 286 GLY A C 1
ATOM 2250 O O . GLY A 1 286 ? 1.886 -5.335 20.509 1.00 93.88 286 GLY A O 1
ATOM 2251 N N . ARG A 1 287 ? 0.186 -5.834 21.902 1.00 96.12 287 ARG A N 1
ATOM 2252 C CA . ARG A 1 287 ? -0.390 -4.480 21.963 1.00 96.12 287 ARG A CA 1
ATOM 2253 C C . ARG A 1 287 ? 0.501 -3.544 22.786 1.00 96.12 287 ARG A C 1
ATOM 2255 O O . ARG A 1 287 ? 0.855 -3.866 23.916 1.00 96.12 287 ARG A O 1
ATOM 2262 N N . ILE A 1 288 ? 0.833 -2.384 22.222 1.00 96.94 288 ILE A N 1
ATOM 2263 C CA . ILE A 1 288 ? 1.722 -1.364 22.805 1.00 96.94 288 ILE A CA 1
ATOM 2264 C C . ILE A 1 288 ? 1.004 -0.068 23.200 1.00 96.94 288 ILE A C 1
ATOM 2266 O O . ILE A 1 288 ? 1.509 0.659 24.051 1.00 96.94 288 ILE A O 1
ATOM 2270 N N . ALA A 1 289 ? -0.164 0.224 22.620 1.00 95.94 289 ALA A N 1
ATOM 2271 C CA . ALA A 1 289 ? -1.004 1.353 23.016 1.00 95.94 289 ALA A CA 1
ATOM 2272 C C . ALA A 1 289 ? -2.478 1.100 22.675 1.00 95.94 289 ALA A C 1
ATOM 2274 O O . ALA A 1 289 ? -2.778 0.343 21.753 1.00 95.94 289 ALA A O 1
ATOM 2275 N N . THR A 1 290 ? -3.366 1.794 23.382 1.00 95.94 290 THR A N 1
ATOM 2276 C CA . THR A 1 290 ? -4.795 1.925 23.075 1.00 95.94 290 THR A CA 1
ATOM 2277 C C . THR A 1 290 ? -5.142 3.403 23.210 1.00 95.94 290 THR A C 1
ATOM 2279 O O . THR A 1 290 ? -4.763 4.026 24.204 1.00 95.94 290 THR A O 1
ATOM 2282 N N . VAL A 1 291 ? -5.849 3.967 22.233 1.00 94.94 291 VAL A N 1
ATOM 2283 C CA . VAL A 1 291 ? -6.478 5.295 22.338 1.00 94.94 291 VAL A CA 1
ATOM 2284 C C . VAL A 1 291 ? -7.943 5.209 21.919 1.00 94.94 291 VAL A C 1
ATOM 2286 O O . VAL A 1 291 ? -8.310 4.315 21.163 1.00 94.94 291 VAL A O 1
ATOM 2289 N N . GLU A 1 292 ? -8.777 6.124 22.403 1.00 95.25 292 GLU A N 1
ATOM 2290 C CA . GLU A 1 292 ? -10.179 6.253 21.986 1.00 95.25 292 GLU A CA 1
ATOM 2291 C C . GLU A 1 292 ? -10.318 7.365 20.937 1.00 95.25 292 GLU A C 1
ATOM 2293 O O . GLU A 1 292 ? -9.688 8.419 21.057 1.00 95.25 292 GLU A O 1
ATOM 2298 N N . ALA A 1 293 ? -11.150 7.148 19.915 1.00 94.38 293 ALA A N 1
ATOM 2299 C CA . ALA A 1 293 ? -11.594 8.198 18.998 1.00 94.38 293 ALA A CA 1
ATOM 2300 C C . ALA A 1 293 ? -12.970 7.874 18.403 1.00 94.38 293 ALA A C 1
ATOM 2302 O O . ALA A 1 293 ? -13.330 6.709 18.229 1.00 94.38 293 ALA A O 1
ATOM 2303 N N . SER A 1 294 ? -13.718 8.913 18.038 1.00 94.19 294 SER A N 1
ATOM 2304 C CA . SER A 1 294 ? -15.027 8.777 17.396 1.00 94.19 294 SER A CA 1
ATOM 2305 C C . SER A 1 294 ? -14.916 8.855 15.869 1.00 94.19 294 SER A C 1
ATOM 2307 O O . SER A 1 294 ? -14.141 9.644 15.323 1.00 94.19 294 SER A O 1
ATOM 2309 N N . SER A 1 295 ? -15.734 8.069 15.174 1.00 90.50 295 SER A N 1
ATOM 2310 C CA . SER A 1 295 ? -16.036 8.232 13.750 1.00 90.50 295 SER A CA 1
ATOM 2311 C C . SER A 1 295 ? -17.230 9.174 13.591 1.00 90.50 295 SER A C 1
ATOM 2313 O O . SER A 1 295 ? -18.244 8.996 14.269 1.00 90.50 295 SER A O 1
ATOM 2315 N N . VAL A 1 296 ? -17.118 10.173 12.710 1.00 81.88 296 VAL A N 1
ATOM 2316 C CA . VAL A 1 296 ? -18.192 11.137 12.412 1.00 81.88 296 VAL A CA 1
ATOM 2317 C C . VAL A 1 296 ? -18.287 11.363 10.904 1.00 81.88 296 VAL A C 1
ATOM 2319 O O . VAL A 1 296 ? -17.295 11.712 10.261 1.00 81.88 296 VAL A O 1
ATOM 2322 N N . GLY A 1 297 ? -19.474 11.174 10.321 1.00 73.19 297 GLY A N 1
ATOM 2323 C CA . GLY A 1 297 ? -19.647 11.156 8.865 1.00 73.19 297 GLY A CA 1
ATOM 2324 C C . GLY A 1 297 ? -18.863 10.023 8.186 1.00 73.19 297 GLY A C 1
ATOM 2325 O O . GLY A 1 297 ? -18.416 10.175 7.048 1.00 73.19 297 GLY A O 1
ATOM 2326 N N . GLY A 1 298 ? -18.642 8.924 8.907 1.00 77.62 298 GLY A N 1
ATOM 2327 C CA . GLY A 1 298 ? -17.822 7.785 8.514 1.00 77.62 298 GLY A CA 1
ATOM 2328 C C . GLY A 1 298 ? -16.329 8.078 8.368 1.00 77.62 298 GLY A C 1
ATOM 2329 O O . GLY A 1 298 ? -15.649 7.446 7.555 1.00 77.62 298 GLY A O 1
ATOM 2330 N N . ILE A 1 299 ? -15.810 9.057 9.110 1.00 81.25 299 ILE A N 1
ATOM 2331 C CA . ILE A 1 299 ? -14.386 9.400 9.149 1.00 81.25 299 ILE A CA 1
ATOM 2332 C C . ILE A 1 299 ? -13.923 9.388 10.605 1.00 81.25 299 ILE A C 1
ATOM 2334 O O . ILE A 1 299 ? -14.434 10.151 11.422 1.00 81.25 299 ILE A O 1
ATOM 2338 N N . LEU A 1 300 ? -12.919 8.563 10.901 1.00 92.69 300 LEU A N 1
ATOM 2339 C CA . LEU A 1 300 ? -12.240 8.513 12.195 1.00 92.69 300 LEU A CA 1
ATOM 2340 C C . LEU A 1 300 ? -10.801 9.002 12.038 1.00 92.69 300 LEU A C 1
ATOM 2342 O O . LEU A 1 300 ? -10.093 8.548 11.139 1.00 92.69 300 LEU A O 1
ATOM 2346 N N . THR A 1 301 ? -10.351 9.869 12.946 1.00 92.75 301 THR A N 1
ATOM 2347 C CA . THR A 1 301 ? -8.954 10.314 13.022 1.00 92.75 301 THR A CA 1
ATOM 2348 C C . THR A 1 301 ? -8.397 10.039 14.413 1.00 92.75 301 THR A C 1
ATOM 2350 O O . THR A 1 301 ? -8.992 10.452 15.404 1.00 92.75 301 THR A O 1
ATOM 2353 N N . ALA A 1 302 ? -7.241 9.378 14.489 1.00 95.44 302 ALA A N 1
ATOM 2354 C CA . ALA A 1 302 ? -6.580 9.027 15.747 1.00 95.44 302 ALA A CA 1
ATOM 2355 C C . ALA A 1 302 ? -5.062 9.246 15.665 1.00 95.44 302 ALA A C 1
ATOM 2357 O O . ALA A 1 302 ? -4.476 9.185 14.582 1.00 95.44 302 ALA A O 1
ATOM 2358 N N . GLY A 1 303 ? -4.430 9.506 16.812 1.00 94.38 303 GLY A N 1
ATOM 2359 C CA . GLY A 1 303 ? -2.972 9.553 16.939 1.00 94.38 303 GLY A CA 1
ATOM 2360 C C . GLY A 1 303 ? -2.368 8.157 17.088 1.00 94.38 303 GLY A C 1
ATOM 2361 O O . GLY A 1 303 ? -2.979 7.280 17.695 1.00 94.38 303 GLY A O 1
ATOM 2362 N N . LEU A 1 304 ? -1.162 7.964 16.557 1.00 95.75 304 LEU A N 1
ATOM 2363 C CA . LEU A 1 304 ? -0.356 6.760 16.768 1.00 95.75 304 LEU A CA 1
ATOM 2364 C C . LEU A 1 304 ? 0.670 6.987 17.893 1.00 95.75 304 LEU A C 1
ATOM 2366 O O . LEU A 1 304 ? 1.157 8.112 18.054 1.00 95.75 304 LEU A O 1
ATOM 2370 N N . PRO A 1 305 ? 1.057 5.940 18.646 1.00 96.44 305 PRO A N 1
ATOM 2371 C CA . PRO A 1 305 ? 2.247 6.001 19.490 1.00 96.44 305 PRO A CA 1
ATOM 2372 C C . PRO A 1 305 ? 3.509 6.140 18.623 1.00 96.44 305 PRO A C 1
ATOM 2374 O O . PRO A 1 305 ? 3.500 5.796 17.441 1.00 96.44 305 PRO A O 1
ATOM 2377 N N . THR A 1 306 ? 4.618 6.587 19.217 1.00 96.19 306 THR A N 1
ATOM 2378 C CA . THR A 1 306 ? 5.914 6.606 18.523 1.00 96.19 306 THR A CA 1
ATOM 2379 C C . THR A 1 306 ? 6.308 5.199 18.075 1.00 96.19 306 THR A C 1
ATOM 2381 O O . THR A 1 306 ? 6.315 4.271 18.887 1.00 96.19 306 THR A O 1
ATOM 2384 N N . PHE A 1 307 ? 6.681 5.041 16.804 1.00 95.31 307 PHE A N 1
ATOM 2385 C CA . PHE A 1 307 ? 7.125 3.759 16.250 1.00 95.31 307 PHE A CA 1
ATOM 2386 C C . PHE A 1 307 ? 8.361 3.905 15.359 1.00 95.31 307 PHE A C 1
ATOM 2388 O O . PHE A 1 307 ? 8.837 4.999 15.062 1.00 95.31 307 PHE A O 1
ATOM 2395 N N . SER A 1 308 ? 8.940 2.778 14.958 1.00 93.44 308 SER A N 1
ATOM 2396 C CA . SER A 1 308 ? 10.088 2.721 14.052 1.00 93.44 308 SER A CA 1
ATOM 2397 C C . SER A 1 308 ? 9.913 1.533 13.124 1.00 93.44 308 SER A C 1
ATOM 2399 O O . SER A 1 308 ? 9.505 0.468 13.583 1.00 93.44 308 SER A O 1
ATOM 2401 N N . ARG A 1 309 ? 10.250 1.713 11.843 1.00 92.62 309 ARG A N 1
ATOM 2402 C CA . ARG A 1 309 ? 10.005 0.769 10.739 1.00 92.62 309 ARG A CA 1
ATOM 2403 C C . ARG A 1 309 ? 8.540 0.492 10.449 1.00 92.62 309 ARG A C 1
ATOM 2405 O O . ARG A 1 309 ? 8.121 0.742 9.333 1.00 92.62 309 ARG A O 1
ATOM 2412 N N . ASP A 1 310 ? 7.770 -0.032 11.392 1.00 96.44 310 ASP A N 1
ATOM 2413 C CA . ASP A 1 310 ? 6.381 -0.403 11.150 1.00 96.44 310 ASP A CA 1
ATOM 2414 C C . ASP A 1 310 ? 5.582 -0.653 12.440 1.00 96.44 310 ASP A C 1
ATOM 2416 O O . ASP A 1 310 ? 6.143 -0.873 13.514 1.00 96.44 310 ASP A O 1
ATOM 2420 N N . ILE A 1 311 ? 4.257 -0.565 12.325 1.00 98.00 311 ILE A N 1
ATOM 2421 C CA . ILE A 1 311 ? 3.274 -0.726 13.399 1.00 98.00 311 ILE A CA 1
ATOM 2422 C C . ILE A 1 311 ? 1.979 -1.304 12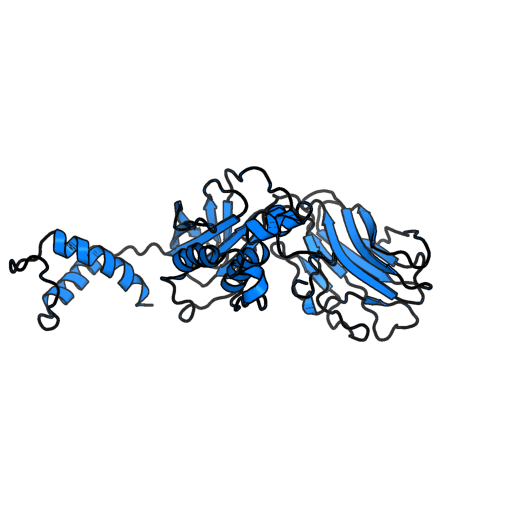.815 1.00 98.00 311 ILE A C 1
ATOM 2424 O O . ILE A 1 311 ? 1.613 -1.002 11.678 1.00 98.00 311 ILE A O 1
ATOM 2428 N N . ALA A 1 312 ? 1.268 -2.134 13.575 1.00 98.44 312 ALA A N 1
ATOM 2429 C CA . ALA A 1 312 ? -0.063 -2.607 13.200 1.00 98.44 312 ALA A CA 1
ATOM 2430 C C . ALA A 1 312 ? -1.125 -1.985 14.107 1.00 98.44 312 ALA A C 1
ATOM 2432 O O . ALA A 1 312 ? -0.865 -1.710 15.274 1.00 98.44 312 ALA A O 1
ATOM 2433 N N . VAL A 1 313 ? -2.318 -1.743 13.578 1.00 98.25 313 VAL A N 1
ATOM 2434 C CA . VAL A 1 313 ? -3.414 -1.071 14.275 1.00 98.25 313 VAL A CA 1
ATOM 2435 C C . VAL A 1 313 ? -4.714 -1.816 14.016 1.00 98.25 313 VAL A C 1
ATOM 2437 O O . VAL A 1 313 ? -5.013 -2.167 12.873 1.00 98.25 313 VAL A O 1
ATOM 2440 N N . LYS A 1 314 ? -5.494 -2.053 15.070 1.00 97.31 314 LYS A N 1
ATOM 2441 C CA . LYS A 1 314 ? -6.911 -2.408 14.968 1.00 97.31 314 LYS A CA 1
ATOM 2442 C C . LYS A 1 314 ? -7.766 -1.207 15.342 1.00 97.31 314 LYS A C 1
ATOM 2444 O O . LYS A 1 314 ? -7.435 -0.488 16.280 1.00 97.31 314 LYS A O 1
ATOM 2449 N N . VAL A 1 315 ? -8.885 -1.036 14.651 1.00 96.81 315 VAL A N 1
ATOM 2450 C CA . VAL A 1 315 ? -9.980 -0.154 15.066 1.00 96.81 315 VAL A CA 1
ATOM 2451 C C . VAL A 1 315 ? -11.172 -1.042 15.404 1.00 96.81 315 VAL A C 1
ATOM 2453 O O . VAL A 1 315 ? -11.570 -1.862 14.578 1.00 96.81 315 VAL A O 1
ATOM 2456 N N . ILE A 1 316 ? -11.684 -0.930 16.629 1.00 93.75 316 ILE A N 1
ATOM 2457 C CA . ILE A 1 316 ? -12.680 -1.829 17.237 1.00 93.75 316 ILE A CA 1
ATOM 2458 C C . ILE A 1 316 ? -13.731 -0.957 17.943 1.00 93.75 316 ILE A C 1
ATOM 2460 O O . ILE A 1 316 ? -13.335 0.005 18.598 1.00 93.75 316 ILE A O 1
ATOM 2464 N N . PRO A 1 317 ? -15.044 -1.228 17.842 1.00 92.12 317 PRO A N 1
ATOM 2465 C CA . PRO A 1 317 ? -16.055 -0.347 18.422 1.00 92.12 317 PRO A CA 1
ATOM 2466 C C . PRO A 1 317 ? -16.052 -0.425 19.956 1.00 92.12 317 PRO A C 1
ATOM 2468 O O . PRO A 1 317 ? -15.885 -1.500 20.539 1.00 92.12 317 PRO A O 1
ATOM 2471 N N . VAL A 1 318 ? -16.279 0.710 20.623 1.00 87.38 318 VAL A N 1
ATOM 2472 C CA . VAL A 1 318 ? -16.473 0.763 22.078 1.00 87.38 318 VAL A CA 1
ATOM 2473 C C . VAL A 1 318 ? -17.854 0.199 22.403 1.00 87.38 318 VAL A C 1
ATOM 2475 O O . VAL A 1 318 ? -18.882 0.854 22.236 1.00 87.38 318 VAL A O 1
ATOM 2478 N N . CYS A 1 319 ? -17.883 -1.035 22.899 1.00 69.75 319 CYS A N 1
ATOM 2479 C CA . CYS A 1 319 ? -19.110 -1.659 23.380 1.00 69.75 319 CYS A CA 1
ATOM 2480 C C . CYS A 1 319 ? -19.449 -1.139 24.784 1.00 69.75 319 CYS A C 1
ATOM 2482 O O . CYS A 1 319 ? -18.994 -1.684 25.791 1.00 69.75 319 CYS A O 1
ATOM 2484 N N . PHE A 1 320 ? -20.278 -0.096 24.866 1.00 52.38 320 PHE A N 1
ATOM 2485 C CA . PHE A 1 320 ? -20.925 0.282 26.123 1.00 52.38 320 PHE A CA 1
ATOM 2486 C C . PHE A 1 320 ? -21.974 -0.767 26.501 1.00 52.38 320 PHE A C 1
ATOM 2488 O O . PHE A 1 320 ? -23.126 -0.678 26.081 1.00 52.38 320 PHE A O 1
ATOM 2495 N N . VAL A 1 321 ? -21.602 -1.740 27.336 1.00 51.31 321 VAL A N 1
ATOM 2496 C CA . VAL A 1 321 ? -22.603 -2.585 27.999 1.00 51.31 321 VAL A CA 1
ATOM 2497 C C . VAL A 1 321 ? -23.335 -1.713 29.017 1.00 51.31 321 VAL A C 1
ATOM 2499 O O . VAL A 1 321 ? -22.763 -1.307 30.033 1.00 51.31 321 VAL A O 1
ATOM 2502 N N . GLY A 1 322 ? -24.596 -1.378 28.740 1.00 43.84 322 GLY A N 1
ATOM 2503 C CA . GLY A 1 322 ? -25.404 -0.594 29.663 1.00 43.84 322 GLY A CA 1
ATOM 2504 C C . GLY A 1 322 ? -25.558 -1.328 30.996 1.00 43.84 322 GLY A C 1
ATOM 2505 O O . GLY A 1 322 ? -25.645 -2.554 31.036 1.00 43.84 322 GLY A O 1
ATOM 2506 N N . ILE A 1 323 ? -25.668 -0.599 32.113 1.00 48.75 323 ILE A N 1
ATOM 2507 C CA . ILE A 1 323 ? -25.955 -1.223 33.422 1.00 48.75 323 ILE A CA 1
ATOM 2508 C C . ILE A 1 323 ? -27.261 -2.044 33.362 1.00 48.75 323 ILE A C 1
ATOM 2510 O O . ILE A 1 323 ? -27.370 -3.075 34.021 1.00 48.75 323 ILE A O 1
ATOM 2514 N N . GLY A 1 324 ? -28.228 -1.636 32.531 1.00 48.66 324 GLY A N 1
ATOM 2515 C CA . GLY A 1 324 ? -29.442 -2.410 32.251 1.00 48.66 324 GLY A CA 1
ATOM 2516 C C . GLY A 1 324 ? -29.179 -3.739 31.534 1.00 48.66 324 GLY A C 1
ATOM 2517 O O . GLY A 1 324 ? -29.800 -4.742 31.885 1.00 48.66 324 GLY A O 1
ATOM 2518 N N . ASP A 1 325 ? -28.230 -3.780 30.599 1.00 53.38 325 ASP A N 1
ATOM 2519 C CA . ASP A 1 325 ? -27.854 -4.998 29.875 1.00 53.38 325 ASP A CA 1
ATOM 2520 C C . ASP A 1 325 ? -27.028 -5.924 30.768 1.00 53.38 325 ASP A C 1
ATOM 2522 O O . ASP A 1 325 ? -27.344 -7.105 30.862 1.00 53.38 325 ASP A O 1
ATOM 2526 N N . LEU A 1 326 ? -26.080 -5.383 31.545 1.00 52.56 326 LEU A N 1
ATOM 2527 C CA . LEU A 1 326 ? -25.380 -6.113 32.612 1.00 52.56 326 LEU A CA 1
ATOM 2528 C C . LEU A 1 326 ? -26.365 -6.762 33.595 1.00 52.56 326 LEU A C 1
ATOM 2530 O O . LEU A 1 326 ? -26.228 -7.942 33.906 1.00 52.56 326 LEU A O 1
ATOM 2534 N N . LEU A 1 327 ? -27.386 -6.028 34.053 1.00 52.53 327 LEU A N 1
ATOM 2535 C CA . LEU A 1 327 ? -28.422 -6.558 34.949 1.00 52.53 327 LEU A CA 1
ATOM 2536 C C . LEU A 1 327 ? -29.321 -7.599 34.267 1.00 52.53 327 LEU A C 1
ATOM 2538 O O . LEU A 1 327 ? -29.724 -8.567 34.913 1.00 52.53 327 LEU A O 1
ATOM 2542 N N . THR A 1 328 ? -29.623 -7.438 32.979 1.00 54.44 328 THR A N 1
ATOM 2543 C CA . THR A 1 328 ? -30.447 -8.383 32.208 1.00 54.44 328 THR A CA 1
ATOM 2544 C C . THR A 1 328 ? -29.678 -9.677 31.925 1.00 54.44 328 THR A C 1
ATOM 2546 O O . THR A 1 328 ? -30.200 -10.766 32.157 1.00 54.44 328 THR A O 1
ATOM 2549 N N . MET A 1 329 ? -28.409 -9.572 31.525 1.00 53.88 329 MET A N 1
ATOM 2550 C CA . MET A 1 329 ? -27.491 -10.694 31.321 1.00 53.88 329 MET A CA 1
ATOM 2551 C C . MET A 1 329 ? -27.182 -11.418 32.635 1.00 53.88 329 MET A C 1
ATOM 2553 O O . MET A 1 329 ? -27.238 -12.644 32.670 1.00 53.88 329 MET A O 1
ATOM 2557 N N . ALA A 1 330 ? -26.946 -10.694 33.735 1.00 54.59 330 ALA A N 1
ATOM 2558 C CA . ALA A 1 330 ? -26.787 -11.290 35.062 1.00 54.59 330 ALA A CA 1
ATOM 2559 C C . ALA A 1 330 ? -28.074 -11.980 35.546 1.00 54.59 330 ALA A C 1
ATOM 2561 O O . ALA A 1 330 ? -28.004 -13.060 36.127 1.00 54.59 330 ALA A O 1
ATOM 2562 N N . SER A 1 331 ? -29.254 -11.417 35.262 1.00 56.94 331 SER A N 1
ATOM 2563 C CA . SER A 1 331 ? -30.537 -12.063 35.583 1.00 56.94 331 SER A CA 1
ATOM 2564 C C . SER A 1 331 ? -30.758 -13.340 34.767 1.00 56.94 331 SER A C 1
ATOM 2566 O O . SER A 1 331 ? -31.210 -14.341 35.318 1.00 56.94 331 SER A O 1
ATOM 2568 N N . ALA A 1 332 ? -30.400 -13.339 33.478 1.00 54.84 332 ALA A N 1
ATOM 2569 C CA . ALA A 1 332 ? -30.439 -14.533 32.637 1.00 54.84 332 ALA A CA 1
ATOM 2570 C C . ALA A 1 332 ? -29.450 -15.604 33.137 1.00 54.84 332 ALA A C 1
ATOM 2572 O O . ALA A 1 332 ? -29.834 -16.761 33.307 1.00 54.84 332 ALA A O 1
ATOM 2573 N N . TRP A 1 333 ? -28.218 -15.204 33.465 1.00 57.00 333 TRP A N 1
ATOM 2574 C CA . TRP A 1 333 ? -27.166 -16.063 34.018 1.00 57.00 333 TRP A CA 1
ATOM 2575 C C . TRP A 1 333 ? -27.561 -16.700 35.363 1.00 57.00 333 TRP A C 1
ATOM 2577 O O . TRP A 1 333 ? -27.349 -17.891 35.562 1.00 57.00 333 TRP A O 1
ATOM 2587 N N . LEU A 1 334 ? -28.230 -15.954 36.251 1.00 57.31 334 LEU A N 1
ATOM 2588 C CA . LEU A 1 334 ? -28.777 -16.484 37.509 1.00 57.31 334 LEU A CA 1
ATOM 2589 C C . LEU A 1 334 ? -29.976 -17.433 37.313 1.00 57.31 334 LEU A C 1
ATOM 2591 O O . LEU A 1 334 ? -30.305 -18.189 38.229 1.00 57.31 334 LEU A O 1
ATOM 2595 N N . SER A 1 335 ? -30.650 -17.385 36.158 1.00 57.38 335 SER A N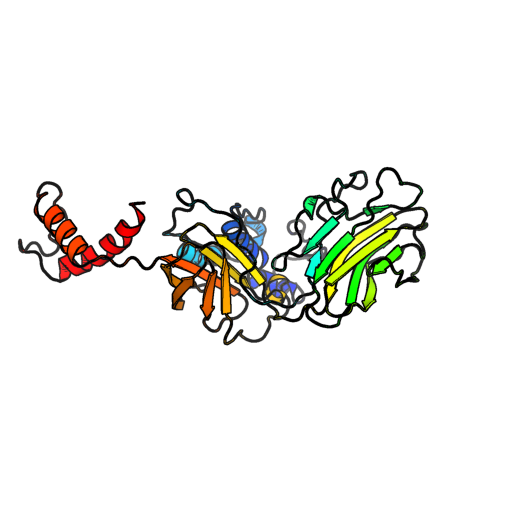 1
ATOM 2596 C CA . SER A 1 335 ? -31.868 -18.165 35.894 1.00 57.38 335 SER A CA 1
ATOM 2597 C C . SER A 1 335 ? -31.620 -19.559 35.300 1.00 57.38 335 SER A C 1
ATOM 2599 O O . SER A 1 335 ? -32.479 -20.430 35.445 1.00 57.38 335 SER A O 1
ATOM 2601 N N . ASP A 1 336 ? -30.454 -19.803 34.690 1.00 53.84 336 ASP A N 1
ATOM 2602 C CA . ASP A 1 336 ? -30.080 -21.107 34.126 1.00 53.84 336 ASP A CA 1
ATOM 2603 C C . ASP A 1 336 ? -29.051 -21.835 35.008 1.00 53.84 336 ASP A C 1
ATOM 2605 O O . ASP A 1 336 ? -27.838 -21.755 34.816 1.00 53.84 336 ASP A O 1
ATOM 2609 N N . GLN A 1 337 ? -29.548 -22.604 35.979 1.00 53.31 337 GLN A N 1
ATOM 2610 C CA . GLN A 1 337 ? -28.705 -23.442 36.840 1.00 53.31 337 GLN A CA 1
ATOM 2611 C C . GLN A 1 337 ? -28.206 -24.737 36.166 1.00 53.31 337 GLN A C 1
ATOM 2613 O O . GLN A 1 337 ? -27.603 -25.573 36.836 1.00 53.31 337 GLN A O 1
ATOM 2618 N N . SER A 1 338 ? -28.449 -24.952 34.865 1.00 45.78 338 SER A N 1
ATOM 2619 C CA . SER A 1 338 ? -28.096 -26.216 34.198 1.00 45.78 338 SER A CA 1
ATOM 2620 C C . SER A 1 338 ? -26.658 -26.279 33.663 1.00 45.78 338 SER A C 1
ATOM 2622 O O . SER A 1 338 ? -26.166 -27.373 33.385 1.00 45.78 338 SER A O 1
ATOM 2624 N N . GLN A 1 339 ? -25.955 -25.142 33.566 1.00 46.16 339 GLN A N 1
ATOM 2625 C CA . GLN A 1 339 ? -24.577 -25.063 33.055 1.00 46.16 339 GLN A CA 1
ATOM 2626 C C . GLN A 1 339 ? -23.578 -24.605 34.129 1.00 46.16 339 GLN A C 1
ATOM 2628 O O . GLN A 1 339 ? -23.034 -23.505 34.074 1.00 46.16 339 GLN A O 1
ATOM 2633 N N . TRP A 1 340 ? -23.323 -25.467 35.119 1.00 51.62 340 TRP A N 1
ATOM 2634 C CA . TRP A 1 340 ? -22.382 -25.207 36.219 1.00 51.62 340 TRP A CA 1
ATOM 2635 C C . TRP A 1 340 ? -21.025 -25.911 36.028 1.00 51.62 340 TRP A C 1
ATOM 2637 O O . TRP A 1 340 ? -20.924 -27.118 36.251 1.00 51.62 340 TRP A O 1
ATOM 2647 N N . PRO A 1 341 ? -19.963 -25.158 35.684 1.00 45.62 341 PRO A N 1
ATOM 2648 C CA . PRO A 1 341 ? -18.584 -25.592 35.929 1.00 45.62 341 PRO A CA 1
ATOM 2649 C C . PRO A 1 341 ? -17.705 -24.529 36.631 1.00 45.62 341 PRO A C 1
ATOM 2651 O O . PRO A 1 341 ? -16.488 -24.692 36.661 1.00 45.62 341 PRO A O 1
ATOM 2654 N N . ALA A 1 342 ? -18.285 -23.425 37.126 1.00 49.91 342 ALA A N 1
ATOM 2655 C CA . ALA A 1 342 ? -17.552 -22.177 37.388 1.00 49.91 342 ALA A CA 1
ATOM 2656 C C . ALA A 1 342 ? -17.624 -21.608 38.823 1.00 49.91 342 ALA A C 1
ATOM 2658 O O . ALA A 1 342 ? -17.159 -20.492 39.022 1.00 49.91 342 ALA A O 1
ATOM 2659 N N . ASP A 1 343 ? -18.130 -22.351 39.816 1.00 58.47 343 ASP A N 1
ATOM 2660 C CA . ASP A 1 343 ? -17.838 -22.047 41.230 1.00 58.47 343 ASP A CA 1
ATOM 2661 C C . ASP A 1 343 ? -16.360 -22.399 41.476 1.00 58.47 343 ASP A C 1
ATOM 2663 O O . ASP A 1 343 ? -15.993 -23.572 41.613 1.00 58.47 343 ASP A O 1
ATOM 2667 N N . ARG A 1 344 ? -15.480 -21.395 41.376 1.00 56.22 344 ARG A N 1
ATOM 2668 C CA . ARG A 1 344 ? -14.035 -21.628 41.226 1.00 56.22 344 ARG A CA 1
ATOM 2669 C C . ARG A 1 344 ? -13.330 -21.882 42.557 1.00 56.22 344 ARG A C 1
ATOM 2671 O O . ARG A 1 344 ? -12.246 -22.469 42.565 1.00 56.22 344 ARG A O 1
ATOM 2678 N N . ASN A 1 345 ? -13.929 -21.430 43.656 1.00 61.97 345 ASN A N 1
ATOM 2679 C CA . ASN A 1 345 ? -13.450 -21.623 45.024 1.00 61.97 345 ASN A CA 1
ATOM 2680 C C . ASN A 1 345 ? -14.245 -22.725 45.772 1.00 61.97 345 ASN A C 1
ATOM 2682 O O . ASN A 1 345 ? -13.754 -23.243 46.778 1.00 61.97 345 ASN A O 1
ATOM 2686 N N . GLY A 1 346 ? -15.396 -23.152 45.240 1.00 60.34 346 GLY A N 1
ATOM 2687 C CA . GLY A 1 346 ? -16.254 -24.206 45.780 1.00 60.34 346 GLY A CA 1
ATOM 2688 C C . GLY A 1 346 ? -17.104 -23.760 46.973 1.00 60.34 346 GLY A C 1
ATOM 2689 O O . GLY A 1 346 ? -17.507 -24.615 47.768 1.00 60.34 346 GLY A O 1
ATOM 2690 N N . ASP A 1 347 ? -17.303 -22.452 47.169 1.00 69.69 347 ASP A N 1
ATOM 2691 C CA . ASP A 1 347 ? -17.928 -21.892 48.374 1.00 69.69 347 ASP A CA 1
ATOM 2692 C C . ASP A 1 347 ? -19.457 -21.709 48.264 1.00 69.69 347 ASP A C 1
ATOM 2694 O O . ASP A 1 347 ? -20.126 -21.422 49.268 1.00 69.69 347 ASP A O 1
ATOM 2698 N N . GLY A 1 348 ? -20.027 -21.946 47.076 1.00 57.66 348 GLY A N 1
ATOM 2699 C CA . GLY A 1 348 ? -21.459 -21.838 46.803 1.00 57.66 348 GLY A CA 1
ATOM 2700 C C . GLY A 1 348 ? -21.989 -20.402 46.777 1.00 57.66 348 GLY A C 1
ATOM 2701 O O . GLY A 1 348 ? -23.199 -20.196 46.935 1.00 57.66 348 GLY A O 1
ATOM 2702 N N . ARG A 1 349 ? -21.116 -19.403 46.619 1.00 53.34 349 ARG A N 1
ATOM 2703 C CA . ARG A 1 349 ? -21.463 -17.989 46.450 1.00 53.34 349 ARG A CA 1
ATOM 2704 C C . ARG A 1 349 ? -20.991 -17.508 45.083 1.00 53.34 349 ARG A C 1
ATOM 2706 O O . A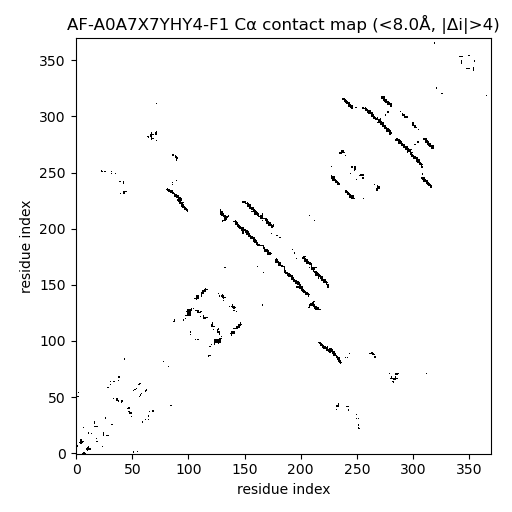RG A 1 349 ? -20.251 -18.181 44.385 1.00 53.34 349 ARG A O 1
ATOM 2713 N N . VAL A 1 350 ? -21.485 -16.338 44.695 1.00 51.41 350 VAL A N 1
ATOM 2714 C CA . VAL A 1 350 ? -20.952 -15.588 43.558 1.00 51.41 350 VAL A CA 1
ATOM 2715 C C . VAL A 1 350 ? -20.219 -14.406 44.161 1.00 51.41 350 VAL A C 1
ATOM 2717 O O . VAL A 1 350 ? -20.863 -13.531 44.753 1.00 51.41 350 VAL A O 1
ATOM 2720 N N . ASP A 1 351 ? -18.893 -14.411 44.079 1.00 61.56 351 ASP A N 1
ATOM 2721 C CA . ASP A 1 351 ? -18.053 -13.353 44.630 1.00 61.56 351 ASP A CA 1
ATOM 2722 C C . ASP A 1 351 ? -17.295 -12.567 43.545 1.00 61.56 351 ASP A C 1
ATOM 2724 O O . ASP A 1 351 ? -17.564 -12.666 42.343 1.00 61.56 351 ASP A O 1
ATOM 2728 N N . ILE A 1 352 ? -16.403 -11.674 43.981 1.00 49.97 352 ILE A N 1
ATOM 2729 C CA . ILE A 1 352 ? -15.680 -10.782 43.074 1.00 49.97 352 ILE A CA 1
ATOM 2730 C C . ILE A 1 352 ? -14.675 -11.534 42.184 1.00 49.97 352 ILE A C 1
ATOM 2732 O O . ILE A 1 352 ? -14.408 -11.076 41.080 1.00 49.97 352 ILE A O 1
ATOM 2736 N N . MET A 1 353 ? -14.172 -12.698 42.608 1.00 51.91 353 MET A N 1
ATOM 2737 C CA . MET A 1 353 ? -13.255 -13.538 41.830 1.00 51.91 353 MET A CA 1
ATOM 2738 C C . MET A 1 353 ? -13.981 -14.282 40.702 1.00 51.91 353 MET A C 1
ATOM 2740 O O . MET A 1 353 ? -13.424 -14.440 39.612 1.00 51.91 353 MET A O 1
ATOM 2744 N N . ASP A 1 354 ? -15.236 -14.686 40.923 1.00 56.88 354 ASP A N 1
ATOM 2745 C CA . ASP A 1 354 ? -16.082 -15.243 39.860 1.00 56.88 354 ASP A CA 1
ATOM 2746 C C . ASP A 1 354 ? -16.440 -14.155 38.837 1.00 56.88 354 ASP A C 1
ATOM 2748 O O . ASP A 1 354 ? -16.355 -14.375 37.628 1.00 56.88 354 ASP A O 1
ATOM 2752 N N . LEU A 1 355 ? -16.761 -12.945 39.311 1.00 52.41 355 LEU A N 1
ATOM 2753 C CA . LEU A 1 355 ? -17.014 -11.770 38.467 1.00 52.41 355 LEU A CA 1
ATOM 2754 C C . LEU A 1 355 ? -15.776 -11.319 37.673 1.00 52.41 355 LEU A C 1
ATOM 2756 O O . LEU A 1 355 ? -15.907 -10.952 36.506 1.00 52.41 355 LEU A O 1
ATOM 2760 N N . GLU A 1 356 ? -14.573 -11.390 38.247 1.00 52.59 356 GLU A N 1
ATOM 2761 C CA . GLU A 1 356 ? -13.318 -11.132 37.529 1.00 52.59 356 GLU A CA 1
ATOM 2762 C C . GLU A 1 356 ? -13.081 -12.171 36.422 1.00 52.59 356 GLU A C 1
ATOM 2764 O O . GLU A 1 356 ? -12.763 -11.797 35.291 1.00 52.59 356 GLU A O 1
ATOM 2769 N N . ALA A 1 357 ? -13.315 -13.461 36.691 1.00 54.06 357 ALA A N 1
ATOM 2770 C CA . ALA A 1 357 ? -13.235 -14.514 35.676 1.00 54.06 357 ALA A CA 1
ATOM 2771 C C . ALA A 1 357 ? -14.293 -14.348 34.566 1.00 54.06 357 ALA A C 1
ATOM 2773 O O . ALA A 1 357 ? -14.008 -14.595 33.392 1.00 54.06 357 ALA A O 1
ATOM 2774 N N . LEU A 1 358 ? -15.493 -13.880 34.920 1.00 47.59 358 LEU A N 1
ATOM 2775 C CA . LEU A 1 358 ? -16.548 -13.536 33.972 1.00 47.59 358 LEU A CA 1
ATOM 2776 C C . LEU A 1 358 ? -16.177 -12.306 33.130 1.00 47.59 358 LEU A C 1
ATOM 2778 O O . LEU A 1 358 ? -16.415 -12.328 31.928 1.00 47.59 358 LEU A O 1
ATOM 2782 N N . SER A 1 359 ? -15.525 -11.279 33.686 1.00 48.31 359 SER A N 1
ATOM 2783 C CA . SER A 1 359 ? -15.171 -10.051 32.946 1.00 48.31 359 SER A CA 1
ATOM 2784 C C . SER A 1 359 ? -14.379 -10.316 31.654 1.00 48.31 359 SER A C 1
ATOM 2786 O O . SER A 1 359 ? -14.654 -9.703 30.621 1.00 48.31 359 SER A O 1
ATOM 2788 N N . GLY A 1 360 ? -13.479 -11.308 31.674 1.00 44.38 360 GLY A N 1
ATOM 2789 C CA . GLY A 1 360 ? -12.738 -11.757 30.493 1.00 44.38 360 GLY A CA 1
ATOM 2790 C C . GLY A 1 360 ? -13.626 -12.389 29.415 1.00 44.38 360 GLY A C 1
ATOM 2791 O O . GLY A 1 360 ? -13.407 -12.139 28.236 1.00 44.38 360 GLY A O 1
ATOM 2792 N N . VAL A 1 361 ? -14.656 -13.146 29.812 1.00 43.09 361 VAL A N 1
ATOM 2793 C CA . VAL A 1 361 ? -15.622 -13.818 28.916 1.00 43.09 361 VAL A CA 1
ATOM 2794 C C . VAL A 1 361 ? -16.708 -12.856 28.410 1.00 43.09 361 VAL A C 1
ATOM 2796 O O . VAL A 1 361 ? -17.238 -13.016 27.310 1.00 43.09 361 VAL A O 1
ATOM 2799 N N . TRP A 1 362 ? -17.062 -11.842 29.202 1.00 41.78 362 TRP A N 1
ATOM 2800 C CA . TRP A 1 362 ? -18.136 -10.896 28.877 1.00 41.78 362 TRP A CA 1
ATOM 2801 C C . TRP A 1 362 ? -17.659 -9.832 27.881 1.00 41.78 362 TRP A C 1
ATOM 2803 O O . TRP A 1 362 ? -18.438 -9.422 27.023 1.00 41.78 362 TRP A O 1
ATOM 2813 N N . MET A 1 363 ? -16.364 -9.484 27.895 1.00 38.62 363 MET A N 1
ATOM 2814 C CA . MET A 1 363 ? -15.737 -8.764 26.780 1.00 38.62 363 MET A CA 1
ATOM 2815 C C . MET A 1 363 ? -15.737 -9.592 25.483 1.00 38.62 363 MET A C 1
ATOM 2817 O O . MET A 1 363 ? -15.980 -9.032 24.418 1.00 38.62 363 MET A O 1
ATOM 2821 N N . THR A 1 364 ? -15.547 -10.918 25.546 1.00 35.69 364 THR A N 1
ATOM 2822 C CA . THR A 1 364 ? -15.589 -11.781 24.348 1.00 35.69 364 THR A CA 1
ATOM 2823 C C . THR A 1 364 ? -16.993 -11.873 23.746 1.00 35.69 364 THR A C 1
ATOM 2825 O O . THR A 1 364 ? -17.149 -11.792 22.533 1.00 35.69 364 THR A O 1
ATOM 2828 N N . ARG A 1 365 ? -18.043 -11.994 24.572 1.00 37.00 365 ARG A N 1
ATOM 2829 C CA . ARG A 1 365 ? -19.427 -12.155 24.079 1.00 37.00 365 ARG A CA 1
ATOM 2830 C C . ARG A 1 365 ? -20.042 -10.915 23.429 1.00 37.00 365 ARG A C 1
ATOM 2832 O O . ARG A 1 365 ? -21.045 -11.053 22.735 1.00 37.00 365 ARG A O 1
ATOM 2839 N N . CYS A 1 366 ? -19.433 -9.738 23.570 1.00 42.19 366 CYS A N 1
ATOM 2840 C CA . CYS A 1 366 ? -19.826 -8.555 22.794 1.00 42.19 366 CYS A CA 1
ATOM 2841 C C . CYS A 1 366 ? -19.502 -8.690 21.288 1.00 42.19 366 CYS A C 1
ATOM 2843 O O . CYS A 1 366 ? -19.923 -7.854 20.498 1.00 42.19 366 CYS A O 1
ATOM 2845 N N . ILE A 1 367 ? -18.760 -9.730 20.884 1.00 39.25 367 ILE A N 1
ATOM 2846 C CA . ILE A 1 367 ? -18.372 -10.005 19.492 1.00 39.25 367 ILE A CA 1
ATOM 2847 C C . ILE A 1 367 ? -19.413 -10.891 18.766 1.00 39.25 367 ILE A C 1
ATOM 2849 O O . ILE A 1 367 ? -19.439 -10.912 17.541 1.00 39.25 367 ILE A O 1
ATOM 2853 N N . GLU A 1 368 ? -20.293 -11.599 19.490 1.00 33.16 368 GLU A N 1
ATOM 2854 C CA . GLU A 1 368 ? -21.149 -12.665 18.926 1.00 33.16 368 GLU A CA 1
ATOM 2855 C C . GLU A 1 368 ? -22.601 -12.259 18.583 1.00 33.16 368 GLU A C 1
ATOM 2857 O O . GLU A 1 368 ? -23.375 -13.119 18.158 1.00 33.16 368 GLU A O 1
ATOM 2862 N N . TYR A 1 369 ? -23.002 -10.990 18.742 1.00 25.94 369 TYR A N 1
ATOM 2863 C CA . TYR A 1 369 ? -24.344 -10.515 18.355 1.00 25.94 369 TYR A CA 1
ATOM 2864 C C . TYR A 1 369 ? -24.285 -9.288 17.421 1.00 25.94 369 TYR A C 1
ATOM 2866 O O . TYR A 1 369 ? -23.617 -8.316 17.775 1.00 25.94 369 TYR A O 1
ATOM 2874 N N . PRO A 1 370 ? -24.962 -9.332 16.250 1.00 35.97 370 PRO A N 1
ATOM 2875 C CA . PRO A 1 370 ? -25.012 -8.238 15.272 1.00 35.97 370 P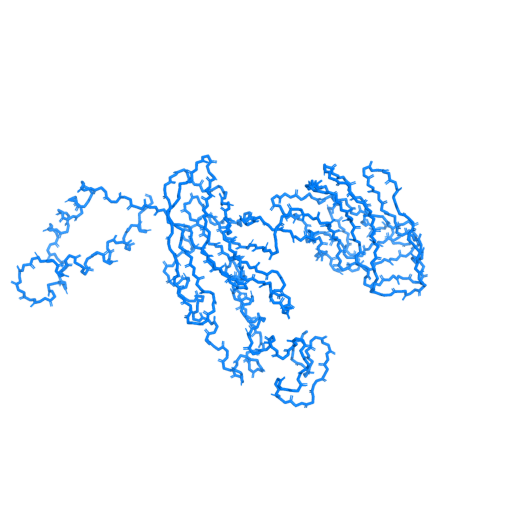RO A CA 1
ATOM 2876 C C . PRO A 1 370 ? -26.047 -7.148 15.604 1.00 35.97 370 PRO A C 1
ATOM 2878 O O . PRO A 1 370 ? -27.046 -7.461 16.295 1.00 35.97 370 PRO A O 1
#

pLDDT: mean 81.01, std 17.19, range [25.94, 98.44]

Mean predicted aligned error: 14.39 Å

Radius of gyration: 26.24 Å; Cα contacts (8 Å, |Δi|>4): 762; chains: 1; bounding box: 62×48×84 Å